Protein AF-A0A522V4I0-F1 (afdb_monomer)

Radius of gyration: 33.32 Å; Cα contacts (8 Å, |Δi|>4): 540; chains: 1; bounding box: 86×47×109 Å

Nearest PDB structures (foldseek):
  8ga7-assembly1_A  TM=2.365E-01  e=8.546E-02  synthetic construct

pLDDT: mean 85.79, std 11.63, range [33.28, 97.62]

Mean predicted aligned error: 8.93 Å

Foldseek 3Di:
DDPVVLVVVVVVVVVVLVPDDPLLNLLLVLQQPVCLQVVLQVQLVCLQCVVVVCVVVVDDDDPCSNVVSNVSSVVSNVVSVVVSVVRSQLLEADQPRQVSLLVSLVVCVVVVNCPSVVSNCVSHLVCCQVRYALVSLVSCLPLSNLLVCVVVVHLSLLVSLLPPSSLVRHPCLQSSLLSNLLSLLQRPNRLLLVVQQPPPNVPNDPVSVVSLCSALLPLVNCVVSVNLVSLLVSLVCVLVVLPCLVAQQDQDPCCLVPVCSVPLSNRSNNSSLRSLLSNLLSCLLVVPDDCSPLCSLLVSLLSLQVSAFDDCCQCVNPSAPVQQSGNSSVSLVVSLVSLVVSLLSNVVSCVVVLHLAADGPSNLVSLLSNLLSLLVLLLDDTRHDLSNSLVSLLSLVVSLCVLPVQPCVVSVDDDDDDSPNSVNVSLSSLVSNLVSNVPRDDSSVVSNVVSLVPRPPCPVCSVVSCVSNVNDPPPPPD

Structure (mmCIF, N/CA/C/O backbone):
data_AF-A0A522V4I0-F1
#
_entry.id   AF-A0A522V4I0-F1
#
loop_
_atom_site.group_PDB
_atom_site.id
_atom_site.type_symbol
_atom_site.label_atom_id
_atom_site.label_alt_id
_atom_site.label_comp_id
_atom_site.label_asym_id
_atom_site.label_entity_id
_atom_site.label_seq_id
_atom_site.pdbx_PDB_ins_code
_atom_site.Cartn_x
_atom_site.Cartn_y
_atom_site.Cartn_z
_atom_site.occupancy
_atom_site.B_iso_or_equiv
_atom_site.auth_seq_id
_atom_site.auth_comp_id
_atom_site.auth_asym_id
_atom_site.auth_atom_id
_atom_site.pdbx_PDB_model_num
ATOM 1 N N . MET A 1 1 ? 44.649 -8.605 -44.810 1.00 58.38 1 MET A N 1
ATOM 2 C CA . MET A 1 1 ? 43.382 -9.327 -44.568 1.00 58.38 1 MET A CA 1
ATOM 3 C C . MET A 1 1 ? 42.718 -9.519 -45.923 1.00 58.38 1 MET A C 1
ATOM 5 O O . MET A 1 1 ? 42.610 -8.550 -46.659 1.00 58.38 1 MET A O 1
ATOM 9 N N . SER A 1 2 ? 42.345 -10.739 -46.327 1.00 76.31 2 SER A N 1
ATOM 10 C CA . SER A 1 2 ? 41.662 -10.922 -47.621 1.00 76.31 2 SER A CA 1
ATOM 11 C C . SER A 1 2 ? 40.221 -10.397 -47.555 1.00 76.31 2 SER A C 1
ATOM 13 O O . SER A 1 2 ? 39.620 -10.361 -46.479 1.00 76.31 2 SER A O 1
ATOM 15 N N . LEU A 1 3 ? 39.654 -10.014 -48.707 1.00 72.81 3 LEU A N 1
ATOM 16 C CA . LEU A 1 3 ? 38.237 -9.638 -48.828 1.00 72.81 3 LEU A CA 1
ATOM 17 C C . LEU A 1 3 ? 37.326 -10.736 -48.247 1.00 72.81 3 LEU A C 1
ATOM 19 O O . LEU A 1 3 ? 36.381 -10.433 -47.527 1.00 72.81 3 LEU A O 1
ATOM 23 N N . ASP A 1 4 ? 37.673 -12.004 -48.476 1.00 73.44 4 ASP A N 1
ATOM 24 C CA . ASP A 1 4 ? 36.945 -13.164 -47.949 1.00 73.44 4 ASP A CA 1
ATOM 25 C C . ASP A 1 4 ? 36.983 -13.226 -46.414 1.00 73.44 4 ASP A C 1
ATOM 27 O O . ASP A 1 4 ? 35.970 -13.505 -45.770 1.00 73.44 4 ASP A O 1
ATOM 31 N N . GLY A 1 5 ? 38.128 -12.893 -45.806 1.00 74.69 5 GLY A N 1
ATOM 32 C CA . GLY A 1 5 ? 38.262 -12.780 -44.352 1.00 74.69 5 GLY A CA 1
ATOM 33 C C . GLY A 1 5 ? 37.414 -11.644 -43.773 1.00 74.69 5 GLY A C 1
ATOM 34 O O . GLY A 1 5 ? 36.774 -11.816 -42.736 1.00 74.69 5 GLY A O 1
ATOM 35 N N . PHE A 1 6 ? 37.336 -10.509 -44.475 1.00 74.94 6 PHE A N 1
ATOM 36 C CA . PHE A 1 6 ? 36.485 -9.384 -44.083 1.00 74.94 6 PHE A CA 1
ATOM 37 C C . PHE A 1 6 ? 34.989 -9.710 -44.192 1.00 74.94 6 PHE A C 1
ATOM 39 O O . PHE A 1 6 ? 34.222 -9.418 -43.277 1.00 74.94 6 PHE A O 1
ATOM 46 N N . LEU A 1 7 ? 34.570 -10.361 -45.280 1.00 77.25 7 LEU A N 1
ATOM 47 C CA . LEU A 1 7 ? 33.185 -10.798 -45.472 1.00 77.25 7 LEU A CA 1
ATOM 48 C C . LEU A 1 7 ? 32.772 -11.845 -44.433 1.00 77.25 7 LEU A C 1
ATOM 50 O O . LEU A 1 7 ? 31.666 -11.773 -43.899 1.00 77.25 7 LEU A O 1
ATOM 54 N N . THR A 1 8 ? 33.674 -12.763 -44.081 1.00 73.94 8 THR A N 1
ATOM 55 C CA . THR A 1 8 ? 33.451 -13.735 -42.998 1.00 73.94 8 THR A CA 1
ATOM 56 C C . THR A 1 8 ? 33.276 -13.026 -41.653 1.00 73.94 8 THR A C 1
ATOM 58 O O . THR A 1 8 ? 32.358 -13.349 -40.900 1.00 73.94 8 THR A O 1
ATOM 61 N N . PHE A 1 9 ? 34.094 -12.007 -41.370 1.00 75.50 9 PHE A N 1
ATOM 62 C CA . PHE A 1 9 ? 33.955 -11.183 -40.169 1.00 75.50 9 PHE A CA 1
ATOM 63 C C . PHE A 1 9 ? 32.619 -10.423 -40.132 1.00 75.50 9 PHE A C 1
ATOM 65 O O . PHE A 1 9 ? 31.931 -10.458 -39.112 1.00 75.50 9 PHE A O 1
ATOM 72 N N . ILE A 1 10 ? 32.195 -9.806 -41.241 1.00 75.50 10 ILE A N 1
ATOM 73 C CA . ILE A 1 10 ? 30.865 -9.182 -41.345 1.00 75.50 10 ILE A CA 1
ATOM 74 C C . ILE A 1 10 ? 29.764 -10.217 -41.095 1.00 75.50 10 ILE A C 1
ATOM 76 O O . ILE A 1 10 ? 28.820 -9.931 -40.361 1.00 75.50 10 ILE A O 1
ATOM 80 N N . GLY A 1 11 ? 29.892 -11.423 -41.652 1.00 73.56 11 GLY A N 1
ATOM 81 C CA . GLY A 1 11 ? 28.959 -12.523 -41.412 1.00 73.56 11 GLY A CA 1
ATOM 82 C C . GLY A 1 11 ? 28.835 -12.875 -39.927 1.00 73.56 11 GLY A C 1
ATOM 83 O O . GLY A 1 11 ? 27.722 -13.012 -39.423 1.00 73.56 11 GLY A O 1
ATOM 84 N N . ILE A 1 12 ? 29.958 -12.934 -39.203 1.00 75.44 12 ILE A N 1
ATOM 85 C CA . ILE A 1 12 ? 29.982 -13.153 -37.747 1.00 75.44 12 ILE A CA 1
ATOM 86 C C . ILE A 1 12 ? 29.309 -11.991 -37.008 1.00 75.44 12 ILE A C 1
ATOM 88 O O . ILE A 1 12 ? 28.504 -12.228 -36.112 1.00 75.44 12 ILE A O 1
ATOM 92 N N . VAL A 1 13 ? 29.576 -10.740 -37.393 1.00 72.50 13 VAL A N 1
ATOM 93 C CA . VAL A 1 13 ? 28.928 -9.564 -36.789 1.00 72.50 13 VAL A CA 1
ATOM 94 C C . VAL A 1 13 ? 27.412 -9.602 -37.002 1.00 72.50 13 VAL A C 1
ATOM 96 O O . VAL A 1 13 ? 26.661 -9.424 -36.046 1.00 72.50 13 VAL A O 1
ATOM 99 N N . ILE A 1 14 ? 26.941 -9.898 -38.217 1.00 75.56 14 ILE A N 1
ATOM 100 C CA . ILE A 1 14 ? 25.507 -10.038 -38.517 1.00 75.56 14 ILE A CA 1
ATOM 101 C C . ILE A 1 14 ? 24.892 -11.173 -37.692 1.00 75.56 14 ILE A C 1
ATOM 103 O O . ILE A 1 14 ? 23.813 -10.994 -37.128 1.00 75.56 14 ILE A O 1
ATOM 107 N N . ALA A 1 15 ? 25.580 -12.311 -37.568 1.00 73.06 15 ALA A N 1
ATOM 108 C CA . ALA A 1 15 ? 25.131 -13.417 -36.730 1.00 73.06 15 ALA A CA 1
ATOM 109 C C . ALA A 1 15 ? 25.018 -12.998 -35.255 1.00 73.06 15 ALA A C 1
ATOM 111 O O . ALA A 1 15 ? 24.000 -13.270 -34.624 1.00 73.06 15 ALA A O 1
ATOM 112 N N . ILE A 1 16 ? 25.995 -12.253 -34.726 1.00 71.31 16 ILE A N 1
ATOM 113 C CA . ILE A 1 16 ? 25.956 -11.701 -33.363 1.00 71.31 16 ILE A CA 1
ATOM 114 C C . ILE A 1 16 ? 24.776 -10.735 -33.187 1.00 71.31 16 ILE A C 1
ATOM 116 O O . ILE A 1 16 ? 24.128 -10.779 -32.149 1.00 71.31 16 ILE A O 1
ATOM 120 N N . TYR A 1 17 ? 24.437 -9.918 -34.189 1.00 70.12 17 TYR A N 1
ATOM 121 C CA . TYR A 1 17 ? 23.255 -9.040 -34.163 1.00 70.12 17 TYR A CA 1
ATOM 122 C C . TYR A 1 17 ? 21.920 -9.770 -34.384 1.00 70.12 17 TYR A C 1
ATOM 124 O O . TYR A 1 17 ? 20.858 -9.194 -34.129 1.00 70.12 17 TYR A O 1
ATOM 132 N N . ALA A 1 18 ? 21.943 -11.025 -34.834 1.00 72.81 18 ALA A N 1
ATOM 133 C CA . ALA A 1 18 ? 20.754 -11.859 -34.991 1.00 72.81 18 ALA A CA 1
ATOM 134 C C . ALA A 1 18 ? 20.383 -12.630 -33.709 1.00 72.81 18 ALA A C 1
ATOM 136 O O . ALA A 1 18 ? 19.217 -12.989 -33.548 1.00 72.81 18 ALA A O 1
ATOM 137 N N . ILE A 1 19 ? 21.343 -12.847 -32.799 1.00 75.88 19 ILE A N 1
ATOM 138 C CA . ILE A 1 19 ? 21.144 -13.522 -31.502 1.00 75.88 19 ILE A CA 1
ATOM 139 C C . ILE A 1 19 ? 20.186 -12.764 -30.554 1.00 75.88 19 ILE A C 1
ATOM 141 O O . ILE A 1 19 ? 19.375 -13.425 -29.903 1.00 75.88 19 ILE A O 1
ATOM 145 N N . PRO A 1 20 ? 20.230 -11.418 -30.434 1.00 79.69 20 PRO A N 1
ATOM 146 C CA . PRO A 1 20 ? 19.384 -10.696 -29.501 1.00 79.69 20 PRO A CA 1
ATOM 147 C C . PRO A 1 20 ? 17.898 -10.874 -29.811 1.00 79.69 20 PRO A C 1
ATOM 149 O O . PRO A 1 20 ? 17.453 -10.903 -30.969 1.00 79.69 20 PRO A O 1
ATOM 152 N N . SER A 1 21 ? 17.104 -10.924 -28.743 1.00 79.75 21 SER A N 1
ATOM 153 C CA . SER A 1 21 ? 15.645 -10.955 -28.837 1.00 79.75 21 SER A CA 1
ATOM 154 C C . SER A 1 21 ? 15.116 -9.771 -29.657 1.00 79.75 21 SER A C 1
ATOM 156 O O . SER A 1 21 ? 15.789 -8.755 -29.848 1.00 79.75 21 SER A O 1
ATOM 158 N N . LEU A 1 22 ? 13.892 -9.885 -30.173 1.00 81.69 22 LEU A N 1
ATOM 159 C CA . LEU A 1 22 ? 13.291 -8.828 -30.991 1.00 81.69 22 LEU A CA 1
ATOM 160 C C . LEU A 1 22 ? 13.212 -7.485 -30.235 1.00 81.69 22 LEU A C 1
ATOM 162 O O . LEU A 1 22 ? 13.527 -6.442 -30.812 1.00 81.69 22 LEU A O 1
ATOM 166 N N . ALA A 1 23 ? 12.921 -7.523 -28.930 1.00 82.69 23 ALA A N 1
ATOM 167 C CA . ALA A 1 23 ? 12.975 -6.359 -28.048 1.00 82.69 23 ALA A CA 1
ATOM 168 C C . ALA A 1 23 ? 14.390 -5.757 -27.961 1.00 82.69 23 ALA A C 1
ATOM 170 O O . ALA A 1 23 ? 14.561 -4.554 -28.156 1.00 82.69 23 ALA A O 1
ATOM 171 N N . GLN A 1 24 ? 15.423 -6.583 -27.764 1.00 86.00 24 GLN A N 1
ATOM 172 C CA . GLN A 1 24 ? 16.812 -6.112 -27.732 1.00 86.00 24 GLN A CA 1
ATOM 173 C C . GLN A 1 24 ? 17.232 -5.492 -29.067 1.00 86.00 24 GLN A C 1
ATOM 175 O O . GLN A 1 24 ? 17.799 -4.404 -29.073 1.00 86.00 24 GLN A O 1
ATOM 180 N N . ARG A 1 25 ? 16.872 -6.092 -30.207 1.00 86.25 25 ARG A N 1
ATOM 181 C CA . ARG A 1 25 ? 17.142 -5.499 -31.528 1.00 86.25 25 ARG A CA 1
ATOM 182 C C . ARG A 1 25 ? 16.472 -4.135 -31.686 1.00 86.25 25 ARG A C 1
ATOM 184 O O . ARG A 1 25 ? 17.127 -3.183 -32.100 1.00 86.25 25 ARG A O 1
ATOM 191 N N . ARG A 1 26 ? 15.195 -4.003 -31.304 1.00 86.44 26 ARG A N 1
ATOM 192 C CA . ARG A 1 26 ? 14.486 -2.709 -31.342 1.00 86.44 26 ARG A CA 1
ATOM 193 C C . ARG A 1 26 ? 15.132 -1.668 -30.424 1.00 86.44 26 ARG A C 1
ATOM 195 O O . ARG A 1 26 ? 15.291 -0.526 -30.841 1.00 86.44 26 ARG A O 1
ATOM 202 N N . SER A 1 27 ? 15.570 -2.062 -29.228 1.00 89.31 27 SER A N 1
ATOM 203 C CA . SER A 1 27 ? 16.302 -1.167 -28.321 1.00 89.31 27 SER A CA 1
ATOM 204 C C . SER A 1 27 ? 17.671 -0.747 -28.876 1.00 89.31 27 SER A C 1
ATOM 206 O O . SER A 1 27 ? 18.044 0.418 -28.766 1.00 89.31 27 SER A O 1
ATOM 208 N N . MET A 1 28 ? 18.400 -1.653 -29.541 1.00 86.88 28 MET A N 1
ATOM 209 C CA . MET A 1 28 ? 19.672 -1.338 -30.195 1.00 86.88 28 MET A CA 1
ATOM 210 C C . MET A 1 28 ? 19.466 -0.292 -31.286 1.00 86.88 28 MET A C 1
ATOM 212 O O . MET A 1 28 ? 20.175 0.704 -31.289 1.00 86.88 28 MET A O 1
ATOM 216 N N . PHE A 1 29 ? 18.463 -0.456 -32.154 1.00 85.81 29 PHE A N 1
ATOM 217 C CA . PHE A 1 29 ? 18.161 0.533 -33.198 1.00 85.81 29 PHE A CA 1
ATOM 218 C C . PHE A 1 29 ? 17.671 1.880 -32.654 1.00 85.81 29 PHE A C 1
ATOM 220 O O . PHE A 1 29 ? 17.762 2.888 -33.352 1.00 85.81 29 PHE A O 1
ATOM 227 N N . MET A 1 30 ? 17.155 1.914 -31.424 1.00 88.75 30 MET A N 1
ATOM 228 C CA . MET A 1 30 ? 16.761 3.160 -30.773 1.00 88.75 30 MET A CA 1
ATOM 229 C C . MET A 1 30 ? 17.975 3.994 -30.344 1.00 88.75 30 MET A C 1
ATOM 231 O O . MET A 1 30 ? 17.973 5.204 -30.569 1.00 88.75 30 MET A O 1
ATOM 235 N N . PHE A 1 31 ? 19.000 3.354 -29.769 1.00 88.81 31 PHE A N 1
ATOM 236 C CA . PHE A 1 31 ? 20.164 4.035 -29.178 1.00 88.81 31 PHE A CA 1
ATOM 237 C C . PHE A 1 31 ? 21.417 4.051 -30.058 1.00 88.81 31 PHE A C 1
ATOM 239 O O . PHE A 1 31 ? 22.261 4.930 -29.907 1.00 88.81 31 PHE A O 1
ATOM 246 N N . VAL A 1 32 ? 21.570 3.081 -30.956 1.00 88.44 32 VAL A N 1
ATOM 247 C CA . VAL A 1 32 ? 22.727 2.955 -31.843 1.00 88.44 32 VAL A CA 1
ATOM 248 C C . VAL A 1 32 ? 22.304 3.387 -33.235 1.00 88.44 32 VAL A C 1
ATOM 250 O O . VAL A 1 32 ? 21.519 2.713 -33.903 1.00 88.44 32 VAL A O 1
ATOM 253 N N . SER A 1 33 ? 22.842 4.519 -33.689 1.00 87.38 33 SER A N 1
ATOM 254 C CA . SER A 1 33 ? 22.614 4.972 -35.060 1.00 87.38 33 SER A CA 1
ATOM 255 C C . SER A 1 33 ? 23.145 3.933 -36.043 1.00 87.38 33 SER A C 1
ATOM 257 O O . SER A 1 33 ? 24.301 3.517 -35.956 1.00 87.38 33 SER A O 1
ATOM 259 N N . TRP A 1 34 ? 22.333 3.551 -37.028 1.00 84.81 34 TRP A N 1
ATOM 260 C CA . TRP A 1 34 ? 22.764 2.606 -38.058 1.00 84.81 34 TRP A CA 1
ATOM 261 C C . TRP A 1 34 ? 23.972 3.128 -38.852 1.00 84.81 34 TRP A C 1
ATOM 263 O O . TRP A 1 34 ? 24.775 2.334 -39.341 1.00 84.81 34 TRP A O 1
ATOM 273 N N . HIS A 1 35 ? 24.156 4.453 -38.928 1.00 88.69 35 HIS A N 1
ATOM 274 C CA . HIS A 1 35 ? 25.327 5.072 -39.553 1.00 88.69 35 HIS A CA 1
ATOM 275 C C . HIS A 1 35 ? 26.630 4.699 -38.837 1.00 88.69 35 HIS A C 1
ATOM 277 O O . HIS A 1 35 ? 27.650 4.513 -39.497 1.00 88.69 35 HIS A O 1
ATOM 283 N N . LEU A 1 36 ? 26.590 4.551 -37.504 1.00 86.69 36 LEU A N 1
ATOM 284 C CA . LEU A 1 36 ? 27.747 4.162 -36.694 1.00 86.69 36 LEU A CA 1
ATOM 285 C C . LEU A 1 36 ? 28.263 2.779 -37.097 1.00 86.69 36 LEU A C 1
ATOM 287 O O . LEU A 1 36 ? 29.455 2.528 -37.010 1.00 86.69 36 LEU A O 1
ATOM 291 N N . LEU A 1 37 ? 27.377 1.897 -37.561 1.00 83.38 37 LEU A N 1
ATOM 292 C CA . LEU A 1 37 ? 27.742 0.557 -38.007 1.00 83.38 37 LEU A CA 1
ATOM 293 C C . LEU A 1 37 ? 28.066 0.523 -39.506 1.00 83.38 37 LEU A C 1
ATOM 295 O O . LEU A 1 37 ? 29.027 -0.131 -39.902 1.00 83.38 37 LEU A O 1
ATOM 299 N N . LEU A 1 38 ? 27.316 1.247 -40.346 1.00 86.69 38 LEU A N 1
ATOM 300 C CA . LEU A 1 38 ? 27.497 1.179 -41.800 1.00 86.69 38 LEU A CA 1
ATOM 301 C C . LEU A 1 38 ? 28.746 1.925 -42.292 1.00 86.69 38 LEU A C 1
ATOM 303 O O . LEU A 1 38 ? 29.471 1.399 -43.135 1.00 86.69 38 LEU A O 1
ATOM 307 N N . ILE A 1 39 ? 29.013 3.136 -41.791 1.00 90.88 39 ILE A N 1
ATOM 308 C CA . ILE A 1 39 ? 30.120 3.972 -42.289 1.00 90.88 39 ILE A CA 1
ATOM 309 C C . ILE A 1 39 ? 31.479 3.281 -42.090 1.00 90.88 39 ILE A C 1
ATOM 311 O O . ILE A 1 39 ? 32.237 3.207 -43.057 1.00 90.88 39 ILE A O 1
ATOM 315 N N . PRO A 1 40 ? 31.801 2.716 -40.910 1.00 89.25 40 PRO A N 1
ATOM 316 C CA . PRO A 1 40 ? 33.073 2.027 -40.700 1.00 89.25 40 PRO A CA 1
ATOM 317 C C . PRO A 1 40 ? 33.213 0.785 -41.575 1.00 89.25 40 PRO A C 1
ATOM 319 O O . PRO A 1 40 ? 34.297 0.531 -42.080 1.00 89.25 40 PRO A O 1
ATOM 322 N N . VAL A 1 41 ? 32.120 0.057 -41.827 1.00 85.75 41 VAL A N 1
ATOM 323 C CA . VAL A 1 41 ? 32.124 -1.091 -42.744 1.00 85.75 41 VAL A CA 1
ATOM 324 C C . VAL A 1 41 ? 32.432 -0.650 -44.177 1.00 85.75 41 VAL A C 1
ATOM 326 O O . VAL A 1 41 ? 33.294 -1.245 -44.821 1.00 85.75 41 VAL A O 1
ATOM 329 N N . LEU A 1 42 ? 31.786 0.412 -44.670 1.00 88.75 42 LEU A N 1
ATOM 330 C CA . LEU A 1 42 ? 32.052 0.956 -46.007 1.00 88.75 42 LEU A CA 1
ATOM 331 C C . LEU A 1 42 ? 33.482 1.496 -46.130 1.00 88.75 42 LEU A C 1
ATOM 333 O O . LEU A 1 42 ? 34.160 1.214 -47.117 1.00 88.75 42 LEU A O 1
ATOM 337 N N . LEU A 1 43 ? 33.967 2.218 -45.116 1.00 89.75 43 LEU A N 1
ATOM 338 C CA . LEU A 1 43 ? 35.347 2.699 -45.062 1.00 89.75 43 LEU A CA 1
ATOM 339 C C . LEU A 1 43 ? 36.343 1.539 -45.071 1.00 89.75 43 LEU A C 1
ATOM 341 O O . LEU A 1 43 ? 37.328 1.607 -45.797 1.00 89.75 43 LEU A O 1
ATOM 345 N N . SER A 1 44 ? 36.078 0.455 -44.344 1.00 87.06 44 SER A N 1
ATOM 346 C CA . SER A 1 44 ? 36.917 -0.744 -44.379 1.00 87.06 44 SER A CA 1
ATOM 347 C C . SER A 1 44 ? 36.970 -1.389 -45.761 1.00 87.06 44 SER A C 1
ATOM 349 O O . SER A 1 44 ? 38.053 -1.773 -46.196 1.00 87.06 44 SER A O 1
ATOM 351 N N . VAL A 1 45 ? 35.850 -1.457 -46.492 1.00 86.06 45 VAL A N 1
ATOM 352 C CA . VAL A 1 45 ? 35.852 -1.931 -47.890 1.00 86.06 45 VAL A CA 1
ATOM 353 C C . VAL A 1 45 ? 36.718 -1.026 -48.763 1.00 86.06 45 VAL A C 1
ATOM 355 O O . VAL A 1 45 ? 37.541 -1.524 -49.530 1.00 86.06 45 VAL A O 1
ATOM 358 N N . ILE A 1 46 ? 36.578 0.295 -48.624 1.00 87.88 46 ILE A N 1
ATOM 359 C CA . ILE A 1 46 ? 37.389 1.264 -49.371 1.00 87.88 46 ILE A CA 1
ATOM 360 C C . ILE A 1 46 ? 38.874 1.071 -49.042 1.00 87.88 46 ILE A C 1
ATOM 362 O O . ILE A 1 46 ? 39.677 0.944 -49.957 1.00 87.88 46 ILE A O 1
ATOM 366 N N . LEU A 1 47 ? 39.249 0.972 -47.763 1.00 87.38 47 LEU A N 1
ATOM 367 C CA . LEU A 1 47 ? 40.637 0.776 -47.327 1.00 87.38 47 LEU A CA 1
ATOM 368 C C . LEU A 1 47 ? 41.244 -0.530 -47.857 1.00 87.38 47 LEU A C 1
ATOM 370 O O . LEU A 1 47 ? 42.401 -0.523 -48.262 1.00 87.38 47 LEU A O 1
ATOM 374 N N . LEU A 1 48 ? 40.471 -1.619 -47.917 1.00 85.94 48 LEU A N 1
ATOM 375 C CA . LEU A 1 48 ? 40.926 -2.896 -48.486 1.00 85.94 48 LEU A CA 1
ATOM 376 C C . LEU A 1 48 ? 41.092 -2.842 -50.014 1.00 85.94 48 LEU A C 1
ATOM 378 O O . LEU A 1 48 ? 41.930 -3.553 -50.570 1.00 85.94 48 LEU A O 1
ATOM 382 N N . MET A 1 49 ? 40.308 -2.007 -50.706 1.00 85.00 49 MET A N 1
ATOM 383 C CA . MET A 1 49 ? 40.379 -1.845 -52.164 1.00 85.00 49 MET A CA 1
ATOM 384 C C . MET A 1 49 ? 41.413 -0.797 -52.602 1.00 85.00 49 MET A C 1
ATOM 386 O O . MET A 1 49 ? 41.986 -0.928 -53.684 1.00 85.00 49 MET A O 1
ATOM 390 N N . SER A 1 50 ? 41.700 0.204 -51.766 1.00 85.81 50 SER A N 1
ATOM 391 C CA . SER A 1 50 ? 42.608 1.320 -52.063 1.00 85.81 50 SER A CA 1
ATOM 392 C C . SER A 1 50 ? 43.988 0.892 -52.576 1.00 85.81 50 SER A C 1
ATOM 394 O O . SER A 1 50 ? 44.412 1.455 -53.583 1.00 85.81 50 SER A O 1
ATOM 396 N N . PRO A 1 51 ? 44.682 -0.119 -52.006 1.00 84.31 51 PRO A N 1
ATOM 397 C CA . PRO A 1 51 ? 45.977 -0.555 -52.530 1.00 84.31 51 PRO A CA 1
ATOM 398 C C . PRO A 1 51 ? 45.917 -1.058 -53.977 1.00 84.31 51 PRO A C 1
ATOM 400 O O . PRO A 1 51 ? 46.824 -0.788 -54.759 1.00 84.31 51 PRO A O 1
ATOM 403 N N . LYS A 1 52 ? 44.832 -1.754 -54.351 1.00 83.75 52 LYS A N 1
ATOM 404 C CA . LYS A 1 52 ? 44.618 -2.252 -55.720 1.00 83.75 52 LYS A CA 1
ATOM 405 C C . LYS A 1 52 ? 44.237 -1.135 -56.685 1.00 83.75 52 LYS A C 1
ATOM 407 O O . LYS A 1 52 ? 44.595 -1.187 -57.851 1.00 83.75 52 LYS A O 1
ATOM 412 N N . VAL A 1 53 ? 43.488 -0.142 -56.215 1.00 85.06 53 VAL A N 1
ATOM 413 C CA . VAL A 1 53 ? 43.087 1.004 -57.039 1.00 85.06 53 VAL A CA 1
ATOM 414 C C . VAL A 1 53 ? 44.279 1.930 -57.277 1.00 85.06 53 VAL A C 1
ATOM 416 O O . VAL A 1 53 ? 44.523 2.332 -58.407 1.00 85.06 53 VAL A O 1
ATOM 419 N N . LEU A 1 54 ? 45.066 2.229 -56.243 1.00 85.31 54 LEU A N 1
ATOM 420 C CA . LEU A 1 54 ? 46.235 3.107 -56.344 1.00 85.31 54 LEU A CA 1
ATOM 421 C C . LEU A 1 54 ? 47.333 2.528 -57.246 1.00 85.31 54 LEU A C 1
ATOM 423 O O . LEU A 1 54 ? 47.959 3.287 -57.986 1.00 85.31 54 LEU A O 1
ATOM 427 N N . SER A 1 55 ? 47.512 1.202 -57.256 1.00 82.50 55 SER A N 1
ATOM 428 C CA . SER A 1 55 ? 48.456 0.551 -58.170 1.00 82.50 55 SER A CA 1
ATOM 429 C C . SER A 1 55 ? 48.031 0.654 -59.639 1.00 82.50 55 SER A C 1
ATOM 431 O O . SER A 1 55 ? 48.890 0.808 -60.503 1.00 82.50 55 SER A O 1
ATOM 433 N N . ILE A 1 56 ? 46.723 0.657 -59.937 1.00 85.19 56 ILE A N 1
ATOM 434 C CA . ILE A 1 56 ? 46.198 0.886 -61.297 1.00 85.19 56 ILE A CA 1
ATOM 435 C C . ILE A 1 56 ? 46.555 2.294 -61.799 1.00 85.19 56 ILE A C 1
ATOM 437 O O . ILE A 1 56 ? 46.823 2.472 -62.984 1.00 85.19 56 ILE A O 1
ATOM 441 N N . PHE A 1 57 ? 46.605 3.286 -60.906 1.00 85.00 57 PHE A N 1
ATOM 442 C CA . PHE A 1 57 ? 46.979 4.667 -61.237 1.00 85.00 57 PHE A CA 1
ATOM 443 C C . PHE A 1 57 ? 48.493 4.941 -61.163 1.00 85.00 57 PHE A C 1
ATOM 445 O O . PHE A 1 57 ? 48.909 6.087 -61.315 1.00 85.00 57 PHE A O 1
ATOM 452 N N . GLY A 1 58 ? 49.324 3.912 -60.956 1.00 80.75 58 GLY A N 1
ATOM 453 C CA . GLY A 1 58 ? 50.786 4.033 -60.981 1.00 80.75 58 GLY A CA 1
ATOM 454 C C . GLY A 1 58 ? 51.413 4.630 -59.718 1.00 80.75 58 GLY A C 1
ATOM 455 O O . GLY A 1 58 ? 52.575 5.029 -59.751 1.00 80.75 58 GLY A O 1
ATOM 456 N N . TYR A 1 59 ? 50.679 4.699 -58.603 1.00 82.81 59 TYR A N 1
ATOM 457 C CA . TYR A 1 59 ? 51.245 5.122 -57.322 1.00 82.81 59 TYR A CA 1
ATOM 458 C C . TYR A 1 59 ? 51.919 3.940 -56.615 1.00 82.81 59 TYR A C 1
ATOM 460 O O . TYR A 1 59 ? 51.267 2.944 -56.293 1.00 82.81 59 TYR A O 1
ATOM 468 N N . GLU A 1 60 ? 53.213 4.064 -56.315 1.00 78.44 60 GLU A N 1
ATOM 469 C CA . GLU A 1 60 ? 53.925 3.102 -55.471 1.00 78.44 60 GLU A CA 1
ATOM 470 C C . GLU A 1 60 ? 53.678 3.410 -53.991 1.00 78.44 60 GLU A C 1
ATOM 472 O O . GLU A 1 60 ? 54.107 4.427 -53.443 1.00 78.44 60 GLU A O 1
ATOM 477 N N . LEU A 1 61 ? 52.947 2.515 -53.335 1.00 77.88 61 LEU A N 1
ATOM 478 C CA . LEU A 1 61 ? 52.698 2.578 -51.904 1.00 77.88 61 LEU A CA 1
ATOM 479 C C . LEU A 1 61 ? 53.927 2.094 -51.124 1.00 77.88 61 LEU A C 1
ATOM 481 O O . LEU A 1 61 ? 54.519 1.064 -51.443 1.00 77.88 61 LEU A O 1
ATOM 485 N N . LEU A 1 62 ? 54.272 2.803 -50.046 1.00 79.44 62 LEU A N 1
ATOM 486 C CA . LEU A 1 62 ? 55.307 2.366 -49.106 1.00 79.44 62 LEU A CA 1
ATOM 487 C C . LEU A 1 62 ? 54.968 0.971 -48.559 1.00 79.44 62 LEU A C 1
ATOM 489 O O . LEU A 1 62 ? 53.817 0.704 -48.212 1.00 79.44 62 LEU A O 1
ATOM 493 N N . SER A 1 63 ? 55.966 0.099 -48.415 1.00 76.44 63 SER A N 1
ATOM 494 C CA . SER A 1 63 ? 55.781 -1.320 -48.060 1.00 76.44 63 SER A CA 1
ATOM 495 C C . SER A 1 63 ? 54.993 -1.569 -46.763 1.00 76.44 63 SER A C 1
ATOM 497 O O . SER A 1 63 ? 54.292 -2.570 -46.650 1.00 76.44 63 SER A O 1
ATOM 499 N N . TRP A 1 64 ? 55.049 -0.650 -45.796 1.00 79.31 64 TRP A N 1
ATOM 500 C CA . TRP A 1 64 ? 54.316 -0.740 -44.526 1.00 79.31 64 TRP A CA 1
ATOM 501 C C . TRP A 1 64 ? 52.845 -0.299 -44.619 1.00 79.31 64 TRP A C 1
ATOM 503 O O . TRP A 1 64 ? 52.040 -0.647 -43.754 1.00 79.31 64 TRP A O 1
ATOM 513 N N . SER A 1 65 ? 52.472 0.452 -45.660 1.00 82.62 65 SER A N 1
ATOM 514 C CA . SER A 1 65 ? 51.121 1.007 -45.801 1.00 82.62 65 SER A CA 1
ATOM 515 C C . SER A 1 65 ? 50.064 -0.073 -46.047 1.00 82.62 65 SER A C 1
ATOM 517 O O . SER A 1 65 ? 48.958 0.046 -45.532 1.00 82.62 65 SER A O 1
ATOM 519 N N . GLY A 1 66 ? 50.406 -1.170 -46.737 1.00 79.62 66 GLY A N 1
ATOM 520 C CA . GLY A 1 66 ? 49.500 -2.308 -46.939 1.00 79.62 66 GLY A CA 1
ATOM 521 C C . GLY A 1 66 ? 49.056 -2.942 -45.617 1.00 79.62 66 GLY A C 1
ATOM 522 O O . GLY A 1 66 ? 47.861 -3.102 -45.374 1.00 79.62 66 GLY A O 1
ATOM 523 N N . SER A 1 67 ? 50.009 -3.200 -44.715 1.00 83.19 67 SER A N 1
ATOM 524 C CA . SER A 1 67 ? 49.725 -3.710 -43.367 1.00 83.19 67 SER A CA 1
ATOM 525 C C . SER A 1 67 ? 48.906 -2.722 -42.531 1.00 83.19 67 SER A C 1
ATOM 527 O O . SER A 1 67 ? 48.058 -3.135 -41.742 1.00 83.19 67 SER A O 1
ATOM 529 N N . LEU A 1 68 ? 49.129 -1.415 -42.713 1.00 84.56 68 LEU A N 1
ATOM 530 C CA . LEU A 1 68 ? 48.341 -0.375 -42.052 1.00 84.56 68 LEU A CA 1
ATOM 531 C C . LEU A 1 68 ? 46.887 -0.355 -42.556 1.00 84.56 68 LEU A C 1
ATOM 533 O O . LEU A 1 68 ? 45.973 -0.293 -41.737 1.00 84.56 68 LEU A O 1
ATOM 537 N N . PHE A 1 69 ? 46.662 -0.432 -43.873 1.00 84.25 69 PHE A N 1
ATOM 538 C CA . PHE A 1 69 ? 45.317 -0.483 -44.462 1.00 84.25 69 PHE A CA 1
ATOM 539 C C . PHE A 1 69 ? 44.533 -1.702 -43.972 1.00 84.25 69 PHE A C 1
ATOM 541 O O . PHE A 1 69 ? 43.374 -1.567 -43.582 1.00 84.25 69 PHE A O 1
ATOM 548 N N . ASP A 1 70 ? 45.185 -2.864 -43.917 1.00 80.81 70 ASP A N 1
ATOM 549 C CA . ASP A 1 70 ? 44.608 -4.097 -43.383 1.00 80.81 70 ASP A CA 1
ATOM 550 C C . ASP A 1 70 ? 44.219 -3.975 -41.904 1.00 80.81 70 ASP A C 1
ATOM 552 O O . ASP A 1 70 ? 43.114 -4.361 -41.512 1.00 80.81 70 ASP A O 1
ATOM 556 N N . LEU A 1 71 ? 45.114 -3.418 -41.081 1.00 85.50 71 LEU A N 1
ATOM 557 C CA . LEU A 1 71 ? 44.863 -3.206 -39.658 1.00 85.50 71 LEU A CA 1
ATOM 558 C C . LEU A 1 71 ? 43.706 -2.225 -39.442 1.00 85.50 71 LEU A C 1
ATOM 560 O O . LEU A 1 71 ? 42.805 -2.506 -38.655 1.00 85.50 71 LEU A O 1
ATOM 564 N N . LEU A 1 72 ? 43.695 -1.094 -40.153 1.00 86.25 72 LEU A N 1
ATOM 565 C CA . LEU A 1 72 ? 42.641 -0.084 -40.036 1.00 86.25 72 LEU A CA 1
ATOM 566 C C . LEU A 1 72 ? 41.284 -0.621 -40.499 1.00 86.25 72 LEU A C 1
ATOM 568 O O . LEU A 1 72 ? 40.283 -0.399 -39.819 1.00 86.25 72 LEU A O 1
ATOM 572 N N . ALA A 1 73 ? 41.246 -1.377 -41.600 1.00 84.75 73 ALA A N 1
ATOM 573 C CA . ALA A 1 73 ? 40.021 -1.998 -42.095 1.00 84.75 73 ALA A CA 1
ATOM 574 C C . ALA A 1 73 ? 39.419 -3.004 -41.099 1.00 84.75 73 ALA A C 1
ATOM 576 O O . ALA A 1 73 ? 38.200 -3.173 -41.063 1.00 84.75 73 ALA A O 1
ATOM 577 N N . PHE A 1 74 ? 40.243 -3.643 -40.268 1.00 83.38 74 PHE A N 1
ATOM 578 C CA . PHE A 1 74 ? 39.770 -4.508 -39.190 1.00 83.38 74 PHE A CA 1
ATOM 579 C C . PHE A 1 74 ? 39.387 -3.730 -37.921 1.00 83.38 74 PHE A C 1
ATOM 581 O O . PHE A 1 74 ? 38.338 -3.978 -37.328 1.00 83.38 74 PHE A O 1
ATOM 588 N N . VAL A 1 75 ? 40.215 -2.773 -37.496 1.00 87.81 75 VAL A N 1
ATOM 589 C CA . VAL A 1 75 ? 40.012 -2.038 -36.239 1.00 87.81 75 VAL A CA 1
ATOM 590 C C . VAL A 1 75 ? 38.785 -1.130 -36.310 1.00 87.81 75 VAL A C 1
ATOM 592 O O . VAL A 1 75 ? 38.063 -1.030 -35.320 1.00 87.81 75 VAL A O 1
ATOM 595 N N . LEU A 1 76 ? 38.503 -0.505 -37.459 1.00 87.25 76 LEU A N 1
ATOM 596 C CA . LEU A 1 76 ? 37.389 0.438 -37.604 1.00 87.25 76 LEU A CA 1
ATOM 597 C C . LEU A 1 76 ? 36.018 -0.184 -37.256 1.00 87.25 76 LEU A C 1
ATOM 599 O O . LEU A 1 76 ? 35.335 0.369 -36.390 1.00 87.25 76 LEU A O 1
ATOM 603 N N . PRO A 1 77 ? 35.598 -1.332 -37.825 1.00 84.75 77 PRO A N 1
ATOM 604 C CA . PRO A 1 77 ? 34.319 -1.950 -37.483 1.00 84.75 77 PRO A CA 1
ATOM 605 C C . PRO A 1 77 ? 34.284 -2.510 -36.061 1.00 84.75 77 PRO A C 1
ATOM 607 O O . PRO A 1 77 ? 33.247 -2.429 -35.408 1.00 84.75 77 PRO A O 1
ATOM 610 N N . VAL A 1 78 ? 35.403 -3.041 -35.554 1.00 85.25 78 VAL A N 1
ATOM 611 C CA . VAL A 1 78 ? 35.496 -3.546 -34.171 1.00 85.25 78 VAL A CA 1
ATOM 612 C C . VAL A 1 78 ? 35.332 -2.406 -33.165 1.00 85.25 78 VAL A C 1
ATOM 614 O O . VAL A 1 78 ? 34.565 -2.529 -32.207 1.00 85.25 78 VAL A O 1
ATOM 617 N N . ALA A 1 79 ? 36.011 -1.279 -33.387 1.00 88.94 79 ALA A N 1
ATOM 618 C CA . ALA A 1 79 ? 35.885 -0.084 -32.562 1.00 88.94 79 ALA A CA 1
ATOM 619 C C . ALA A 1 79 ? 34.459 0.474 -32.630 1.00 88.94 79 ALA A C 1
ATOM 621 O O . ALA A 1 79 ? 33.858 0.743 -31.593 1.00 88.94 79 ALA A O 1
ATOM 622 N N . ALA A 1 80 ? 33.878 0.570 -33.827 1.00 87.94 80 ALA A N 1
ATOM 623 C CA . ALA A 1 80 ? 32.507 1.031 -34.016 1.00 87.94 80 ALA A CA 1
ATOM 624 C C . ALA A 1 80 ? 31.469 0.145 -33.317 1.00 87.94 80 ALA A C 1
ATOM 626 O O . ALA A 1 80 ? 30.564 0.657 -32.660 1.00 87.94 80 ALA A O 1
ATOM 627 N N . LEU A 1 81 ? 31.630 -1.177 -33.398 1.00 86.31 81 LEU A N 1
ATOM 628 C CA . LEU A 1 81 ? 30.782 -2.138 -32.699 1.00 86.31 81 LEU A CA 1
ATOM 629 C C . LEU A 1 81 ? 30.946 -2.021 -31.185 1.00 86.31 81 LEU A C 1
ATOM 631 O O . LEU A 1 81 ? 29.956 -2.025 -30.460 1.00 86.31 81 LEU A O 1
ATOM 635 N N . SER A 1 82 ? 32.176 -1.848 -30.704 1.00 88.25 82 SER A N 1
ATOM 636 C CA . SER A 1 82 ? 32.456 -1.641 -29.279 1.00 88.25 82 SER A CA 1
ATOM 637 C C . SER A 1 82 ? 31.799 -0.357 -28.765 1.00 88.25 82 SER A C 1
ATOM 639 O O . SER A 1 82 ? 31.166 -0.365 -27.709 1.00 88.25 82 SER A O 1
ATOM 641 N N . VAL A 1 83 ? 31.868 0.732 -29.539 1.00 90.44 83 VAL A N 1
ATOM 642 C CA . VAL A 1 83 ? 31.185 1.997 -29.230 1.00 90.44 83 VAL A CA 1
ATOM 643 C C . VAL A 1 83 ? 29.667 1.819 -29.270 1.00 90.44 83 VAL A C 1
ATOM 645 O O . VAL A 1 83 ? 28.990 2.272 -28.352 1.00 90.44 83 VAL A O 1
ATOM 648 N N . GLY A 1 84 ? 29.125 1.126 -30.273 1.00 89.00 84 GLY A N 1
ATOM 649 C CA . GLY A 1 84 ? 27.692 0.842 -30.380 1.00 89.00 84 GLY A CA 1
ATOM 650 C C . GLY A 1 84 ? 27.175 0.009 -29.206 1.00 89.00 84 GLY A C 1
ATOM 651 O O . GLY A 1 84 ? 26.174 0.363 -28.588 1.00 89.00 84 GLY A O 1
ATOM 652 N N . MET A 1 85 ? 27.896 -1.043 -28.820 1.00 87.44 85 MET A N 1
ATOM 653 C CA . MET A 1 85 ? 27.577 -1.858 -27.644 1.00 87.44 85 MET A CA 1
ATOM 654 C C . MET A 1 85 ? 27.652 -1.042 -26.354 1.00 87.44 85 MET A C 1
ATOM 656 O O . MET A 1 85 ? 26.786 -1.177 -25.494 1.00 87.44 85 MET A O 1
ATOM 660 N N . PHE A 1 86 ? 28.638 -0.153 -26.227 1.00 90.00 86 PHE A N 1
ATOM 661 C CA . PHE A 1 86 ? 28.745 0.744 -25.080 1.00 90.00 86 PHE A CA 1
ATOM 662 C C . PHE A 1 86 ? 27.595 1.761 -25.018 1.00 90.00 86 PHE A C 1
ATOM 664 O O . PHE A 1 86 ? 27.047 2.007 -23.940 1.00 90.00 86 PHE A O 1
ATOM 671 N N . GLN A 1 87 ? 27.191 2.326 -26.161 1.00 89.56 87 GLN A N 1
ATOM 672 C CA . GLN A 1 87 ? 26.032 3.218 -26.268 1.00 89.56 87 GLN A CA 1
ATOM 673 C C . GLN A 1 87 ? 24.735 2.487 -25.909 1.00 89.56 87 GLN A C 1
ATOM 675 O O . GLN A 1 87 ? 23.967 2.977 -25.083 1.00 89.56 87 GLN A O 1
ATOM 680 N N . TRP A 1 88 ? 24.525 1.285 -26.449 1.00 89.94 88 TRP A N 1
ATOM 681 C CA . TRP A 1 88 ? 23.371 0.449 -26.124 1.00 89.94 88 TRP A CA 1
ATOM 682 C C . TRP A 1 88 ? 23.353 0.034 -24.649 1.00 89.94 88 TRP A C 1
ATOM 684 O O . TRP A 1 88 ? 22.307 0.102 -24.006 1.00 89.94 88 TRP A O 1
ATOM 694 N N . TYR A 1 89 ? 24.503 -0.322 -24.073 1.00 88.56 89 TYR A N 1
ATOM 695 C CA . TYR A 1 89 ? 24.616 -0.652 -22.654 1.00 88.56 89 TYR A CA 1
ATOM 696 C C . TYR A 1 89 ? 24.263 0.544 -21.761 1.00 88.56 89 TYR A C 1
ATOM 698 O O . TYR A 1 89 ? 23.519 0.388 -20.794 1.00 88.56 89 TYR A O 1
ATOM 706 N N . ARG A 1 90 ? 24.726 1.752 -22.110 1.00 87.69 90 ARG A N 1
ATOM 707 C CA . ARG A 1 90 ? 24.366 2.980 -21.384 1.00 87.69 90 ARG A CA 1
ATOM 708 C C . ARG A 1 90 ? 22.918 3.423 -21.602 1.00 87.69 90 ARG A C 1
ATOM 710 O O . ARG A 1 90 ? 22.402 4.091 -20.712 1.00 87.69 90 ARG A O 1
ATOM 717 N N . ALA A 1 91 ? 22.306 3.072 -22.740 1.00 84.94 91 ALA A N 1
ATOM 718 C CA . ALA A 1 91 ? 20.897 3.283 -23.097 1.00 84.94 91 ALA A CA 1
ATOM 719 C C . ALA A 1 91 ? 20.307 4.589 -22.557 1.00 84.94 91 ALA A C 1
ATOM 721 O O . ALA A 1 91 ? 19.319 4.556 -21.836 1.00 84.94 91 ALA A O 1
ATOM 722 N N . ARG A 1 92 ? 20.926 5.737 -22.836 1.00 90.19 92 ARG A N 1
ATOM 723 C CA . ARG A 1 92 ? 20.451 7.024 -22.314 1.00 90.19 92 ARG A CA 1
ATOM 724 C C . ARG A 1 92 ? 19.368 7.594 -23.226 1.00 90.19 92 ARG A C 1
ATOM 726 O O . ARG A 1 92 ? 19.624 7.748 -24.410 1.00 90.19 92 ARG A O 1
ATOM 733 N N . LEU A 1 93 ? 18.195 7.892 -22.670 1.00 91.19 93 LEU A N 1
ATOM 734 C CA . LEU A 1 93 ? 17.100 8.568 -23.370 1.00 91.19 93 LEU A CA 1
ATOM 735 C C . LEU A 1 93 ? 17.384 10.069 -23.445 1.00 91.19 93 LEU A C 1
ATOM 737 O O . LEU A 1 93 ? 17.676 10.673 -22.411 1.00 91.19 93 LEU A O 1
ATOM 741 N N . ASP A 1 94 ? 17.260 10.656 -24.631 1.00 91.00 94 ASP A N 1
ATOM 742 C CA . ASP A 1 94 ? 17.384 12.097 -24.867 1.00 91.00 94 ASP A CA 1
ATOM 743 C C . ASP A 1 94 ? 16.048 12.708 -25.334 1.00 91.00 94 ASP A C 1
ATOM 745 O O . ASP A 1 94 ? 15.124 11.982 -25.692 1.00 91.00 94 ASP A O 1
ATOM 749 N N . ASP A 1 95 ? 15.926 14.042 -25.346 1.00 82.56 95 ASP A N 1
ATOM 750 C CA . ASP A 1 95 ? 14.650 14.773 -25.526 1.00 82.56 95 ASP A CA 1
ATOM 751 C C . ASP A 1 95 ? 13.898 14.462 -26.844 1.00 82.56 95 ASP A C 1
ATOM 753 O O . ASP A 1 95 ? 12.715 14.764 -26.981 1.00 82.56 95 ASP A O 1
ATOM 757 N N . GLY A 1 96 ? 14.558 13.829 -27.821 1.00 84.81 96 GLY A N 1
ATOM 758 C CA . GLY A 1 96 ? 13.954 13.368 -29.078 1.00 84.81 96 GLY A CA 1
ATOM 759 C C . GLY A 1 96 ? 13.506 11.899 -29.096 1.00 84.81 96 GLY A C 1
ATOM 760 O O . GLY A 1 96 ? 12.965 11.440 -30.105 1.00 84.81 96 GLY A O 1
ATOM 761 N N . ASP A 1 97 ? 13.739 11.139 -28.024 1.00 90.25 97 ASP A N 1
ATOM 762 C CA . ASP A 1 97 ? 13.545 9.685 -28.012 1.00 90.25 97 ASP A CA 1
ATOM 763 C C . ASP A 1 97 ? 12.165 9.231 -27.528 1.00 90.25 97 ASP A C 1
ATOM 765 O O . ASP A 1 97 ? 11.864 8.042 -27.638 1.00 90.25 97 ASP A O 1
ATOM 769 N N . ASP A 1 98 ? 11.295 10.137 -27.067 1.00 92.19 98 ASP A N 1
ATOM 770 C CA . ASP A 1 98 ? 9.954 9.800 -26.560 1.00 92.19 98 ASP A CA 1
ATOM 771 C C . ASP A 1 98 ? 9.167 8.904 -27.530 1.00 92.19 98 ASP A C 1
ATOM 773 O O . ASP A 1 98 ? 8.725 7.813 -27.168 1.00 92.19 98 ASP A O 1
ATOM 777 N N . SER A 1 99 ? 9.069 9.309 -28.799 1.00 92.25 99 SER A N 1
ATOM 778 C CA . SER A 1 99 ? 8.327 8.557 -29.819 1.00 92.25 99 SER A CA 1
ATOM 779 C C . SER A 1 99 ? 8.914 7.163 -30.077 1.00 92.25 99 SER A C 1
ATOM 781 O O . SER A 1 99 ? 8.172 6.186 -30.223 1.00 92.25 99 SER A O 1
ATOM 783 N N . LYS A 1 100 ? 10.248 7.042 -30.097 1.00 91.75 100 LYS A N 1
ATOM 784 C CA . LYS A 1 100 ? 10.936 5.759 -30.288 1.00 91.75 100 LYS A CA 1
ATOM 785 C C . LYS A 1 100 ? 10.723 4.856 -29.078 1.00 91.75 100 LYS A C 1
ATOM 787 O O . LYS A 1 100 ? 10.400 3.681 -29.252 1.00 91.75 100 LYS A O 1
ATOM 792 N N . PHE A 1 101 ? 10.843 5.411 -27.873 1.00 94.81 101 PHE A N 1
ATOM 793 C CA . PHE A 1 101 ? 10.653 4.679 -26.629 1.00 94.81 101 PHE A CA 1
ATOM 794 C C . PHE A 1 101 ? 9.205 4.218 -26.467 1.00 94.81 101 PHE A C 1
ATOM 796 O O . PHE A 1 101 ? 8.965 3.059 -26.140 1.00 94.81 101 PHE A O 1
ATOM 803 N N . ARG A 1 102 ? 8.228 5.063 -26.805 1.00 93.88 102 ARG A N 1
ATOM 804 C CA . ARG A 1 102 ? 6.810 4.693 -26.824 1.00 93.88 102 ARG A CA 1
ATOM 805 C C . ARG A 1 102 ? 6.535 3.537 -27.786 1.00 93.88 102 ARG A C 1
ATOM 807 O O . ARG A 1 102 ? 5.895 2.558 -27.406 1.00 93.88 102 ARG A O 1
ATOM 814 N N . ASN A 1 103 ? 7.055 3.604 -29.012 1.00 92.25 103 ASN A N 1
ATOM 815 C CA . ASN A 1 103 ? 6.924 2.519 -29.991 1.00 92.25 103 ASN A CA 1
ATOM 816 C C . ASN A 1 103 ? 7.597 1.222 -29.511 1.00 92.25 103 ASN A C 1
ATOM 818 O O . ASN A 1 103 ? 7.084 0.122 -29.748 1.00 92.25 103 ASN A O 1
ATOM 822 N N . PHE A 1 104 ? 8.722 1.343 -28.808 1.00 94.00 104 PHE A N 1
ATOM 823 C CA . PHE A 1 104 ? 9.391 0.227 -28.152 1.00 94.00 104 PHE A CA 1
ATOM 824 C C . PHE A 1 104 ? 8.538 -0.368 -27.015 1.00 94.00 104 PHE A C 1
ATOM 826 O O . PHE A 1 104 ? 8.330 -1.577 -27.000 1.00 94.00 104 PHE A O 1
ATOM 833 N N . LEU A 1 105 ? 7.939 0.435 -26.133 1.00 93.25 105 LEU A N 1
ATOM 834 C CA . LEU A 1 105 ? 7.042 -0.070 -25.083 1.00 93.25 105 LEU A CA 1
ATOM 835 C C . LEU A 1 105 ? 5.804 -0.770 -25.661 1.00 93.25 105 LEU A C 1
ATOM 837 O O . LEU A 1 105 ? 5.447 -1.863 -25.225 1.00 93.25 105 LEU A O 1
ATOM 841 N N . MET A 1 106 ? 5.188 -0.203 -26.702 1.00 91.56 106 MET A N 1
ATOM 842 C CA . MET A 1 106 ? 4.067 -0.839 -27.410 1.00 91.56 106 MET A CA 1
ATOM 843 C C . MET A 1 106 ? 4.468 -2.169 -28.062 1.00 91.56 106 MET A C 1
ATOM 845 O O . MET A 1 106 ? 3.664 -3.099 -28.153 1.00 91.56 106 MET A O 1
ATOM 849 N N . SER A 1 107 ? 5.720 -2.272 -28.504 1.00 90.38 107 SER A N 1
ATOM 850 C CA . SER A 1 107 ? 6.301 -3.516 -29.006 1.00 90.38 107 SER A CA 1
ATOM 851 C C . SER A 1 107 ? 6.452 -4.556 -27.900 1.00 90.38 107 SER A C 1
ATOM 853 O O . SER A 1 107 ? 5.999 -5.685 -28.069 1.00 90.38 107 SER A O 1
ATOM 855 N N . CYS A 1 108 ? 7.016 -4.160 -26.755 1.00 89.88 108 CYS A N 1
ATOM 856 C CA . CYS A 1 108 ? 7.134 -5.003 -25.567 1.00 89.88 108 CYS A CA 1
ATOM 857 C C . CYS A 1 108 ? 5.769 -5.526 -25.104 1.00 89.88 108 CYS A C 1
ATOM 859 O O . CYS A 1 108 ? 5.633 -6.713 -24.827 1.00 89.88 108 CYS A O 1
ATOM 861 N N . LEU A 1 109 ? 4.741 -4.672 -25.102 1.00 89.31 109 LEU A N 1
ATOM 862 C CA . LEU A 1 109 ? 3.362 -5.044 -24.772 1.00 89.31 109 LEU A CA 1
ATOM 863 C C . LEU A 1 109 ? 2.755 -6.067 -25.738 1.00 89.31 109 LEU A C 1
ATOM 865 O O . LEU A 1 109 ? 1.975 -6.920 -25.319 1.00 89.31 109 LEU A O 1
ATOM 869 N N . ARG A 1 110 ? 3.087 -5.982 -27.030 1.00 88.44 110 ARG A N 1
ATOM 870 C CA . ARG A 1 110 ? 2.608 -6.924 -28.052 1.00 88.44 110 ARG A CA 1
ATOM 871 C C . ARG A 1 110 ? 3.315 -8.273 -27.962 1.00 88.44 110 ARG A C 1
ATOM 873 O O . ARG A 1 110 ? 2.692 -9.305 -28.183 1.00 88.44 110 ARG A O 1
ATOM 880 N N . GLU A 1 111 ? 4.609 -8.248 -27.667 1.00 87.62 111 GLU A N 1
ATOM 881 C CA . GLU A 1 111 ? 5.487 -9.422 -27.684 1.00 87.62 111 GLU A CA 1
ATOM 882 C C . GLU A 1 111 ? 5.641 -10.079 -26.301 1.00 87.62 111 GLU A C 1
ATOM 884 O O . GLU A 1 111 ? 6.200 -11.166 -26.203 1.00 87.62 111 GLU A O 1
ATOM 889 N N . ASN A 1 112 ? 5.114 -9.457 -25.241 1.00 87.75 112 ASN A N 1
ATOM 890 C CA . ASN A 1 112 ? 5.236 -9.872 -23.839 1.00 87.75 112 ASN A CA 1
ATOM 891 C C . ASN A 1 112 ? 6.696 -10.029 -23.347 1.00 87.75 112 ASN A C 1
ATOM 893 O O . ASN A 1 112 ? 6.990 -10.898 -22.523 1.00 87.75 112 ASN A O 1
ATOM 897 N N . VAL A 1 113 ? 7.616 -9.182 -23.825 1.00 88.12 113 VAL A N 1
ATOM 898 C CA . VAL A 1 113 ? 9.041 -9.177 -23.429 1.00 88.12 113 VAL A CA 1
ATOM 899 C C . VAL A 1 113 ? 9.400 -7.828 -22.812 1.00 88.12 113 VAL A C 1
ATOM 901 O O . VAL A 1 113 ? 9.282 -6.803 -23.480 1.00 88.12 113 VAL A O 1
ATOM 904 N N . TYR A 1 114 ? 9.860 -7.825 -21.556 1.00 89.75 114 TYR A N 1
ATOM 905 C CA . TYR A 1 114 ? 9.958 -6.598 -20.748 1.00 89.75 114 TYR A CA 1
ATOM 906 C C . TYR A 1 114 ? 11.313 -6.372 -20.061 1.00 89.75 114 TYR A C 1
ATOM 908 O O . TYR A 1 114 ? 11.552 -5.265 -19.589 1.00 89.75 114 TYR A O 1
ATOM 916 N N . ASP A 1 115 ? 12.221 -7.352 -20.058 1.00 88.88 115 ASP A N 1
ATOM 917 C CA . ASP A 1 115 ? 13.531 -7.239 -19.384 1.00 88.88 115 ASP A CA 1
ATOM 918 C C . ASP A 1 115 ? 14.349 -6.051 -19.921 1.00 88.88 115 ASP A C 1
ATOM 920 O O . ASP A 1 115 ? 15.000 -5.312 -19.184 1.00 88.88 115 ASP A O 1
ATOM 924 N N . GLU A 1 116 ? 14.259 -5.819 -21.232 1.00 90.62 116 GLU A N 1
ATOM 925 C CA . GLU A 1 116 ? 14.924 -4.695 -21.887 1.00 90.62 116 GLU A CA 1
ATOM 926 C C . GLU A 1 116 ? 14.267 -3.351 -21.538 1.00 90.62 116 GLU A C 1
ATOM 928 O O . GLU A 1 116 ? 14.958 -2.348 -21.363 1.00 90.62 116 GLU A O 1
ATOM 933 N N . ALA A 1 117 ? 12.941 -3.325 -21.367 1.00 91.94 117 ALA A N 1
ATOM 934 C CA . ALA A 1 117 ? 12.241 -2.134 -20.896 1.00 91.94 117 ALA A CA 1
ATOM 935 C C . ALA A 1 117 ? 12.644 -1.796 -19.456 1.00 91.94 117 ALA A C 1
ATOM 937 O O . ALA A 1 117 ? 12.936 -0.638 -19.166 1.00 91.94 117 ALA A O 1
ATOM 938 N N . GLU A 1 118 ? 12.754 -2.799 -18.582 1.00 92.44 118 GLU A N 1
ATOM 939 C CA . GLU A 1 118 ? 13.261 -2.626 -17.219 1.00 92.44 118 GLU A CA 1
ATOM 940 C C . GLU A 1 118 ? 14.671 -2.025 -17.212 1.00 92.44 118 GLU A C 1
ATOM 942 O O . GLU A 1 118 ? 14.927 -1.051 -16.500 1.00 92.44 118 GLU A O 1
ATOM 947 N N . ARG A 1 119 ? 15.580 -2.567 -18.034 1.00 92.12 119 ARG A N 1
ATOM 948 C CA . ARG A 1 119 ? 16.961 -2.081 -18.154 1.00 92.12 119 ARG A CA 1
ATOM 949 C C . ARG A 1 119 ? 17.008 -0.603 -18.545 1.00 92.12 119 ARG A C 1
ATOM 951 O O . ARG A 1 119 ? 17.722 0.173 -17.909 1.00 92.12 119 ARG A O 1
ATOM 958 N N . ILE A 1 120 ? 16.240 -0.215 -19.565 1.00 93.44 120 ILE A N 1
ATOM 959 C CA . ILE A 1 120 ? 16.181 1.168 -20.058 1.00 93.44 120 ILE A CA 1
ATOM 960 C C . ILE A 1 120 ? 15.576 2.092 -18.999 1.00 93.44 120 ILE A C 1
ATOM 962 O O . ILE A 1 120 ? 16.143 3.146 -18.711 1.00 93.44 120 ILE A O 1
ATOM 966 N N . LEU A 1 121 ? 14.461 1.702 -18.380 1.00 94.19 121 LEU A N 1
ATOM 967 C CA . LEU A 1 121 ? 13.808 2.497 -17.340 1.00 94.19 121 LEU A CA 1
ATOM 968 C C . LEU A 1 121 ? 14.729 2.707 -16.132 1.00 94.19 121 LEU A C 1
ATOM 970 O O . LEU A 1 121 ? 14.867 3.832 -15.653 1.00 94.19 121 LEU A O 1
ATOM 974 N N . ARG A 1 122 ? 15.431 1.659 -15.685 1.00 92.81 122 ARG A N 1
ATOM 975 C CA . ARG A 1 122 ? 16.385 1.741 -14.571 1.00 92.81 122 ARG A CA 1
ATOM 976 C C . ARG A 1 122 ? 17.558 2.665 -14.897 1.00 92.81 122 ARG A C 1
ATOM 978 O O . ARG A 1 122 ? 17.927 3.487 -14.063 1.00 92.81 122 ARG A O 1
ATOM 985 N N . ALA A 1 123 ? 18.112 2.577 -16.107 1.00 92.75 123 ALA A N 1
ATOM 986 C CA . ALA A 1 123 ? 19.218 3.433 -16.541 1.00 92.75 123 ALA A CA 1
ATOM 987 C C . ALA A 1 123 ? 18.832 4.922 -16.645 1.00 92.75 123 ALA A C 1
ATOM 989 O O . ALA A 1 123 ? 19.699 5.788 -16.520 1.00 92.75 123 ALA A O 1
ATOM 990 N N . ASN A 1 124 ? 17.545 5.227 -16.849 1.00 94.19 124 ASN A N 1
ATOM 991 C CA . ASN A 1 124 ? 17.058 6.586 -17.105 1.00 94.19 124 ASN A CA 1
ATOM 992 C C . ASN A 1 124 ? 16.143 7.158 -16.028 1.00 94.19 124 ASN A C 1
ATOM 994 O O . ASN A 1 124 ? 15.604 8.239 -16.250 1.00 94.19 124 ASN A O 1
ATOM 998 N N . LYS A 1 125 ? 15.985 6.499 -14.875 1.00 91.69 125 LYS A N 1
ATOM 999 C CA . LYS A 1 125 ? 15.028 6.873 -13.819 1.00 91.69 125 LYS A CA 1
ATOM 1000 C C . LYS A 1 125 ? 14.934 8.388 -13.574 1.00 91.69 125 LYS A C 1
ATOM 1002 O O . LYS A 1 125 ? 13.851 8.955 -13.629 1.00 91.69 125 LYS A O 1
ATOM 1007 N N . HIS A 1 126 ? 16.072 9.054 -13.378 1.00 90.44 126 HIS A N 1
ATOM 1008 C CA . HIS A 1 126 ? 16.137 10.489 -13.064 1.00 90.44 126 HIS A CA 1
ATOM 1009 C C . HIS A 1 126 ? 15.803 11.427 -14.238 1.00 90.44 126 HIS A C 1
ATOM 1011 O O . HIS A 1 126 ? 15.556 12.610 -14.026 1.00 90.44 126 HIS A O 1
ATOM 1017 N N . ARG A 1 127 ? 15.822 10.921 -15.475 1.00 90.25 127 ARG A N 1
ATOM 1018 C CA . ARG A 1 127 ? 15.557 11.680 -16.709 1.00 90.25 127 ARG A CA 1
ATOM 1019 C C . ARG A 1 127 ? 14.166 11.416 -17.280 1.00 90.25 127 ARG A C 1
ATOM 1021 O O . ARG A 1 127 ? 13.744 12.154 -18.162 1.00 90.25 127 ARG A O 1
ATOM 1028 N N . LEU A 1 128 ? 13.452 10.394 -16.792 1.00 92.56 128 LEU A N 1
ATOM 1029 C CA . LEU A 1 128 ? 12.138 10.011 -17.326 1.00 92.56 128 LEU A CA 1
ATOM 1030 C C . LEU A 1 128 ? 11.191 11.209 -17.370 1.00 92.56 128 LEU A C 1
ATOM 1032 O O . LEU A 1 128 ? 10.579 11.460 -18.401 1.00 92.56 128 LEU A O 1
ATOM 1036 N N . GLN A 1 129 ? 11.142 11.991 -16.288 1.00 90.00 129 GLN A N 1
ATOM 1037 C CA . GLN A 1 129 ? 10.289 13.170 -16.243 1.00 90.00 129 GLN A CA 1
ATOM 1038 C C . GLN A 1 129 ? 10.685 14.231 -17.275 1.00 90.00 129 GLN A C 1
ATOM 1040 O O . GLN A 1 129 ? 9.808 14.800 -17.905 1.00 90.00 129 GLN A O 1
ATOM 1045 N N . SER A 1 130 ? 11.972 14.517 -17.486 1.00 89.69 130 SER A N 1
ATOM 1046 C CA . SER A 1 130 ? 12.381 15.585 -18.408 1.00 89.69 130 SER A CA 1
ATOM 1047 C C . SER A 1 130 ? 12.216 15.190 -19.874 1.00 89.69 130 SER A C 1
ATOM 1049 O O . SER A 1 130 ? 11.896 16.050 -20.684 1.00 89.69 130 SER A O 1
ATOM 1051 N N . VAL A 1 131 ? 12.411 13.907 -20.190 1.00 92.50 131 VAL A N 1
ATOM 1052 C CA . VAL A 1 131 ? 12.502 13.409 -21.569 1.00 92.50 131 VAL A CA 1
ATOM 1053 C C . VAL A 1 131 ? 11.163 12.916 -22.119 1.00 92.50 131 VAL A C 1
ATOM 1055 O O . VAL A 1 131 ? 10.884 13.091 -23.302 1.00 92.50 131 VAL A O 1
ATOM 1058 N N . LEU A 1 132 ? 10.339 12.269 -21.293 1.00 93.75 132 LEU A N 1
ATOM 1059 C CA . LEU A 1 132 ? 9.135 11.592 -21.770 1.00 93.75 132 LEU A CA 1
ATOM 1060 C C . LEU A 1 132 ? 7.898 12.487 -21.696 1.00 93.75 132 LEU A C 1
ATOM 1062 O O . LEU A 1 132 ? 7.716 13.286 -20.770 1.00 93.75 132 LEU A O 1
ATOM 1066 N N . THR A 1 133 ? 7.013 12.313 -22.675 1.00 93.62 133 THR A N 1
ATOM 1067 C CA . THR A 1 133 ? 5.694 12.945 -22.667 1.00 93.62 133 THR A CA 1
ATOM 1068 C C . THR A 1 133 ? 4.795 12.294 -21.610 1.00 93.62 133 THR A C 1
ATOM 1070 O O . THR A 1 133 ? 5.003 11.129 -21.252 1.00 93.62 133 THR A O 1
ATOM 1073 N N . PRO A 1 134 ? 3.772 13.009 -21.101 1.00 92.75 134 PRO A N 1
ATOM 1074 C CA . PRO A 1 134 ? 2.836 12.454 -20.121 1.00 92.75 134 PRO A CA 1
ATOM 1075 C C . PRO A 1 134 ? 2.189 11.131 -20.571 1.00 92.75 134 PRO A C 1
ATOM 1077 O O . PRO A 1 134 ? 2.073 10.203 -19.773 1.00 92.75 134 PRO A O 1
ATOM 1080 N N . ASP A 1 135 ? 1.853 10.998 -21.857 1.00 91.19 135 ASP A N 1
ATOM 1081 C CA . ASP A 1 135 ? 1.262 9.775 -22.418 1.00 91.19 135 ASP A CA 1
ATOM 1082 C C . ASP A 1 135 ? 2.226 8.582 -22.368 1.00 91.19 135 ASP A C 1
ATOM 1084 O O . ASP A 1 135 ? 1.837 7.466 -22.014 1.00 91.19 135 ASP A O 1
ATOM 1088 N N . THR A 1 136 ? 3.498 8.801 -22.712 1.00 94.19 136 THR A N 1
ATOM 1089 C CA . THR A 1 136 ? 4.522 7.752 -22.641 1.00 94.19 136 THR A CA 1
ATOM 1090 C C . THR A 1 136 ? 4.832 7.387 -21.193 1.00 94.19 136 THR A C 1
ATOM 1092 O O . THR A 1 136 ? 5.004 6.207 -20.893 1.00 94.19 136 THR A O 1
ATOM 1095 N N . LEU A 1 137 ? 4.849 8.367 -20.282 1.00 94.25 137 LEU A N 1
ATOM 1096 C CA . LEU A 1 137 ? 4.998 8.115 -18.848 1.00 94.25 137 LEU A CA 1
ATOM 1097 C C . LEU A 1 137 ? 3.858 7.248 -18.305 1.00 94.25 137 LEU A C 1
ATOM 1099 O O . LEU A 1 137 ? 4.123 6.296 -17.575 1.00 94.25 137 LEU A O 1
ATOM 1103 N N . GLN A 1 138 ? 2.610 7.516 -18.700 1.00 94.50 138 GLN A N 1
ATOM 1104 C CA . GLN A 1 138 ? 1.465 6.699 -18.294 1.00 94.50 138 GLN A CA 1
ATOM 1105 C C . GLN A 1 138 ? 1.591 5.254 -18.788 1.00 94.50 138 GLN A C 1
ATOM 1107 O O . GLN A 1 138 ? 1.269 4.322 -18.053 1.00 94.50 138 GLN A O 1
ATOM 1112 N N . LEU A 1 139 ? 2.093 5.057 -20.013 1.00 94.62 139 LEU A N 1
ATOM 1113 C CA . LEU A 1 139 ? 2.258 3.730 -20.607 1.00 94.62 139 LEU A CA 1
ATOM 1114 C C . LEU A 1 139 ? 3.208 2.836 -19.801 1.00 94.62 139 LEU A C 1
ATOM 1116 O O . LEU A 1 139 ? 3.011 1.626 -19.782 1.00 94.62 139 LEU A O 1
ATOM 1120 N N . ILE A 1 140 ? 4.202 3.409 -19.110 1.00 95.19 140 ILE A N 1
ATOM 1121 C CA . ILE A 1 140 ? 5.112 2.658 -18.226 1.00 95.19 140 ILE A CA 1
ATOM 1122 C C . ILE A 1 140 ? 4.320 1.923 -17.136 1.00 95.19 140 ILE A C 1
ATOM 1124 O O . ILE A 1 140 ? 4.678 0.813 -16.759 1.00 95.19 140 ILE A O 1
ATOM 1128 N N . PHE A 1 141 ? 3.213 2.506 -16.676 1.00 95.88 141 PHE A N 1
ATOM 1129 C CA . PHE A 1 141 ? 2.349 1.940 -15.643 1.00 95.88 141 PHE A CA 1
ATOM 1130 C C . PHE A 1 141 ? 1.219 1.066 -16.199 1.00 95.88 141 PHE A C 1
ATOM 1132 O O . PHE A 1 141 ? 0.275 0.757 -15.470 1.00 95.88 141 PHE A O 1
ATOM 1139 N N . ASP A 1 142 ? 1.300 0.631 -17.463 1.00 94.56 142 ASP A N 1
ATOM 1140 C CA . ASP A 1 142 ? 0.380 -0.376 -17.988 1.00 94.56 142 ASP A CA 1
ATOM 1141 C C . ASP A 1 142 ? 0.442 -1.649 -17.134 1.00 94.56 142 ASP A C 1
ATOM 1143 O O . ASP A 1 142 ? 1.515 -2.168 -16.802 1.00 94.56 142 ASP A O 1
ATOM 1147 N N . ARG A 1 143 ? -0.735 -2.184 -16.800 1.00 93.44 143 ARG A N 1
ATOM 1148 C CA . ARG A 1 143 ? -0.873 -3.329 -15.900 1.00 93.44 143 ARG A CA 1
ATOM 1149 C C . ARG A 1 143 ? -0.041 -4.536 -16.329 1.00 93.44 143 ARG A C 1
ATOM 1151 O O . ARG A 1 143 ? 0.486 -5.230 -15.463 1.00 93.44 143 ARG A O 1
ATOM 1158 N N . LYS A 1 144 ? 0.107 -4.798 -17.633 1.00 91.81 144 LYS A N 1
ATOM 1159 C CA . LYS A 1 144 ? 0.904 -5.935 -18.119 1.00 91.81 144 LYS A CA 1
ATOM 1160 C C . LYS A 1 144 ? 2.394 -5.740 -17.846 1.00 91.81 144 LYS A C 1
ATOM 1162 O O . LYS A 1 144 ? 3.058 -6.696 -17.450 1.00 91.81 144 LYS A O 1
ATOM 1167 N N . ILE A 1 145 ? 2.902 -4.516 -18.015 1.00 92.19 145 ILE A N 1
ATOM 1168 C CA . ILE A 1 145 ? 4.303 -4.174 -17.725 1.00 92.19 145 ILE A CA 1
ATOM 1169 C C . ILE A 1 145 ? 4.551 -4.300 -16.221 1.00 92.19 145 ILE A C 1
ATOM 1171 O O . ILE A 1 145 ? 5.471 -5.007 -15.808 1.00 92.19 145 ILE A O 1
ATOM 1175 N N . VAL A 1 146 ? 3.695 -3.680 -15.402 1.00 93.75 146 VAL A N 1
ATOM 1176 C CA . VAL A 1 146 ? 3.806 -3.714 -13.935 1.00 93.75 146 VAL A CA 1
ATOM 1177 C C . VAL A 1 146 ? 3.780 -5.150 -13.412 1.00 93.75 146 VAL A C 1
ATOM 1179 O O . VAL A 1 146 ? 4.692 -5.551 -12.688 1.00 93.75 146 VAL A O 1
ATOM 1182 N N . ASN A 1 147 ? 2.787 -5.944 -13.825 1.00 91.12 147 ASN A N 1
ATOM 1183 C CA . ASN A 1 147 ? 2.652 -7.337 -13.405 1.00 91.12 147 ASN A CA 1
ATOM 1184 C C . ASN A 1 147 ? 3.896 -8.157 -13.773 1.00 91.12 147 ASN A C 1
ATOM 1186 O O . ASN A 1 147 ? 4.424 -8.883 -12.929 1.00 91.12 147 ASN A O 1
ATOM 1190 N N . ARG A 1 148 ? 4.419 -8.008 -15.000 1.00 88.75 148 ARG A N 1
ATOM 1191 C CA . ARG A 1 148 ? 5.605 -8.759 -15.417 1.00 88.75 148 ARG A CA 1
ATOM 1192 C C . ARG A 1 148 ? 6.837 -8.400 -14.595 1.00 88.75 148 ARG A C 1
ATOM 1194 O O . ARG A 1 148 ? 7.545 -9.307 -14.164 1.00 88.75 148 ARG A O 1
ATOM 1201 N N . LEU A 1 149 ? 7.091 -7.112 -14.366 1.00 87.88 149 LEU A N 1
ATOM 1202 C CA . LEU A 1 149 ? 8.254 -6.702 -13.576 1.00 87.88 149 LEU A CA 1
ATOM 1203 C C . LEU A 1 149 ? 8.138 -7.164 -12.118 1.00 87.88 149 LEU A C 1
ATOM 1205 O O . LEU A 1 149 ? 9.132 -7.513 -11.490 1.00 87.88 149 LEU A O 1
ATOM 1209 N N . PHE A 1 150 ? 6.926 -7.269 -11.578 1.00 88.81 150 PHE A N 1
ATOM 1210 C CA . PHE A 1 150 ? 6.740 -7.838 -10.243 1.00 88.81 150 PHE A CA 1
ATOM 1211 C C . PHE A 1 150 ? 6.991 -9.346 -10.209 1.00 88.81 150 PHE A C 1
ATOM 1213 O O . PHE A 1 150 ? 7.566 -9.836 -9.237 1.00 88.81 150 PHE A O 1
ATOM 1220 N N . GLN A 1 151 ? 6.642 -10.081 -11.272 1.00 85.94 151 GLN A N 1
ATOM 1221 C CA . GLN A 1 151 ? 7.021 -11.493 -11.413 1.00 85.94 151 GLN A CA 1
ATOM 1222 C C . GLN A 1 151 ? 8.546 -11.676 -11.477 1.00 85.94 151 GLN A C 1
ATOM 1224 O O . GLN A 1 151 ? 9.054 -12.666 -10.954 1.00 85.94 151 GLN A O 1
ATOM 1229 N N . SER A 1 152 ? 9.286 -10.722 -12.060 1.00 84.44 152 SER A N 1
ATOM 1230 C CA . SER A 1 152 ? 10.758 -10.711 -12.049 1.00 84.44 152 SER A CA 1
ATOM 1231 C C . SER A 1 152 ? 11.365 -10.145 -10.755 1.00 84.44 152 SER A C 1
ATOM 1233 O O . SER A 1 152 ? 12.583 -10.002 -10.666 1.00 84.44 152 SER A O 1
ATOM 1235 N N . ARG A 1 153 ? 10.543 -9.873 -9.725 1.00 86.06 153 ARG A N 1
ATOM 1236 C CA . ARG A 1 153 ? 10.936 -9.290 -8.424 1.00 86.06 153 ARG A CA 1
ATOM 1237 C C . ARG A 1 153 ? 11.526 -7.876 -8.525 1.00 86.06 153 ARG A C 1
ATOM 1239 O O . ARG A 1 153 ? 12.275 -7.450 -7.647 1.00 86.06 153 ARG A O 1
ATOM 1246 N N . SER A 1 154 ? 11.171 -7.136 -9.572 1.00 89.38 154 SER A N 1
ATOM 1247 C CA . SER A 1 154 ? 11.597 -5.758 -9.791 1.00 89.38 154 SER A CA 1
ATOM 1248 C C . SER A 1 154 ? 10.546 -4.755 -9.319 1.00 89.38 154 SER A C 1
ATOM 1250 O O . SER A 1 154 ? 9.443 -4.669 -9.856 1.00 89.38 154 SER A O 1
ATOM 1252 N N . TRP A 1 155 ? 10.911 -3.930 -8.335 1.00 91.06 155 TRP A N 1
ATOM 1253 C CA . TRP A 1 155 ? 10.040 -2.897 -7.746 1.00 91.06 155 TRP A CA 1
ATOM 1254 C C . TRP A 1 155 ? 10.219 -1.520 -8.394 1.00 91.06 155 TRP A C 1
ATOM 1256 O O . TRP A 1 155 ? 9.863 -0.499 -7.807 1.00 91.06 155 TRP A O 1
ATOM 1266 N N . LEU A 1 156 ? 10.767 -1.486 -9.613 1.00 93.12 156 LEU A N 1
ATOM 1267 C CA . LEU A 1 156 ? 11.140 -0.258 -10.314 1.00 93.12 156 LEU A CA 1
ATOM 1268 C C . LEU A 1 156 ? 9.972 0.729 -10.449 1.00 93.12 156 LEU A C 1
ATOM 1270 O O . LEU A 1 156 ? 10.175 1.923 -10.291 1.00 93.12 156 LEU A O 1
ATOM 1274 N N . HIS A 1 157 ? 8.746 0.257 -10.684 1.00 94.56 157 HIS A N 1
ATOM 1275 C CA . HIS A 1 157 ? 7.578 1.138 -10.799 1.00 94.56 157 HIS A CA 1
ATOM 1276 C C . HIS A 1 157 ? 7.264 1.888 -9.506 1.00 94.56 157 HIS A C 1
ATOM 1278 O O . HIS A 1 157 ? 6.967 3.077 -9.554 1.00 94.56 157 HIS A O 1
ATOM 1284 N N . LEU A 1 158 ? 7.360 1.219 -8.353 1.00 94.06 158 LEU A N 1
ATOM 1285 C CA . LEU A 1 158 ? 7.188 1.885 -7.063 1.00 94.06 158 LEU A CA 1
ATOM 1286 C C . LEU A 1 158 ? 8.323 2.890 -6.828 1.00 94.06 158 LEU A C 1
ATOM 1288 O O . LEU A 1 158 ? 8.086 3.981 -6.324 1.00 94.06 158 LEU A O 1
ATOM 1292 N N . ASP A 1 159 ? 9.539 2.548 -7.255 1.00 94.12 159 ASP A N 1
ATOM 1293 C CA . ASP A 1 159 ? 10.714 3.416 -7.155 1.00 94.12 159 ASP A CA 1
ATOM 1294 C C . ASP A 1 159 ? 10.644 4.646 -8.079 1.00 94.12 159 ASP A C 1
ATOM 1296 O O . ASP A 1 159 ? 11.117 5.724 -7.722 1.00 94.12 159 ASP A O 1
ATOM 1300 N N . ILE A 1 160 ? 10.010 4.516 -9.247 1.00 94.81 160 ILE A N 1
ATOM 1301 C CA . ILE A 1 160 ? 9.674 5.636 -10.136 1.00 94.81 160 ILE A CA 1
ATOM 1302 C C . ILE A 1 160 ? 8.571 6.494 -9.501 1.00 94.81 160 ILE A C 1
ATOM 1304 O O . ILE A 1 160 ? 8.699 7.715 -9.473 1.00 94.81 160 ILE A O 1
ATOM 1308 N N . LEU A 1 161 ? 7.513 5.880 -8.955 1.00 95.31 161 LEU A N 1
ATOM 1309 C CA . LEU A 1 161 ? 6.420 6.613 -8.303 1.00 95.31 161 LEU A CA 1
ATOM 1310 C C . LEU A 1 161 ? 6.853 7.327 -7.021 1.00 95.31 161 LEU A C 1
ATOM 1312 O O . LEU A 1 161 ? 6.195 8.289 -6.636 1.00 95.31 161 LEU A O 1
ATOM 1316 N N . ALA A 1 162 ? 7.936 6.897 -6.369 1.00 94.75 162 ALA A N 1
ATOM 1317 C CA . ALA A 1 162 ? 8.498 7.575 -5.201 1.00 94.75 162 ALA A CA 1
ATOM 1318 C C . ALA A 1 162 ? 8.935 9.025 -5.496 1.00 94.75 162 ALA A C 1
ATOM 1320 O O . ALA A 1 162 ? 9.028 9.840 -4.573 1.00 94.75 162 ALA A O 1
ATOM 1321 N N . ASP A 1 163 ? 9.180 9.362 -6.766 1.00 93.94 163 ASP A N 1
ATOM 1322 C CA . ASP A 1 163 ? 9.442 10.729 -7.203 1.00 93.94 163 ASP A CA 1
ATOM 1323 C C . ASP A 1 163 ? 8.133 11.535 -7.327 1.00 93.94 163 ASP A C 1
ATOM 1325 O O . ASP A 1 163 ? 7.360 11.394 -8.277 1.00 93.94 163 ASP A O 1
ATOM 1329 N N . GLU A 1 164 ? 7.894 12.424 -6.358 1.00 90.94 164 GLU A N 1
ATOM 1330 C CA . GLU A 1 164 ? 6.719 13.308 -6.324 1.00 90.94 164 GLU A CA 1
ATOM 1331 C C . GLU A 1 164 ? 6.641 14.260 -7.533 1.00 90.94 164 GLU A C 1
ATOM 1333 O O . GLU A 1 164 ? 5.542 14.654 -7.930 1.00 90.94 164 GLU A O 1
ATOM 1338 N N . GLN A 1 165 ? 7.778 14.631 -8.137 1.00 91.00 165 GLN A N 1
ATOM 1339 C CA . GLN A 1 165 ? 7.778 15.490 -9.323 1.00 91.00 165 GLN A CA 1
ATOM 1340 C C . GLN A 1 165 ? 7.258 14.724 -10.537 1.00 91.00 165 GLN A C 1
ATOM 1342 O O . GLN A 1 165 ? 6.409 15.235 -11.266 1.00 91.00 165 GLN A O 1
ATOM 1347 N N . LEU A 1 166 ? 7.679 13.468 -10.697 1.00 92.88 166 LEU A N 1
ATOM 1348 C CA . LEU A 1 166 ? 7.169 12.598 -11.752 1.00 92.88 166 LEU A CA 1
ATOM 1349 C C . LEU A 1 166 ? 5.681 12.307 -11.548 1.00 92.88 166 LEU A C 1
ATOM 1351 O O . LEU A 1 166 ? 4.912 12.405 -12.503 1.00 92.88 166 LEU A O 1
ATOM 1355 N N . LEU A 1 167 ? 5.263 12.025 -10.309 1.00 92.50 167 LEU A N 1
ATOM 1356 C CA . LEU A 1 167 ? 3.860 11.779 -9.971 1.00 92.50 167 LEU A CA 1
ATOM 1357 C C . LEU A 1 167 ? 2.954 12.942 -10.407 1.00 92.50 167 LEU A C 1
ATOM 1359 O O . LEU A 1 167 ? 1.897 12.708 -10.982 1.00 92.50 167 LEU A O 1
ATOM 1363 N N . SER A 1 168 ? 3.382 14.192 -10.200 1.00 90.69 168 SER A N 1
ATOM 1364 C CA . SER A 1 168 ? 2.592 15.373 -10.590 1.00 90.69 168 SER A CA 1
ATOM 1365 C C . SER A 1 168 ? 2.535 15.636 -12.102 1.00 90.69 168 SER A C 1
ATOM 1367 O O . SER A 1 168 ? 1.714 16.434 -12.548 1.00 90.69 168 SER A O 1
ATOM 1369 N N . ARG A 1 169 ? 3.374 14.963 -12.902 1.00 92.69 169 ARG A N 1
ATOM 1370 C CA . ARG A 1 169 ? 3.379 15.052 -14.373 1.00 92.69 169 ARG A CA 1
ATOM 1371 C C . ARG A 1 169 ? 2.579 13.956 -15.069 1.00 92.69 169 ARG A C 1
ATOM 1373 O O . ARG A 1 169 ? 2.390 14.044 -16.283 1.00 92.69 169 ARG A O 1
ATOM 1380 N N . LEU A 1 170 ? 2.157 12.920 -14.345 1.00 93.50 170 LEU A N 1
ATOM 1381 C CA . LEU A 1 170 ? 1.342 11.858 -14.923 1.00 93.50 170 LEU A CA 1
ATOM 1382 C C . LEU A 1 170 ? -0.048 12.396 -15.298 1.00 93.50 170 LEU A C 1
ATOM 1384 O O . LEU A 1 170 ? -0.622 13.151 -14.515 1.00 93.50 170 LEU A O 1
ATOM 1388 N N . PRO A 1 171 ? -0.614 11.993 -16.454 1.00 93.38 171 PRO A N 1
ATOM 1389 C CA . PRO A 1 171 ? -1.994 12.324 -16.806 1.00 93.38 171 PRO A CA 1
ATOM 1390 C C . PRO A 1 171 ? -2.997 11.803 -15.774 1.00 93.38 171 PRO A C 1
ATOM 1392 O O . PRO A 1 171 ? -3.947 12.500 -15.432 1.00 93.38 171 PRO A O 1
ATOM 1395 N N . ASP A 1 172 ? -2.768 10.584 -15.275 1.00 94.06 172 ASP A N 1
ATOM 1396 C CA . ASP A 1 172 ? -3.584 9.953 -14.241 1.00 94.06 172 ASP A CA 1
ATOM 1397 C C . ASP A 1 172 ? -2.684 9.261 -13.197 1.00 94.06 172 ASP A C 1
ATOM 1399 O O . ASP A 1 172 ? -2.412 8.051 -13.284 1.00 94.06 172 ASP A O 1
ATOM 1403 N N . PRO A 1 173 ? -2.187 10.020 -12.198 1.00 93.62 173 PRO A N 1
ATOM 1404 C CA . PRO A 1 173 ? -1.339 9.468 -11.148 1.00 93.62 173 PRO A CA 1
ATOM 1405 C C . PRO A 1 173 ? -2.073 8.416 -10.311 1.00 93.62 173 PRO A C 1
ATOM 1407 O O . PRO A 1 173 ? -1.450 7.461 -9.846 1.00 93.62 173 PRO A O 1
ATOM 1410 N N . HIS A 1 174 ? -3.391 8.544 -10.142 1.00 94.50 174 HIS A N 1
ATOM 1411 C CA . HIS A 1 174 ? -4.178 7.613 -9.341 1.00 94.50 174 HIS A CA 1
ATOM 1412 C C . HIS A 1 174 ? -4.327 6.260 -10.035 1.00 94.50 174 HIS A C 1
ATOM 1414 O O . HIS A 1 174 ? -4.191 5.235 -9.370 1.00 94.50 174 HIS A O 1
ATOM 1420 N N . ALA A 1 175 ? -4.516 6.217 -11.357 1.00 94.88 175 ALA A N 1
ATOM 1421 C CA . ALA A 1 175 ? -4.520 4.959 -12.105 1.00 94.88 175 ALA A CA 1
ATOM 1422 C C . ALA A 1 175 ? -3.162 4.240 -12.049 1.00 94.88 175 ALA A C 1
ATOM 1424 O O . ALA A 1 175 ? -3.119 3.014 -11.883 1.00 94.88 175 ALA A O 1
ATOM 1425 N N . ALA A 1 176 ? -2.058 4.989 -12.138 1.00 95.81 176 ALA A N 1
ATOM 1426 C CA . ALA A 1 176 ? -0.710 4.435 -12.023 1.00 95.81 176 ALA A CA 1
ATOM 1427 C C . ALA A 1 176 ? -0.468 3.837 -10.626 1.00 95.81 176 ALA A C 1
ATOM 1429 O O . ALA A 1 176 ? -0.097 2.668 -10.497 1.00 95.81 176 ALA A O 1
ATOM 1430 N N . VAL A 1 177 ? -0.765 4.607 -9.575 1.00 96.88 177 VAL A N 1
ATOM 1431 C CA . VAL A 1 177 ? -0.659 4.172 -8.173 1.00 96.88 177 VAL A CA 1
ATOM 1432 C C . VAL A 1 177 ? -1.572 2.978 -7.898 1.00 96.88 177 VAL A C 1
ATOM 1434 O O . VAL A 1 177 ? -1.137 2.001 -7.290 1.00 96.88 177 VAL A O 1
ATOM 1437 N N . ASN A 1 178 ? -2.811 3.006 -8.396 1.00 96.25 178 ASN A N 1
ATOM 1438 C CA . ASN A 1 178 ? -3.764 1.912 -8.247 1.00 96.25 178 ASN A CA 1
ATOM 1439 C C . ASN A 1 178 ? -3.239 0.616 -8.867 1.00 96.25 178 ASN A C 1
ATOM 1441 O O . ASN A 1 178 ? -3.294 -0.433 -8.231 1.00 96.25 178 ASN A O 1
ATOM 1445 N N . THR A 1 179 ? -2.675 0.690 -10.072 1.00 96.19 179 THR A N 1
ATOM 1446 C CA . THR A 1 179 ? -2.099 -0.475 -10.752 1.00 96.19 179 THR A CA 1
ATOM 1447 C C . THR A 1 179 ? -0.927 -1.052 -9.960 1.00 96.19 179 THR A C 1
ATOM 1449 O O . THR A 1 179 ? -0.911 -2.246 -9.667 1.00 96.19 179 THR A O 1
ATOM 1452 N N . VAL A 1 180 ? 0.021 -0.208 -9.548 1.00 96.31 180 VAL A N 1
ATOM 1453 C CA . VAL A 1 180 ? 1.210 -0.640 -8.798 1.00 96.31 180 VAL A CA 1
ATOM 1454 C C . VAL A 1 180 ? 0.827 -1.243 -7.447 1.00 96.31 180 VAL A C 1
ATOM 1456 O O . VAL A 1 180 ? 1.246 -2.356 -7.141 1.00 96.31 180 VAL A O 1
ATOM 1459 N N . ILE A 1 181 ? -0.011 -0.573 -6.652 1.00 95.81 181 ILE A N 1
ATOM 1460 C CA . ILE A 1 181 ? -0.382 -1.059 -5.315 1.00 95.81 181 ILE A CA 1
ATOM 1461 C C . ILE A 1 181 ? -1.213 -2.347 -5.393 1.00 95.81 181 ILE A C 1
ATOM 1463 O O . ILE A 1 181 ? -0.955 -3.276 -4.628 1.00 95.81 181 ILE A O 1
ATOM 1467 N N . ARG A 1 182 ? -2.168 -2.458 -6.329 1.00 94.75 182 ARG A N 1
ATOM 1468 C CA . ARG A 1 182 ? -2.959 -3.691 -6.496 1.00 94.75 182 ARG A CA 1
ATOM 1469 C C . ARG A 1 182 ? -2.079 -4.887 -6.848 1.00 94.75 182 ARG A C 1
ATOM 1471 O O . ARG A 1 182 ? -2.217 -5.947 -6.241 1.00 94.75 182 ARG A O 1
ATOM 1478 N N . GLU A 1 183 ? -1.138 -4.720 -7.773 1.00 93.25 183 GLU A N 1
ATOM 1479 C CA . GLU A 1 183 ? -0.202 -5.793 -8.124 1.00 93.25 183 GLU A CA 1
ATOM 1480 C C . GLU A 1 183 ? 0.751 -6.114 -6.950 1.00 93.25 183 GLU A C 1
ATOM 1482 O O . GLU A 1 183 ? 1.113 -7.275 -6.748 1.00 93.25 183 GLU A O 1
ATOM 1487 N N . MET A 1 184 ? 1.093 -5.132 -6.101 1.00 92.19 184 MET A N 1
ATOM 1488 C CA . MET A 1 184 ? 1.879 -5.366 -4.880 1.00 92.19 184 MET A CA 1
ATOM 1489 C C . MET A 1 184 ? 1.104 -6.173 -3.836 1.00 92.19 184 MET A C 1
ATOM 1491 O O . MET A 1 184 ? 1.715 -6.950 -3.110 1.00 92.19 184 MET A O 1
ATOM 1495 N N . LEU A 1 185 ? -0.214 -6.009 -3.723 1.00 91.44 185 LEU A N 1
ATOM 1496 C CA . LEU A 1 185 ? -1.023 -6.785 -2.774 1.00 91.44 185 LEU A CA 1
ATOM 1497 C C . LEU A 1 185 ? -1.106 -8.266 -3.163 1.00 91.44 185 LEU A C 1
ATOM 1499 O O . LEU A 1 185 ? -1.141 -9.134 -2.291 1.00 91.44 185 LEU A O 1
ATOM 1503 N N . VAL A 1 186 ? -1.121 -8.555 -4.466 1.00 88.31 186 VAL A N 1
ATOM 1504 C CA . VAL A 1 186 ? -1.251 -9.922 -4.990 1.00 88.31 186 VAL A CA 1
ATOM 1505 C C . VAL A 1 186 ? 0.106 -10.630 -5.086 1.00 88.31 186 VAL A C 1
ATOM 1507 O O . VAL A 1 186 ? 0.173 -11.842 -4.887 1.00 88.31 186 VAL A O 1
ATOM 1510 N N . SER A 1 187 ? 1.194 -9.898 -5.351 1.00 87.38 187 SER A N 1
ATOM 1511 C CA . SER A 1 187 ? 2.525 -10.481 -5.560 1.00 87.38 187 SER A CA 1
ATOM 1512 C C . SER A 1 187 ? 3.072 -11.204 -4.327 1.00 87.38 187 SER A C 1
ATOM 1514 O O . SER A 1 187 ? 3.014 -10.697 -3.202 1.00 87.38 187 SER A O 1
ATOM 1516 N N . ASP A 1 188 ? 3.652 -12.390 -4.550 1.00 80.56 188 ASP A N 1
ATOM 1517 C CA . ASP A 1 188 ? 4.086 -13.259 -3.462 1.00 80.56 188 ASP A CA 1
ATOM 1518 C C . ASP A 1 188 ? 5.310 -12.746 -2.690 1.00 80.56 188 ASP A C 1
ATOM 1520 O O . ASP A 1 188 ? 5.419 -12.946 -1.479 1.00 80.56 188 ASP A O 1
ATOM 1524 N N . GLU A 1 189 ? 6.179 -12.025 -3.391 1.00 81.19 189 GLU A N 1
ATOM 1525 C CA . GLU A 1 189 ? 7.457 -11.489 -2.904 1.00 81.19 189 GLU A CA 1
ATOM 1526 C C . GLU A 1 189 ? 7.358 -9.991 -2.571 1.00 81.19 189 GLU A C 1
ATOM 1528 O O . GLU A 1 189 ? 8.360 -9.278 -2.516 1.00 81.19 189 GLU A O 1
ATOM 1533 N N . SER A 1 190 ? 6.132 -9.488 -2.410 1.00 84.88 190 SER A N 1
ATOM 1534 C CA . SER A 1 190 ? 5.862 -8.063 -2.249 1.00 84.88 190 SER A CA 1
ATOM 1535 C C . SER A 1 190 ? 6.574 -7.449 -1.042 1.00 84.88 190 SER A C 1
ATOM 1537 O O . SER A 1 190 ? 6.490 -8.000 0.063 1.00 84.88 190 SER A O 1
ATOM 1539 N N . PRO A 1 191 ? 7.188 -6.257 -1.193 1.00 85.62 191 PRO A N 1
ATOM 1540 C CA . PRO A 1 191 ? 7.821 -5.558 -0.081 1.00 85.62 191 PRO A CA 1
ATOM 1541 C C . PRO A 1 191 ? 6.806 -5.170 1.004 1.00 85.62 191 PRO A C 1
ATOM 1543 O O . PRO A 1 191 ? 7.194 -5.027 2.159 1.00 85.62 191 PRO A O 1
ATOM 1546 N N . LEU A 1 192 ? 5.505 -5.091 0.678 1.00 87.00 192 LEU A N 1
ATOM 1547 C CA . LEU A 1 192 ? 4.440 -4.898 1.670 1.00 87.00 192 LEU A CA 1
ATOM 1548 C C . LEU A 1 192 ? 4.432 -5.999 2.720 1.00 87.00 192 LEU A C 1
ATOM 1550 O O . LEU A 1 192 ? 4.246 -5.725 3.899 1.00 87.00 192 LEU A O 1
ATOM 1554 N N . ARG A 1 193 ? 4.638 -7.249 2.300 1.00 84.19 193 ARG A N 1
ATOM 1555 C CA . ARG A 1 193 ? 4.562 -8.407 3.195 1.00 84.19 193 ARG A CA 1
ATOM 1556 C C . ARG A 1 193 ? 5.675 -8.385 4.227 1.00 84.19 193 ARG A C 1
ATOM 1558 O O . ARG A 1 193 ? 5.436 -8.753 5.369 1.00 84.19 193 ARG A O 1
ATOM 1565 N N . ALA A 1 194 ? 6.855 -7.924 3.825 1.00 76.75 194 ALA A N 1
ATOM 1566 C CA . ALA A 1 194 ? 7.994 -7.737 4.713 1.00 76.75 194 ALA A CA 1
ATOM 1567 C C . ALA A 1 194 ? 7.851 -6.479 5.587 1.00 76.75 194 ALA A C 1
ATOM 1569 O O . ALA A 1 194 ? 8.278 -6.483 6.734 1.00 76.75 194 ALA A O 1
ATOM 1570 N N . ALA A 1 195 ? 7.223 -5.416 5.074 1.00 80.56 195 ALA A N 1
ATOM 1571 C CA . ALA A 1 195 ? 6.967 -4.198 5.842 1.00 80.56 195 ALA A CA 1
ATOM 1572 C C . ALA A 1 195 ? 5.900 -4.383 6.937 1.00 80.56 195 ALA A C 1
ATOM 1574 O O . ALA A 1 195 ? 5.957 -3.725 7.973 1.00 80.56 195 ALA A O 1
ATOM 1575 N N . VAL A 1 196 ? 4.913 -5.244 6.677 1.00 78.25 196 VAL A N 1
ATOM 1576 C CA . VAL A 1 196 ? 3.737 -5.486 7.528 1.00 78.25 196 VAL A CA 1
ATOM 1577 C C . VAL A 1 196 ? 3.861 -6.765 8.362 1.00 78.25 196 VAL A C 1
ATOM 1579 O O . VAL A 1 196 ? 3.287 -6.859 9.446 1.00 78.25 196 VAL A O 1
ATOM 1582 N N . GLY A 1 197 ? 4.553 -7.783 7.854 1.00 59.12 197 GLY A N 1
ATOM 1583 C CA . GLY A 1 197 ? 4.845 -8.998 8.603 1.00 59.12 197 GLY A CA 1
ATOM 1584 C C . GLY A 1 197 ? 5.859 -8.677 9.693 1.00 59.12 197 GLY A C 1
ATOM 1585 O O . GLY A 1 197 ? 6.888 -8.087 9.395 1.00 59.12 197 GLY A O 1
ATOM 1586 N N . GLY A 1 198 ? 5.565 -9.031 10.947 1.00 57.00 198 GLY A N 1
ATOM 1587 C CA . GLY A 1 198 ? 6.475 -8.819 12.079 1.00 57.00 198 GLY A CA 1
ATOM 1588 C C . GLY A 1 198 ? 7.817 -9.559 11.945 1.00 57.00 198 GLY A C 1
ATOM 1589 O O . GLY A 1 198 ? 8.218 -9.980 10.861 1.00 57.00 198 GLY A O 1
ATOM 1590 N N . GLU A 1 199 ? 8.513 -9.782 13.065 1.00 46.91 199 GLU A N 1
ATOM 1591 C CA . GLU A 1 199 ? 9.863 -10.390 13.108 1.00 46.91 199 GLU A CA 1
ATOM 1592 C C . GLU A 1 199 ? 10.007 -11.758 12.403 1.00 46.91 199 GLU A C 1
ATOM 1594 O O . GLU A 1 199 ? 11.121 -12.235 12.175 1.00 46.91 199 GLU A O 1
ATOM 1599 N N . GLU A 1 200 ? 8.891 -12.383 12.032 1.00 50.94 200 GLU A N 1
ATOM 1600 C CA . GLU A 1 200 ? 8.801 -13.669 11.348 1.00 50.94 200 GLU A CA 1
ATOM 1601 C C . GLU A 1 200 ? 9.231 -13.639 9.867 1.00 50.94 200 GLU A C 1
ATOM 1603 O O . GLU A 1 200 ? 9.565 -14.689 9.317 1.00 50.94 200 GLU A O 1
ATOM 1608 N N . HIS A 1 201 ? 9.303 -12.466 9.218 1.00 54.81 201 HIS A N 1
ATOM 1609 C CA . HIS A 1 201 ? 9.785 -12.320 7.831 1.00 54.81 201 HIS A CA 1
ATOM 1610 C C . HIS A 1 201 ? 11.112 -11.552 7.773 1.00 54.81 201 HIS A C 1
ATOM 1612 O O . HIS A 1 201 ? 11.194 -10.417 7.312 1.00 54.81 201 HIS A O 1
ATOM 1618 N N . ARG A 1 202 ? 12.190 -12.204 8.228 1.00 51.22 202 ARG A N 1
ATOM 1619 C CA . ARG A 1 202 ? 13.554 -11.638 8.345 1.00 51.22 202 ARG A CA 1
ATOM 1620 C C . ARG A 1 202 ? 14.253 -11.235 7.036 1.00 51.22 202 ARG A C 1
ATOM 1622 O O . ARG A 1 202 ? 15.361 -10.711 7.098 1.00 51.22 202 ARG A O 1
ATOM 1629 N N . ASN A 1 203 ? 13.638 -11.408 5.867 1.00 63.22 203 ASN A N 1
ATOM 1630 C CA . ASN A 1 203 ? 14.261 -11.071 4.579 1.00 63.22 203 ASN A CA 1
ATOM 1631 C C . ASN A 1 203 ? 13.754 -9.740 4.008 1.00 63.22 203 ASN A C 1
ATOM 1633 O O . ASN A 1 203 ? 13.528 -9.618 2.806 1.00 63.22 203 ASN A O 1
ATOM 1637 N N . TYR A 1 204 ? 13.572 -8.732 4.862 1.00 71.94 204 TYR A N 1
ATOM 1638 C CA . TYR A 1 204 ? 13.288 -7.383 4.392 1.00 71.94 204 TYR A CA 1
ATOM 1639 C C . TYR A 1 204 ? 14.583 -6.725 3.914 1.00 71.94 204 TYR A C 1
ATOM 1641 O O . TYR A 1 204 ? 15.389 -6.253 4.721 1.00 71.94 204 TYR A O 1
ATOM 1649 N N . SER A 1 205 ? 14.825 -6.736 2.599 1.00 83.81 205 SER A N 1
ATOM 1650 C CA . SER A 1 205 ? 16.029 -6.102 2.059 1.00 83.81 205 SER A CA 1
ATOM 1651 C C . SER A 1 205 ? 16.032 -4.603 2.374 1.00 83.81 205 SER A C 1
ATOM 1653 O O . SER A 1 205 ? 14.989 -3.944 2.384 1.00 83.81 205 SER A O 1
ATOM 1655 N N . LYS A 1 206 ? 17.223 -4.042 2.615 1.00 85.94 206 LYS A N 1
ATOM 1656 C CA . LYS A 1 206 ? 17.378 -2.610 2.907 1.00 85.94 206 LYS A CA 1
ATOM 1657 C C . LYS A 1 206 ? 16.777 -1.737 1.799 1.00 85.94 206 LYS A C 1
ATOM 1659 O O . LYS A 1 206 ? 16.165 -0.722 2.100 1.00 85.94 206 LYS A O 1
ATOM 1664 N N . GLU A 1 207 ? 16.906 -2.161 0.543 1.00 86.81 207 GLU A N 1
ATOM 1665 C CA . GLU A 1 207 ? 16.355 -1.463 -0.624 1.00 86.81 207 GLU A CA 1
ATOM 1666 C C . GLU A 1 207 ? 14.824 -1.417 -0.599 1.00 86.81 207 GLU A C 1
ATOM 1668 O O . GLU A 1 207 ? 14.239 -0.343 -0.729 1.00 86.81 207 GLU A O 1
ATOM 1673 N N . GLN A 1 208 ? 14.167 -2.556 -0.356 1.00 88.12 208 GLN A N 1
ATOM 1674 C CA . GLN A 1 208 ? 12.710 -2.609 -0.211 1.00 88.12 208 GLN A CA 1
ATOM 1675 C C . GLN A 1 208 ? 12.235 -1.760 0.969 1.00 88.12 208 GLN A C 1
ATOM 1677 O O . GLN A 1 208 ? 11.225 -1.067 0.854 1.00 88.12 208 GLN A O 1
ATOM 1682 N N . LYS A 1 209 ? 12.986 -1.765 2.077 1.00 88.25 209 LYS A N 1
ATOM 1683 C CA . LYS A 1 209 ? 12.687 -0.931 3.240 1.00 88.25 209 LYS A CA 1
ATOM 1684 C C . LYS A 1 209 ? 12.720 0.549 2.927 1.00 88.25 209 LYS A C 1
ATOM 1686 O O . LYS A 1 209 ? 11.730 1.239 3.158 1.00 88.25 209 LYS A O 1
ATOM 1691 N N . THR A 1 210 ? 13.816 1.011 2.341 1.00 91.25 210 THR A N 1
ATOM 1692 C CA . THR A 1 210 ? 13.950 2.402 1.911 1.00 91.25 210 THR A CA 1
ATOM 1693 C C . THR A 1 210 ? 12.849 2.788 0.926 1.00 91.25 210 THR A C 1
ATOM 1695 O O . THR A 1 210 ? 12.343 3.904 0.985 1.00 91.25 210 THR A O 1
ATOM 1698 N N . LEU A 1 211 ? 12.424 1.866 0.062 1.00 92.25 2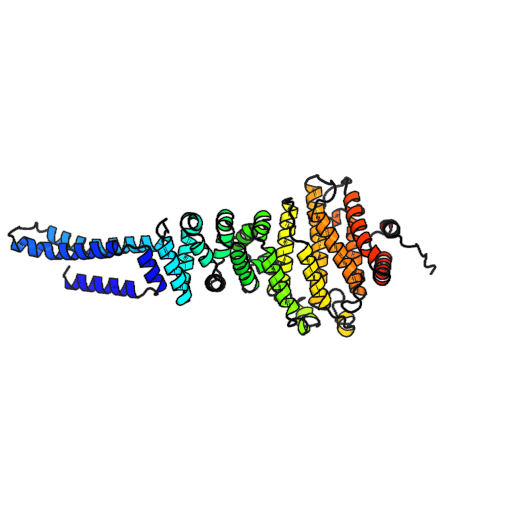11 LEU A N 1
ATOM 1699 C CA . LEU A 1 211 ? 11.369 2.132 -0.904 1.00 92.25 211 LEU A CA 1
ATOM 1700 C C . LEU A 1 211 ? 9.983 2.299 -0.256 1.00 92.25 211 LEU A C 1
ATOM 1702 O O . LEU A 1 211 ? 9.256 3.230 -0.604 1.00 92.25 211 LEU A O 1
ATOM 1706 N N . ILE A 1 212 ? 9.620 1.448 0.707 1.00 93.25 212 ILE A N 1
ATOM 1707 C CA . ILE A 1 212 ? 8.370 1.590 1.475 1.00 93.25 212 ILE A CA 1
ATOM 1708 C C . ILE A 1 212 ? 8.395 2.867 2.327 1.00 93.25 212 ILE A C 1
ATOM 1710 O O . ILE A 1 212 ? 7.407 3.603 2.355 1.00 93.25 212 ILE A O 1
ATOM 1714 N N . GLU A 1 213 ? 9.532 3.168 2.960 1.00 92.69 213 GLU A N 1
ATOM 1715 C CA . GLU A 1 213 ? 9.761 4.403 3.722 1.00 92.69 213 GLU A CA 1
ATOM 1716 C C . GLU A 1 213 ? 9.626 5.657 2.849 1.00 92.69 213 GLU A C 1
ATOM 1718 O O . GLU A 1 213 ? 9.037 6.647 3.279 1.00 92.69 213 GLU A O 1
ATOM 1723 N N . ALA A 1 214 ? 10.112 5.606 1.605 1.00 93.81 214 ALA A N 1
ATOM 1724 C CA . ALA A 1 214 ? 10.015 6.700 0.643 1.00 93.81 214 ALA A CA 1
ATOM 1725 C C . ALA A 1 214 ? 8.612 6.868 0.029 1.00 93.81 214 ALA A C 1
ATOM 1727 O O . ALA A 1 214 ? 8.336 7.920 -0.549 1.00 93.81 214 ALA A O 1
ATOM 1728 N N . THR A 1 215 ? 7.736 5.865 0.155 1.00 95.31 215 THR A N 1
ATOM 1729 C CA . THR A 1 215 ? 6.399 5.839 -0.461 1.00 95.31 215 THR A CA 1
ATOM 1730 C C . THR A 1 215 ? 5.296 5.703 0.588 1.00 95.31 215 THR A C 1
ATOM 1732 O O . THR A 1 215 ? 4.842 6.698 1.145 1.00 95.31 215 THR A O 1
ATOM 1735 N N . LEU A 1 216 ? 4.855 4.483 0.889 1.00 94.38 216 LEU A N 1
ATOM 1736 C CA . LEU A 1 216 ? 3.666 4.198 1.695 1.00 94.38 216 LEU A CA 1
ATOM 1737 C C . LEU A 1 216 ? 3.778 4.659 3.153 1.00 94.38 216 LEU A C 1
ATOM 1739 O O . LEU A 1 216 ? 2.764 4.933 3.786 1.00 94.38 216 LEU A O 1
ATOM 1743 N N . GLN A 1 217 ? 4.996 4.779 3.676 1.00 93.81 217 GLN A N 1
ATOM 1744 C CA . GLN A 1 217 ? 5.263 5.328 5.006 1.00 93.81 217 GLN A CA 1
ATOM 1745 C C . GLN A 1 217 ? 5.658 6.811 4.979 1.00 93.81 217 GLN A C 1
ATOM 1747 O O . GLN A 1 217 ? 5.894 7.384 6.044 1.00 93.81 217 GLN A O 1
ATOM 1752 N N . LYS A 1 218 ? 5.705 7.449 3.802 1.00 95.50 218 LYS A N 1
ATOM 1753 C CA . LYS A 1 218 ? 5.932 8.888 3.644 1.00 95.50 218 LYS A CA 1
ATOM 1754 C C . LYS A 1 218 ? 4.579 9.614 3.613 1.00 95.50 218 LYS A C 1
ATOM 1756 O O . LYS A 1 218 ? 3.891 9.558 2.592 1.00 95.50 218 LYS A O 1
ATOM 1761 N N . PRO A 1 219 ? 4.193 10.351 4.675 1.00 94.81 219 PRO A N 1
ATOM 1762 C CA . PRO A 1 219 ? 2.836 10.888 4.828 1.00 94.81 219 PRO A CA 1
ATOM 1763 C C . PRO A 1 219 ? 2.380 11.763 3.652 1.00 94.81 219 PRO A C 1
ATOM 1765 O O . PRO A 1 219 ? 1.277 11.594 3.133 1.00 94.81 219 PRO A O 1
ATOM 1768 N N . LYS A 1 220 ? 3.261 12.652 3.173 1.00 94.81 220 LYS A N 1
ATOM 1769 C CA . LYS A 1 220 ? 2.982 13.532 2.030 1.00 94.81 220 LYS A CA 1
ATOM 1770 C C . LYS A 1 220 ? 2.710 12.744 0.745 1.00 94.81 220 LYS A C 1
ATOM 1772 O O . LYS A 1 220 ? 1.731 13.026 0.060 1.00 94.81 220 LYS A O 1
ATOM 1777 N N . TRP A 1 221 ? 3.553 11.760 0.432 1.00 95.44 221 TRP A N 1
ATOM 1778 C CA . TRP A 1 221 ? 3.392 10.936 -0.766 1.00 95.44 221 TRP A CA 1
ATOM 1779 C C . TRP A 1 221 ? 2.115 10.102 -0.689 1.00 95.44 221 TRP A C 1
ATOM 1781 O O . TRP A 1 221 ? 1.338 10.090 -1.640 1.00 95.44 221 TRP A O 1
ATOM 1791 N N . TYR A 1 222 ? 1.861 9.465 0.458 1.00 95.06 222 TYR A N 1
ATOM 1792 C CA . TYR A 1 222 ? 0.676 8.636 0.686 1.00 95.06 222 TYR A CA 1
ATOM 1793 C C . TYR A 1 222 ? -0.627 9.406 0.439 1.00 95.06 222 TYR A C 1
ATOM 1795 O O . TYR A 1 222 ? -1.534 8.908 -0.230 1.00 95.06 222 TYR A O 1
ATOM 1803 N N . HIS A 1 223 ? -0.691 10.644 0.937 1.00 92.19 223 HIS A N 1
ATOM 1804 C CA . HIS A 1 223 ? -1.847 11.515 0.764 1.00 92.19 223 HIS A CA 1
ATOM 1805 C C . HIS A 1 223 ? -1.983 12.014 -0.684 1.00 92.19 223 HIS A C 1
ATOM 1807 O O . HIS A 1 223 ? -3.045 11.861 -1.276 1.00 92.19 223 HIS A O 1
ATOM 1813 N N . VAL A 1 224 ? -0.914 12.544 -1.295 1.00 92.62 224 VAL A N 1
ATOM 1814 C CA . VAL A 1 224 ? -0.958 13.086 -2.673 1.00 92.62 224 VAL A CA 1
ATOM 1815 C C . VAL A 1 224 ? -1.279 12.006 -3.713 1.00 92.62 224 VAL A C 1
ATOM 1817 O O . VAL A 1 224 ? -2.008 12.258 -4.667 1.00 92.62 224 VAL A O 1
ATOM 1820 N N . SER A 1 225 ? -0.758 10.794 -3.528 1.00 94.06 225 SER A N 1
ATOM 1821 C CA . SER A 1 225 ? -0.995 9.668 -4.439 1.00 94.06 225 SER A CA 1
ATOM 1822 C C . SER A 1 225 ? -2.371 9.010 -4.271 1.00 94.06 225 SER A C 1
ATOM 1824 O O . SER A 1 225 ? -2.771 8.229 -5.135 1.00 94.06 225 SER A O 1
ATOM 1826 N N . ASN A 1 226 ? -3.104 9.314 -3.190 1.00 93.88 226 ASN A N 1
ATOM 1827 C CA . ASN A 1 226 ? -4.286 8.569 -2.741 1.00 93.88 226 ASN A CA 1
ATOM 1828 C C . ASN A 1 226 ? -4.027 7.056 -2.623 1.00 93.88 226 ASN A C 1
ATOM 1830 O O . ASN A 1 226 ? -4.859 6.231 -2.995 1.00 93.88 226 ASN A O 1
ATOM 1834 N N . ALA A 1 227 ? -2.871 6.680 -2.068 1.00 95.00 227 ALA A N 1
ATOM 1835 C CA . ALA A 1 227 ? -2.464 5.281 -1.932 1.00 95.00 227 ALA A CA 1
ATOM 1836 C C . ALA A 1 227 ? -3.399 4.432 -1.044 1.00 95.00 227 ALA A C 1
ATOM 1838 O O . ALA A 1 227 ? -3.378 3.206 -1.148 1.00 95.00 227 ALA A O 1
ATOM 1839 N N . HIS A 1 228 ? -4.239 5.050 -0.203 1.00 94.38 228 HIS A N 1
ATOM 1840 C CA . HIS A 1 228 ? -5.278 4.355 0.570 1.00 94.38 228 HIS A CA 1
ATOM 1841 C C . HIS A 1 228 ? -6.305 3.659 -0.334 1.00 94.38 228 HIS A C 1
ATOM 1843 O O . HIS A 1 228 ? -6.669 2.512 -0.084 1.00 94.38 228 HIS A O 1
ATOM 1849 N N . TYR A 1 229 ? -6.712 4.310 -1.425 1.00 95.19 229 TYR A N 1
ATOM 1850 C CA . TYR A 1 229 ? -7.805 3.857 -2.276 1.00 95.19 229 TYR A CA 1
ATOM 1851 C C . TYR A 1 229 ? -7.594 2.439 -2.839 1.00 95.19 229 TYR A C 1
ATOM 1853 O O . TYR A 1 229 ? -8.436 1.572 -2.598 1.00 95.19 229 TYR A O 1
ATOM 1861 N N . PRO A 1 230 ? -6.473 2.119 -3.519 1.00 96.25 230 PRO A N 1
ATOM 1862 C CA . PRO A 1 230 ? -6.240 0.757 -3.996 1.00 96.25 230 PRO A CA 1
ATOM 1863 C C . PRO A 1 230 ? -6.129 -0.286 -2.882 1.00 96.25 230 PRO A C 1
ATOM 1865 O O . PRO A 1 230 ? -6.489 -1.439 -3.120 1.00 96.25 230 PRO A O 1
ATOM 1868 N N . LEU A 1 231 ? -5.656 0.084 -1.685 1.00 95.81 231 LEU A N 1
ATOM 1869 C CA . LEU A 1 231 ? -5.594 -0.830 -0.539 1.00 95.81 231 LEU A CA 1
ATOM 1870 C C . LEU A 1 231 ? -7.008 -1.212 -0.090 1.00 95.81 231 LEU A C 1
ATOM 1872 O O . LEU A 1 231 ? -7.347 -2.394 -0.020 1.00 95.81 231 LEU A O 1
ATOM 1876 N N . VAL A 1 232 ? -7.841 -0.202 0.156 1.00 95.12 232 VAL A N 1
ATOM 1877 C CA . VAL A 1 232 ? -9.189 -0.360 0.708 1.00 95.12 232 VAL A CA 1
ATOM 1878 C C . VAL A 1 232 ? -10.109 -1.028 -0.299 1.00 95.12 232 VAL A C 1
ATOM 1880 O O . VAL A 1 232 ? -10.764 -2.008 0.043 1.00 95.12 232 VAL A O 1
ATOM 1883 N N . ILE A 1 233 ? -10.107 -0.582 -1.557 1.00 96.00 233 ILE A N 1
ATOM 1884 C CA . ILE A 1 233 ? -10.960 -1.183 -2.586 1.00 96.00 233 ILE A CA 1
ATOM 1885 C C . ILE A 1 233 ? -10.589 -2.649 -2.822 1.00 96.00 233 ILE A C 1
ATOM 1887 O O . ILE A 1 233 ? -11.483 -3.480 -2.924 1.00 96.00 233 ILE A O 1
ATOM 1891 N N . SER A 1 234 ? -9.300 -3.005 -2.839 1.00 95.88 234 SER A N 1
ATOM 1892 C CA . SER A 1 234 ? -8.901 -4.413 -2.994 1.00 95.88 234 SER A CA 1
ATOM 1893 C C . SER A 1 234 ? -9.373 -5.281 -1.826 1.00 95.88 234 SER A C 1
ATOM 1895 O O . SER A 1 234 ? -9.784 -6.422 -2.030 1.00 95.88 234 SER A O 1
ATOM 1897 N N . ALA A 1 235 ? -9.327 -4.756 -0.599 1.00 95.69 235 ALA A N 1
ATOM 1898 C CA . ALA A 1 235 ? -9.843 -5.455 0.574 1.00 95.69 235 ALA A CA 1
ATOM 1899 C C . ALA A 1 235 ? -11.375 -5.589 0.529 1.00 95.69 235 ALA A C 1
ATOM 1901 O O . ALA A 1 235 ? -11.896 -6.680 0.753 1.00 95.69 235 ALA A O 1
ATOM 1902 N N . MET A 1 236 ? -12.085 -4.519 0.162 1.00 96.50 236 MET A N 1
ATOM 1903 C CA . MET A 1 236 ? -13.541 -4.513 -0.005 1.00 96.50 236 MET A CA 1
ATOM 1904 C C . MET A 1 236 ? -14.004 -5.473 -1.104 1.00 96.50 236 MET A C 1
ATOM 1906 O O . MET A 1 236 ? -14.955 -6.218 -0.898 1.00 96.50 236 MET A O 1
ATOM 1910 N N . GLU A 1 237 ? -13.323 -5.509 -2.253 1.00 95.81 237 GLU A N 1
ATOM 1911 C CA . GLU A 1 237 ? -13.601 -6.456 -3.342 1.00 95.81 237 GLU A CA 1
ATOM 1912 C C . GLU A 1 237 ? -13.472 -7.914 -2.864 1.00 95.81 237 GLU A C 1
ATOM 1914 O O . GLU A 1 237 ? -14.286 -8.760 -3.235 1.00 95.81 237 GLU A O 1
ATOM 1919 N N . GLN A 1 238 ? -12.481 -8.219 -2.016 1.00 93.94 238 GLN A N 1
ATOM 1920 C CA . GLN A 1 238 ? -12.302 -9.560 -1.448 1.00 93.94 238 GLN A CA 1
ATOM 1921 C C . GLN A 1 238 ? -13.407 -9.917 -0.450 1.00 93.94 238 GLN A C 1
ATOM 1923 O O . GLN A 1 238 ? -13.983 -11.001 -0.562 1.00 93.94 238 GLN A O 1
ATOM 1928 N N . LEU A 1 239 ? -13.728 -9.013 0.479 1.00 94.44 239 LEU A N 1
ATOM 1929 C CA . LEU A 1 239 ? -14.787 -9.205 1.475 1.00 94.44 239 LEU A CA 1
ATOM 1930 C C . LEU A 1 239 ? -16.153 -9.396 0.801 1.00 94.44 239 LEU A C 1
ATOM 1932 O O . LEU A 1 239 ? -16.787 -10.438 0.951 1.00 94.44 239 LEU A O 1
ATOM 1936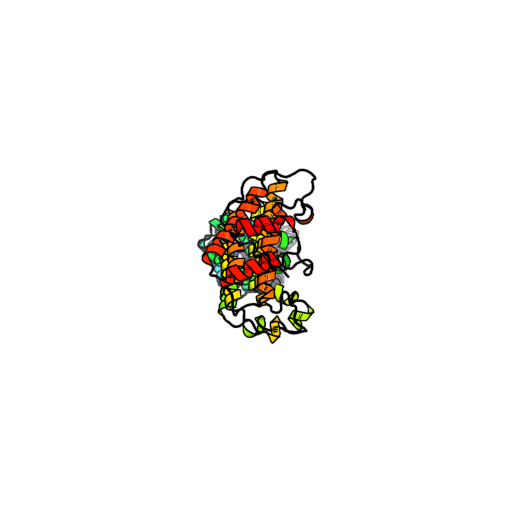 N N . ASN A 1 240 ? -16.537 -8.457 -0.066 1.00 95.56 240 ASN A N 1
ATOM 1937 C CA . ASN A 1 240 ? -17.834 -8.462 -0.745 1.00 95.56 240 ASN A CA 1
ATOM 1938 C C . ASN A 1 240 ? -17.985 -9.595 -1.772 1.00 95.56 240 ASN A C 1
ATOM 1940 O O . ASN A 1 240 ? -19.091 -9.865 -2.236 1.00 95.56 240 ASN A O 1
ATOM 1944 N N . SER A 1 241 ? -16.898 -10.282 -2.143 1.00 93.50 241 SER A N 1
ATOM 1945 C CA . SER A 1 241 ? -16.992 -11.465 -3.004 1.00 93.50 241 SER A CA 1
ATOM 1946 C C . SER A 1 241 ? -17.665 -12.662 -2.319 1.00 93.50 241 SER A C 1
ATOM 1948 O O . SER A 1 241 ? -18.029 -13.615 -3.009 1.00 93.50 241 SER A O 1
ATOM 1950 N N . GLY A 1 242 ? -17.756 -12.668 -0.980 1.00 89.62 242 GLY A N 1
ATOM 1951 C CA . GLY A 1 242 ? -18.302 -13.767 -0.172 1.00 89.62 242 GLY A CA 1
ATOM 1952 C C . GLY A 1 242 ? -17.469 -15.057 -0.189 1.00 89.62 242 GLY A C 1
ATOM 1953 O O . GLY A 1 242 ? -17.751 -16.003 0.544 1.00 89.62 242 GLY A O 1
ATOM 1954 N N . LYS A 1 243 ? -16.397 -15.120 -0.993 1.00 90.31 243 LYS A N 1
ATOM 1955 C CA . LYS A 1 243 ? -15.544 -16.315 -1.130 1.00 90.31 243 LYS A CA 1
ATOM 1956 C C . LYS A 1 243 ? -14.855 -16.699 0.177 1.00 90.31 243 LYS A C 1
ATOM 1958 O O . LYS A 1 243 ? -14.525 -17.867 0.372 1.00 90.31 243 LYS A O 1
ATOM 1963 N N . LEU A 1 244 ? -14.626 -15.720 1.052 1.00 89.81 244 LEU A N 1
ATOM 1964 C CA . LEU A 1 244 ? -13.946 -15.914 2.327 1.00 89.81 244 LEU A CA 1
ATOM 1965 C C . LEU A 1 244 ? -14.891 -16.378 3.437 1.00 89.81 244 LEU A C 1
ATOM 1967 O O . LEU A 1 244 ? -14.417 -17.016 4.369 1.00 89.81 244 LEU A O 1
ATOM 1971 N N . ASP A 1 245 ? -16.204 -16.157 3.327 1.00 90.69 245 ASP A N 1
ATOM 1972 C CA . ASP A 1 245 ? -17.142 -16.309 4.451 1.00 90.69 245 ASP A CA 1
ATOM 1973 C C . ASP A 1 245 ? -17.153 -17.710 5.046 1.00 90.69 245 ASP A C 1
ATOM 1975 O O . ASP A 1 245 ? -17.135 -17.879 6.265 1.00 90.69 245 ASP A O 1
ATOM 1979 N N . SER A 1 246 ? -17.123 -18.729 4.187 1.00 88.25 246 SER A N 1
ATOM 1980 C CA . SER A 1 246 ? -17.108 -20.124 4.631 1.00 88.25 246 SER A CA 1
ATOM 1981 C C . SER A 1 246 ? -15.813 -20.515 5.347 1.00 88.25 246 SER A C 1
ATOM 1983 O O . SER A 1 246 ? -15.844 -21.367 6.229 1.00 88.25 246 SER A O 1
ATOM 1985 N N . ILE A 1 247 ? -14.684 -19.906 4.980 1.00 88.19 247 ILE A N 1
ATOM 1986 C CA . ILE A 1 247 ? -13.357 -20.230 5.517 1.00 88.19 247 ILE A CA 1
ATOM 1987 C C . ILE A 1 247 ? -13.080 -19.378 6.762 1.00 88.19 247 ILE A C 1
ATOM 1989 O O . ILE A 1 247 ? -12.553 -19.874 7.752 1.00 88.19 247 ILE A O 1
ATOM 1993 N N . TYR A 1 248 ? -13.460 -18.100 6.734 1.00 89.31 248 TYR A N 1
ATOM 1994 C CA . TYR A 1 248 ? -13.101 -17.100 7.741 1.00 89.31 248 TYR A CA 1
ATOM 1995 C C . TYR A 1 248 ? -14.050 -17.078 8.941 1.00 89.31 248 TYR A C 1
ATOM 1997 O O . TYR A 1 248 ? -13.709 -16.471 9.954 1.00 89.31 248 TYR A O 1
ATOM 2005 N N . ASN A 1 249 ? -15.184 -17.782 8.863 1.00 89.94 249 ASN A N 1
ATOM 2006 C CA . ASN A 1 249 ? -16.056 -18.076 10.003 1.00 89.94 249 ASN A CA 1
ATOM 2007 C C . ASN A 1 249 ? -15.782 -19.442 10.651 1.00 89.94 249 ASN A C 1
ATOM 2009 O O . ASN A 1 249 ? -16.494 -19.825 11.573 1.00 89.94 249 ASN A O 1
ATOM 2013 N N . ARG A 1 250 ? -14.770 -20.197 10.198 1.00 85.62 250 ARG A N 1
ATOM 2014 C CA . ARG A 1 250 ? -14.435 -21.510 10.767 1.00 85.62 250 ARG A CA 1
ATOM 2015 C C . ARG A 1 250 ? -13.219 -21.452 11.686 1.00 85.62 250 ARG A C 1
ATOM 2017 O O . ARG A 1 250 ? -12.247 -20.744 11.434 1.00 85.62 250 ARG A O 1
ATOM 2024 N N . ASN A 1 251 ? -13.272 -22.288 12.716 1.00 76.38 251 ASN A N 1
ATOM 2025 C CA . ASN A 1 251 ? -12.114 -22.792 13.441 1.00 76.38 251 ASN A CA 1
ATOM 2026 C C . ASN A 1 251 ? -11.437 -23.844 12.537 1.00 76.38 251 ASN A C 1
ATOM 2028 O O . ASN A 1 251 ? -11.932 -24.962 12.409 1.00 76.38 251 ASN A O 1
ATOM 2032 N N . ASP A 1 252 ? -10.362 -23.468 11.836 1.00 72.31 252 ASP A N 1
ATOM 2033 C CA . ASP A 1 252 ? -9.496 -24.422 11.124 1.00 72.31 252 ASP A CA 1
ATOM 2034 C C . ASP A 1 252 ? -8.262 -24.741 11.982 1.00 72.31 252 ASP A C 1
ATOM 2036 O O . ASP A 1 252 ? -7.686 -23.852 12.612 1.00 72.31 252 ASP A O 1
ATOM 2040 N N . GLN A 1 253 ? -7.803 -25.994 11.957 1.00 66.69 253 GLN A N 1
ATOM 2041 C CA . GLN A 1 253 ? -6.585 -26.448 12.629 1.00 66.69 253 GLN A CA 1
ATOM 2042 C C . GLN A 1 253 ? -5.355 -25.638 12.197 1.00 66.69 253 GLN A C 1
ATOM 2044 O O . GLN A 1 253 ? -4.504 -25.338 13.032 1.00 66.69 253 GLN A O 1
ATOM 2049 N N . ASN A 1 254 ? -5.281 -25.212 10.929 1.00 65.25 254 ASN A N 1
ATOM 2050 C CA . ASN A 1 254 ? -4.194 -24.348 10.450 1.00 65.25 254 ASN A CA 1
ATOM 2051 C C . ASN A 1 254 ? -4.237 -22.951 11.078 1.00 65.25 254 ASN A C 1
ATOM 2053 O O . ASN A 1 254 ? -3.196 -22.364 11.376 1.00 65.25 254 ASN A O 1
ATOM 2057 N N . TYR A 1 255 ? -5.441 -22.410 11.279 1.00 71.19 255 TYR A N 1
ATOM 2058 C CA . TYR A 1 255 ? -5.612 -21.153 11.990 1.00 71.19 255 TYR A CA 1
ATOM 2059 C C . TYR A 1 255 ? -5.275 -21.343 13.471 1.00 71.19 255 TYR A C 1
ATOM 2061 O O . TYR A 1 255 ? -4.479 -20.580 13.992 1.00 71.19 255 TYR A O 1
ATOM 2069 N N . MET A 1 256 ? -5.747 -22.398 14.136 1.00 64.19 256 MET A N 1
ATOM 2070 C CA . MET A 1 256 ? -5.430 -22.631 15.550 1.00 64.19 256 MET A CA 1
ATOM 2071 C C . MET A 1 256 ? -3.934 -22.874 15.824 1.00 64.19 256 MET A C 1
ATOM 2073 O O . MET A 1 256 ? -3.416 -22.376 16.818 1.00 64.19 256 MET A O 1
ATOM 2077 N N . ALA A 1 257 ? -3.222 -23.596 14.951 1.00 62.06 257 ALA A N 1
ATOM 2078 C CA . ALA A 1 257 ? -1.834 -24.009 15.194 1.00 62.06 257 ALA A CA 1
ATOM 2079 C C . ALA A 1 257 ? -0.803 -22.869 15.114 1.00 62.06 257 ALA A C 1
ATOM 2081 O O . ALA A 1 257 ? 0.232 -22.925 15.769 1.00 62.06 257 ALA A O 1
ATOM 2082 N N . VAL A 1 258 ? -1.057 -21.844 14.298 1.00 59.00 258 VAL A N 1
ATOM 2083 C CA . VAL A 1 258 ? -0.112 -20.732 14.064 1.00 59.00 258 VAL A CA 1
ATOM 2084 C C . VAL A 1 258 ? -0.799 -19.370 14.091 1.00 59.00 258 VAL A C 1
ATOM 2086 O O . VAL A 1 258 ? -0.272 -18.400 13.559 1.00 59.00 258 VAL A O 1
ATOM 2089 N N . GLN A 1 259 ? -2.037 -19.299 14.586 1.00 58.41 259 GLN A N 1
ATOM 2090 C CA . GLN A 1 259 ? -2.948 -18.164 14.386 1.00 58.41 259 GLN A CA 1
ATOM 2091 C C . GLN A 1 259 ? -3.019 -17.674 12.917 1.00 58.41 259 GLN A C 1
ATOM 2093 O O . GLN A 1 259 ? -3.417 -16.546 12.623 1.00 58.41 259 GLN A O 1
ATOM 2098 N N . GLY A 1 260 ? -2.604 -18.514 11.965 1.00 56.41 260 GLY A N 1
ATOM 2099 C CA . GLY A 1 260 ? -2.463 -18.183 10.556 1.00 56.41 260 GLY A CA 1
ATOM 2100 C C . GLY A 1 260 ? -1.335 -17.212 10.176 1.00 56.41 260 GLY A C 1
ATOM 2101 O O . GLY A 1 260 ? -1.501 -16.566 9.148 1.00 56.41 260 GLY A O 1
ATOM 2102 N N . VAL A 1 261 ? -0.206 -17.062 10.896 1.00 58.91 261 VAL A N 1
ATOM 2103 C CA . VAL A 1 261 ? 0.795 -16.018 10.537 1.00 58.91 261 VAL A CA 1
ATOM 2104 C C . VAL A 1 261 ? 1.272 -16.078 9.074 1.00 58.91 261 VAL A C 1
ATOM 2106 O O . VAL A 1 261 ? 1.287 -15.055 8.385 1.00 58.91 261 VAL A O 1
ATOM 2109 N N . ARG A 1 262 ? 1.566 -17.271 8.538 1.00 54.19 262 ARG A N 1
ATOM 2110 C CA . ARG A 1 262 ? 1.907 -17.440 7.107 1.00 54.19 262 ARG A CA 1
ATOM 2111 C C . ARG A 1 262 ? 0.744 -17.131 6.160 1.00 54.19 262 ARG A C 1
ATOM 2113 O O . ARG A 1 262 ? 0.975 -16.710 5.031 1.00 54.19 262 ARG A O 1
ATOM 2120 N N . SER A 1 263 ? -0.488 -17.337 6.607 1.00 64.38 263 SER A N 1
ATOM 2121 C CA . SER A 1 263 ? -1.710 -17.038 5.857 1.00 64.38 263 SER A CA 1
ATOM 2122 C C . SER A 1 263 ? -1.998 -15.530 5.845 1.00 64.38 263 SER A C 1
ATOM 2124 O O . SER A 1 263 ? -2.448 -14.997 4.834 1.00 64.38 263 SER A O 1
ATOM 2126 N N . ARG A 1 264 ? -1.684 -14.822 6.942 1.00 73.75 264 ARG A N 1
ATOM 2127 C CA . ARG A 1 264 ? -1.921 -13.378 7.119 1.00 73.75 264 ARG A CA 1
ATOM 2128 C C . ARG A 1 264 ? -1.101 -12.536 6.156 1.00 73.75 264 ARG A C 1
ATOM 2130 O O . ARG A 1 264 ? -1.647 -11.643 5.521 1.00 73.75 264 ARG A O 1
ATOM 2137 N N . THR A 1 265 ? 0.186 -12.835 5.981 1.00 72.69 265 THR A N 1
ATOM 2138 C CA . THR A 1 265 ? 1.025 -12.059 5.052 1.00 72.69 265 THR A CA 1
ATOM 2139 C C . THR A 1 265 ? 0.672 -12.279 3.585 1.00 72.69 265 THR A C 1
ATOM 2141 O O . THR A 1 265 ? 1.087 -11.491 2.745 1.00 72.69 265 THR A O 1
ATOM 2144 N N . LYS A 1 266 ? -0.132 -13.299 3.267 1.00 77.88 266 LYS A N 1
ATOM 2145 C CA . LYS A 1 266 ? -0.721 -13.497 1.935 1.00 77.88 266 LYS A CA 1
ATOM 2146 C C . LYS A 1 266 ? -2.148 -12.954 1.816 1.00 77.88 266 LYS A C 1
ATOM 2148 O O . LYS A 1 266 ? -2.703 -12.933 0.722 1.00 77.88 266 LYS A O 1
ATOM 2153 N N . CYS A 1 267 ? -2.753 -12.527 2.923 1.00 85.56 267 CYS A N 1
ATOM 2154 C CA . CYS A 1 267 ? -4.116 -12.021 2.955 1.00 85.56 267 CYS A CA 1
ATOM 2155 C C . CYS A 1 267 ? -4.144 -10.553 2.515 1.00 85.56 267 CYS A C 1
ATOM 2157 O O . CYS A 1 267 ? -3.603 -9.679 3.190 1.00 85.56 267 CYS A O 1
ATOM 2159 N N . VAL A 1 268 ? -4.829 -10.274 1.404 1.00 90.62 268 VAL A N 1
ATOM 2160 C CA . VAL A 1 268 ? -4.975 -8.915 0.855 1.00 90.62 268 VAL A CA 1
ATOM 2161 C C . VAL A 1 268 ? -5.616 -7.960 1.867 1.00 90.62 268 VAL A C 1
ATOM 2163 O O . VAL A 1 268 ? -5.141 -6.839 2.018 1.00 90.62 268 VAL A O 1
ATOM 2166 N N . ILE A 1 269 ? -6.638 -8.415 2.605 1.00 92.81 269 ILE A N 1
ATOM 2167 C CA . ILE A 1 269 ? -7.331 -7.607 3.625 1.00 92.81 269 ILE A CA 1
ATOM 2168 C C . ILE A 1 269 ? -6.360 -7.208 4.743 1.00 92.81 269 ILE A C 1
ATOM 2170 O O . ILE A 1 269 ? -6.288 -6.042 5.121 1.00 92.81 269 ILE A O 1
ATOM 2174 N N . TRP A 1 270 ? -5.558 -8.162 5.225 1.00 91.31 270 TRP A N 1
ATOM 2175 C CA . TRP A 1 270 ? -4.552 -7.911 6.257 1.00 91.31 270 TRP A CA 1
ATOM 2176 C C . TRP A 1 270 ? -3.484 -6.919 5.791 1.00 91.31 270 TRP A C 1
ATOM 2178 O O . TRP A 1 270 ? -3.191 -5.949 6.489 1.00 91.31 270 TRP A O 1
ATOM 2188 N N . LEU A 1 271 ? -2.920 -7.145 4.599 1.00 91.62 271 LEU A N 1
ATOM 2189 C CA . LEU A 1 271 ? -1.910 -6.260 4.022 1.00 91.62 271 LEU A CA 1
ATOM 2190 C C . LEU A 1 271 ? -2.452 -4.843 3.832 1.00 91.62 271 LEU A C 1
ATOM 2192 O O . LEU A 1 271 ? -1.747 -3.889 4.152 1.00 91.62 271 LEU A O 1
ATOM 2196 N N . ALA A 1 272 ? -3.694 -4.695 3.366 1.00 94.50 272 ALA A N 1
ATOM 2197 C CA . ALA A 1 272 ? -4.343 -3.399 3.210 1.00 94.50 272 ALA A CA 1
ATOM 2198 C C . ALA A 1 272 ? -4.484 -2.660 4.549 1.00 94.50 272 ALA A C 1
ATOM 2200 O O . ALA A 1 272 ? -3.982 -1.540 4.670 1.00 94.50 272 ALA A O 1
ATOM 2201 N N . ILE A 1 273 ? -5.082 -3.306 5.561 1.00 94.88 273 ILE A N 1
ATOM 2202 C CA . ILE A 1 273 ? -5.285 -2.735 6.904 1.00 94.88 273 ILE A CA 1
ATOM 2203 C C . ILE A 1 273 ? -3.950 -2.281 7.488 1.00 94.88 273 ILE A C 1
ATOM 2205 O O . ILE A 1 273 ? -3.775 -1.111 7.821 1.00 94.88 273 ILE A O 1
ATOM 2209 N N . LYS A 1 274 ? -2.966 -3.180 7.558 1.00 93.88 274 LYS A N 1
ATOM 2210 C CA . LYS A 1 274 ? -1.698 -2.875 8.223 1.00 93.88 274 LYS A CA 1
ATOM 2211 C C . LYS A 1 274 ? -0.828 -1.890 7.446 1.00 93.88 274 LYS A C 1
ATOM 2213 O O . LYS A 1 274 ? -0.109 -1.110 8.066 1.00 93.88 274 LYS A O 1
ATOM 2218 N N . THR A 1 275 ? -0.906 -1.867 6.113 1.00 94.00 275 THR A N 1
ATOM 2219 C CA . THR A 1 275 ? -0.234 -0.824 5.317 1.00 94.00 275 THR A CA 1
ATOM 2220 C C . THR A 1 275 ? -0.837 0.547 5.619 1.00 94.00 275 THR A C 1
ATOM 2222 O O . THR A 1 275 ? -0.100 1.511 5.817 1.00 94.00 275 THR A O 1
ATOM 2225 N N . HIS A 1 276 ? -2.165 0.634 5.715 1.00 94.44 276 HIS A N 1
ATOM 2226 C CA . HIS A 1 276 ? -2.859 1.875 6.048 1.00 94.44 276 HIS A CA 1
ATOM 2227 C C . HIS A 1 276 ? -2.560 2.335 7.487 1.00 94.44 276 HIS A C 1
ATOM 2229 O O . HIS A 1 276 ? -2.178 3.484 7.701 1.00 94.44 276 HIS A O 1
ATOM 2235 N N . VAL A 1 277 ? -2.594 1.421 8.462 1.00 95.44 277 VAL A N 1
ATOM 2236 C CA . VAL A 1 277 ? -2.178 1.685 9.854 1.00 95.44 277 VAL A CA 1
ATOM 2237 C C . VAL A 1 277 ? -0.727 2.162 9.914 1.00 95.44 277 VAL A C 1
ATOM 2239 O O . VAL A 1 277 ? -0.421 3.133 10.606 1.00 95.44 277 VAL A O 1
ATOM 2242 N N . SER A 1 278 ? 0.177 1.546 9.145 1.00 94.25 278 SER A N 1
ATOM 2243 C CA . SER A 1 278 ? 1.571 1.989 9.063 1.00 94.25 278 SER A CA 1
ATOM 2244 C C . SER A 1 278 ? 1.702 3.414 8.515 1.00 94.25 278 SER A C 1
ATOM 2246 O O . SER A 1 278 ? 2.577 4.146 8.980 1.00 94.25 278 SER A O 1
ATOM 2248 N N . ALA A 1 279 ? 0.865 3.818 7.556 1.00 94.31 279 ALA A N 1
ATOM 2249 C CA . ALA A 1 279 ? 0.857 5.179 7.024 1.00 94.31 279 ALA A CA 1
ATOM 2250 C C . ALA A 1 279 ? 0.366 6.196 8.071 1.00 94.31 279 ALA A C 1
ATOM 2252 O O . ALA A 1 279 ? 1.018 7.224 8.274 1.00 94.31 279 ALA A O 1
ATOM 2253 N N . ILE A 1 280 ? -0.716 5.882 8.799 1.00 95.44 280 ILE A N 1
ATOM 2254 C CA . ILE A 1 280 ? -1.230 6.720 9.900 1.00 95.44 280 ILE A CA 1
ATOM 2255 C C . ILE A 1 280 ? -0.173 6.858 11.002 1.00 95.44 280 ILE A C 1
ATOM 2257 O O . ILE A 1 280 ? 0.126 7.965 11.450 1.00 95.44 280 ILE A O 1
ATOM 2261 N N . ARG A 1 281 ? 0.463 5.750 11.399 1.00 95.38 281 ARG A N 1
ATOM 2262 C CA . ARG A 1 281 ? 1.552 5.742 12.387 1.00 95.38 281 ARG A CA 1
ATOM 2263 C C . ARG A 1 281 ? 2.709 6.649 11.966 1.00 95.38 281 ARG A C 1
ATOM 2265 O O . ARG A 1 281 ? 3.237 7.397 12.789 1.00 95.38 281 ARG A O 1
ATOM 2272 N N . SER A 1 282 ? 3.099 6.622 10.691 1.00 94.25 282 SER A N 1
ATOM 2273 C CA . SER A 1 282 ? 4.109 7.544 10.161 1.00 94.25 282 SER A CA 1
ATOM 2274 C C . SER A 1 282 ? 3.663 9.005 10.225 1.00 94.25 282 SER A C 1
ATOM 2276 O O . SER A 1 282 ? 4.474 9.864 10.571 1.00 94.25 282 SER A O 1
ATOM 2278 N N . ALA A 1 283 ? 2.392 9.299 9.941 1.00 94.12 283 ALA A N 1
ATOM 2279 C CA . ALA A 1 283 ? 1.845 10.651 10.040 1.00 94.12 283 ALA A CA 1
ATOM 2280 C C . ALA A 1 283 ? 1.864 11.182 11.481 1.00 94.12 283 ALA A C 1
ATOM 2282 O O . ALA A 1 283 ? 2.279 12.319 11.701 1.00 94.12 283 ALA A O 1
ATOM 2283 N N . ILE A 1 284 ? 1.511 10.342 12.461 1.00 93.50 284 ILE A N 1
ATOM 2284 C CA . ILE A 1 284 ? 1.590 10.661 13.896 1.00 93.50 284 ILE A CA 1
ATOM 2285 C C . ILE A 1 284 ? 3.033 10.982 14.306 1.00 93.50 284 ILE A C 1
ATOM 2287 O O . ILE A 1 284 ? 3.290 11.997 14.954 1.00 93.50 284 ILE A O 1
ATOM 2291 N N . LYS A 1 285 ? 3.993 10.138 13.909 1.00 92.06 285 LYS A N 1
ATOM 2292 C CA . LYS A 1 285 ? 5.415 10.320 14.250 1.00 92.06 285 LYS A CA 1
ATOM 2293 C C . LYS A 1 285 ? 6.018 11.578 13.626 1.00 92.06 285 LYS A C 1
ATOM 2295 O O . LYS A 1 285 ? 6.883 12.199 14.231 1.00 92.06 285 LYS A O 1
ATOM 2300 N N . GLN A 1 286 ? 5.573 11.946 12.427 1.00 91.06 286 GLN A N 1
ATOM 2301 C CA . GLN A 1 286 ? 6.052 13.128 11.701 1.00 91.06 286 GLN A CA 1
ATOM 2302 C C . GLN A 1 286 ? 5.200 14.383 11.958 1.00 91.06 286 GLN A C 1
ATOM 2304 O O . GLN A 1 286 ? 5.467 15.423 11.361 1.00 91.06 286 GLN A O 1
ATOM 2309 N N . ASN A 1 287 ? 4.181 14.293 12.823 1.00 88.62 287 ASN A N 1
ATOM 2310 C CA . ASN A 1 287 ? 3.210 15.353 13.105 1.00 88.62 287 ASN A CA 1
ATOM 2311 C C . ASN A 1 287 ? 2.613 15.993 11.832 1.00 88.62 287 ASN A C 1
ATOM 2313 O O . ASN A 1 287 ? 2.515 17.215 11.713 1.00 88.62 287 ASN A O 1
ATOM 2317 N N . TYR A 1 288 ? 2.264 15.165 10.844 1.00 89.88 288 TYR A N 1
ATOM 2318 C CA . TYR A 1 288 ? 1.723 15.623 9.566 1.00 89.88 288 TYR A CA 1
ATOM 2319 C C . TYR A 1 288 ? 0.190 15.645 9.615 1.00 89.88 288 TYR A C 1
ATOM 2321 O O . TYR A 1 288 ? -0.455 14.605 9.531 1.00 89.88 288 TYR A O 1
ATOM 2329 N N . GLU A 1 289 ? -0.399 16.834 9.756 1.00 84.81 289 GLU A N 1
ATOM 2330 C CA . GLU A 1 289 ? -1.836 17.031 10.000 1.00 84.81 289 GLU A CA 1
ATOM 2331 C C . GLU A 1 289 ? -2.651 17.104 8.696 1.00 84.81 289 GLU A C 1
ATOM 2333 O O . GLU A 1 289 ? -2.933 18.173 8.150 1.00 84.81 289 GLU A O 1
ATOM 2338 N N . LYS A 1 290 ? -3.029 15.934 8.176 1.00 87.62 290 LYS A N 1
ATOM 2339 C CA . LYS A 1 290 ? -3.999 15.770 7.082 1.00 87.62 290 LYS A CA 1
ATOM 2340 C C . LYS A 1 290 ? -4.999 14.675 7.429 1.00 87.62 290 LYS A C 1
ATOM 2342 O O . LYS A 1 290 ? -4.800 13.927 8.383 1.00 87.62 290 LYS A O 1
ATOM 2347 N N . ASP A 1 291 ? -6.070 14.582 6.647 1.00 81.75 291 ASP A N 1
ATOM 2348 C CA . ASP A 1 291 ? -6.941 13.416 6.703 1.00 81.75 291 ASP A CA 1
ATOM 2349 C C . ASP A 1 291 ? -6.213 12.225 6.062 1.00 81.75 291 ASP A C 1
ATOM 2351 O O . ASP A 1 291 ? -5.887 12.239 4.871 1.00 81.75 291 ASP A O 1
ATOM 2355 N N . PHE A 1 292 ? -5.886 11.232 6.887 1.00 85.62 292 PHE A N 1
ATOM 2356 C CA . PHE A 1 292 ? -5.294 9.967 6.451 1.00 85.62 292 PHE A CA 1
ATOM 2357 C C . PHE A 1 292 ? -6.355 8.920 6.129 1.00 85.62 292 PHE A C 1
ATOM 2359 O O . PHE A 1 292 ? -6.009 7.751 6.015 1.00 85.62 292 PHE A O 1
ATOM 2366 N N . TYR A 1 293 ? -7.614 9.337 5.957 1.00 88.62 293 TYR A N 1
ATOM 2367 C CA . TYR A 1 293 ? -8.738 8.470 5.620 1.00 88.62 293 TYR A CA 1
ATOM 2368 C C . TYR A 1 293 ? -8.936 7.366 6.664 1.00 88.62 293 TYR A C 1
ATOM 2370 O O . TYR A 1 293 ? -9.242 6.226 6.348 1.00 88.62 293 TYR A O 1
ATOM 2378 N N . ILE A 1 294 ? -8.785 7.719 7.946 1.00 92.62 294 ILE A N 1
ATOM 2379 C CA . ILE A 1 294 ? -8.891 6.788 9.088 1.00 92.62 294 ILE A CA 1
ATOM 2380 C C . ILE A 1 294 ? -10.256 6.075 9.100 1.00 92.62 294 ILE A C 1
ATOM 2382 O O . ILE A 1 294 ? -10.370 4.930 9.538 1.00 92.62 294 ILE A O 1
ATOM 2386 N N . SER A 1 295 ? -11.287 6.732 8.559 1.00 93.94 295 SER A N 1
ATOM 2387 C CA . SER A 1 295 ? -12.615 6.163 8.325 1.00 93.94 295 SER A CA 1
ATOM 2388 C C . SER A 1 295 ? -12.616 4.914 7.441 1.00 93.94 295 SER A C 1
ATOM 2390 O O . SER A 1 295 ? -13.553 4.128 7.525 1.00 93.94 295 SER A O 1
ATOM 2392 N N . ASP A 1 296 ? -11.599 4.698 6.611 1.00 95.38 296 ASP A N 1
ATOM 2393 C CA . ASP A 1 296 ? -11.497 3.504 5.774 1.00 95.38 296 ASP A CA 1
ATOM 2394 C C . ASP A 1 296 ? -11.294 2.243 6.622 1.00 95.38 296 ASP A C 1
ATOM 2396 O O . ASP A 1 296 ? -11.857 1.191 6.318 1.00 95.38 296 ASP A O 1
ATOM 2400 N N . LEU A 1 297 ? -10.556 2.352 7.735 1.00 96.25 297 LEU A N 1
ATOM 2401 C CA . LEU A 1 297 ? -10.436 1.266 8.713 1.00 96.25 297 LEU A CA 1
ATOM 2402 C C . LEU A 1 297 ? -11.784 0.957 9.365 1.00 96.25 297 LEU A C 1
ATOM 2404 O O . LEU A 1 297 ? -12.112 -0.213 9.549 1.00 96.25 297 LEU A O 1
ATOM 2408 N N . LEU A 1 298 ? -12.582 1.989 9.663 1.00 95.62 298 LEU A N 1
ATOM 2409 C CA . LEU A 1 298 ? -13.944 1.821 10.174 1.00 95.62 298 LEU A CA 1
ATOM 2410 C C . LEU A 1 298 ? -14.842 1.117 9.147 1.00 95.62 298 LEU A C 1
ATOM 2412 O O . LEU A 1 298 ? -15.566 0.194 9.507 1.00 95.62 298 LEU A O 1
ATOM 2416 N N . GLN A 1 299 ? -14.784 1.503 7.871 1.00 95.94 299 GLN A N 1
ATOM 2417 C CA . GLN A 1 299 ? -15.574 0.844 6.828 1.00 95.94 299 GLN A CA 1
ATOM 2418 C C . GLN A 1 299 ? -15.183 -0.631 6.685 1.00 95.94 299 GLN A C 1
ATOM 2420 O O . GLN A 1 299 ? -16.054 -1.499 6.648 1.00 95.94 299 GLN A O 1
ATOM 2425 N N . LEU A 1 300 ? -13.880 -0.935 6.649 1.00 96.94 300 LEU A N 1
ATOM 2426 C CA . LEU A 1 300 ? -13.398 -2.317 6.603 1.00 96.94 300 LEU A CA 1
ATOM 2427 C C . LEU A 1 300 ? -13.862 -3.105 7.829 1.00 96.94 300 LEU A C 1
ATOM 2429 O O . LEU A 1 300 ? -14.325 -4.233 7.683 1.00 96.94 300 LEU A O 1
ATOM 2433 N N . PHE A 1 301 ? -13.796 -2.507 9.019 1.00 97.19 301 PHE A N 1
ATOM 2434 C CA . PHE A 1 301 ? -14.288 -3.111 10.253 1.00 97.19 301 PHE A CA 1
ATOM 2435 C C . PHE A 1 301 ? -15.771 -3.482 10.168 1.00 97.19 301 PHE A C 1
ATOM 2437 O O . PHE A 1 301 ? -16.138 -4.612 10.483 1.00 97.19 301 PHE A O 1
ATOM 2444 N N . GLN A 1 302 ? -16.616 -2.558 9.704 1.00 96.25 302 GLN A N 1
ATOM 2445 C CA . GLN A 1 302 ? -18.058 -2.779 9.573 1.00 96.25 302 GLN A CA 1
ATOM 2446 C C . GLN A 1 302 ? -18.370 -3.916 8.600 1.00 96.25 302 GLN A C 1
ATOM 2448 O O . GLN A 1 302 ? -19.145 -4.809 8.938 1.00 96.25 302 GLN A O 1
ATOM 2453 N N . VAL A 1 303 ? -17.714 -3.937 7.437 1.00 96.69 303 VAL A N 1
ATOM 2454 C CA . VAL A 1 303 ? -17.900 -5.013 6.454 1.00 96.69 303 VAL A CA 1
ATOM 2455 C C . VAL A 1 303 ? -17.425 -6.351 7.023 1.00 96.69 303 VAL A C 1
ATOM 2457 O O . VAL A 1 303 ? -18.150 -7.338 6.961 1.00 96.69 303 VAL A O 1
ATOM 2460 N N . ILE A 1 304 ? -16.250 -6.403 7.654 1.00 96.44 304 ILE A N 1
ATOM 2461 C CA . ILE A 1 304 ? -15.758 -7.632 8.299 1.00 96.44 304 ILE A CA 1
ATOM 2462 C C . ILE A 1 304 ? -16.749 -8.124 9.360 1.00 96.44 304 ILE A C 1
ATOM 2464 O O . ILE A 1 304 ? -17.023 -9.321 9.437 1.00 96.44 304 ILE A O 1
ATOM 2468 N N . ARG A 1 305 ? -17.310 -7.218 10.167 1.00 95.81 305 ARG A N 1
ATOM 2469 C CA . ARG A 1 305 ? -18.319 -7.557 11.174 1.00 95.81 305 ARG A CA 1
ATOM 2470 C C . ARG A 1 305 ? -19.563 -8.138 10.514 1.00 95.81 305 ARG A C 1
ATOM 2472 O O . ARG A 1 305 ? -20.043 -9.162 10.986 1.00 95.81 305 ARG A O 1
ATOM 2479 N N . ASP A 1 306 ? -20.065 -7.524 9.448 1.00 95.25 306 ASP A N 1
ATOM 2480 C CA . ASP A 1 306 ? -21.278 -7.974 8.754 1.00 95.25 306 ASP A CA 1
ATOM 2481 C C . ASP A 1 306 ? -21.131 -9.385 8.176 1.00 95.25 306 ASP A C 1
ATOM 2483 O O . ASP A 1 306 ? -22.083 -10.164 8.208 1.00 95.25 306 ASP A O 1
ATOM 2487 N N . HIS A 1 307 ? -19.923 -9.742 7.735 1.00 94.69 307 HIS A N 1
ATOM 2488 C CA . HIS A 1 307 ? -19.581 -11.086 7.267 1.00 94.69 307 HIS A CA 1
ATOM 2489 C C . HIS A 1 307 ? -19.223 -12.076 8.397 1.00 94.69 307 HIS A C 1
ATOM 2491 O O . HIS A 1 307 ? -19.203 -13.291 8.173 1.00 94.69 307 HIS A O 1
ATOM 2497 N N . SER A 1 308 ? -18.948 -11.590 9.612 1.00 93.50 308 SER A N 1
ATOM 2498 C CA . SER A 1 308 ? -18.717 -12.430 10.793 1.00 93.50 308 SER A CA 1
ATOM 2499 C C . SER A 1 308 ? -20.030 -13.028 11.291 1.00 93.50 308 SER A C 1
ATOM 2501 O O . SER A 1 308 ? -21.029 -12.325 11.441 1.00 93.50 308 SER A O 1
ATOM 2503 N N . VAL A 1 309 ? -20.023 -14.323 11.602 1.00 93.56 309 VAL A N 1
ATOM 2504 C CA . VAL A 1 309 ? -21.185 -15.058 12.112 1.00 93.56 309 VAL A CA 1
ATOM 2505 C C . VAL A 1 309 ? -20.853 -15.661 13.472 1.00 93.56 309 VAL A C 1
ATOM 2507 O O . VAL A 1 309 ? -19.835 -16.337 13.648 1.00 93.56 309 VAL A O 1
ATOM 2510 N N . TYR A 1 310 ? -21.731 -15.426 14.444 1.00 91.81 310 TYR A N 1
ATOM 2511 C CA . TYR A 1 310 ? -21.658 -16.105 15.727 1.00 91.81 310 TYR A CA 1
ATOM 2512 C C . TYR A 1 310 ? -22.201 -17.532 15.601 1.00 91.81 310 TYR A C 1
ATOM 2514 O O . TYR A 1 310 ? -23.340 -17.756 15.194 1.00 91.81 310 TYR A O 1
ATOM 2522 N N . ASP A 1 311 ? -21.365 -18.482 15.999 1.00 90.56 311 ASP A N 1
ATOM 2523 C CA . ASP A 1 311 ? -21.679 -19.899 16.146 1.00 90.56 311 ASP A CA 1
ATOM 2524 C C . ASP A 1 311 ? -21.139 -20.337 17.510 1.00 90.56 311 ASP A C 1
ATOM 2526 O O . ASP A 1 311 ? -19.926 -20.318 17.730 1.00 90.56 311 ASP A O 1
ATOM 2530 N N . SER A 1 312 ? -22.021 -20.707 18.439 1.00 89.12 312 SER A N 1
ATOM 2531 C CA . SER A 1 312 ? -21.626 -21.067 19.805 1.00 89.12 312 SER A CA 1
ATOM 2532 C C . SER A 1 312 ? -20.645 -22.240 19.840 1.00 89.12 312 SER A C 1
ATOM 2534 O O . SER A 1 312 ? -19.744 -22.259 20.672 1.00 89.12 312 SER A O 1
ATOM 2536 N N . THR A 1 313 ? -20.715 -23.174 18.886 1.00 87.69 313 THR A N 1
ATOM 2537 C CA . THR A 1 313 ? -19.773 -24.304 18.824 1.00 87.69 313 THR A CA 1
ATOM 2538 C C . THR A 1 313 ? -18.344 -23.858 18.508 1.00 87.69 313 THR A C 1
ATOM 2540 O O . THR A 1 313 ? -17.380 -24.509 18.915 1.00 87.69 313 THR A O 1
ATOM 2543 N N . ILE A 1 314 ? -18.199 -22.727 17.814 1.00 86.31 314 ILE A N 1
ATOM 2544 C CA . ILE A 1 314 ? -16.917 -22.147 17.415 1.00 86.31 314 ILE A CA 1
ATOM 2545 C C . ILE A 1 314 ? -16.451 -21.120 18.442 1.00 86.31 314 ILE A C 1
ATOM 2547 O O . ILE A 1 314 ? -15.290 -21.136 18.836 1.00 86.31 314 ILE A O 1
ATOM 2551 N N . TRP A 1 315 ? -17.333 -20.230 18.885 1.00 86.69 315 TRP A N 1
ATOM 2552 C CA . TRP A 1 315 ? -16.993 -19.127 19.784 1.00 86.69 315 TRP A CA 1
ATOM 2553 C C . TRP A 1 315 ? -16.868 -19.554 21.251 1.00 86.69 315 TRP A C 1
ATOM 2555 O O . TRP A 1 315 ? -16.099 -18.949 21.992 1.00 86.69 315 TRP A O 1
ATOM 2565 N N . GLU A 1 316 ? -17.591 -20.598 21.658 1.00 83.06 316 GLU A N 1
ATOM 2566 C CA . GLU A 1 316 ? -17.643 -21.100 23.041 1.00 83.06 316 GLU A CA 1
ATOM 2567 C C . GLU A 1 316 ? -17.182 -22.561 23.147 1.00 83.06 316 GLU A C 1
ATOM 2569 O O . GLU A 1 316 ? -17.246 -23.165 24.215 1.00 83.06 316 GLU A O 1
ATOM 2574 N N . GLY A 1 317 ? -16.699 -23.146 22.047 1.00 77.75 317 GLY A N 1
ATOM 2575 C CA . GLY A 1 317 ? -16.191 -24.513 22.042 1.00 77.75 317 GLY A CA 1
ATOM 2576 C C . GLY A 1 317 ? -14.968 -24.683 22.949 1.00 77.75 317 GLY A C 1
ATOM 2577 O O . GLY A 1 317 ? -14.088 -23.828 22.986 1.00 77.75 317 GLY A O 1
ATOM 2578 N N . GLU A 1 318 ? -14.854 -25.836 23.613 1.00 70.44 318 GLU A N 1
ATOM 2579 C CA . GLU A 1 318 ? -13.771 -26.143 24.571 1.00 70.44 318 GLU A CA 1
ATOM 2580 C C . GLU A 1 318 ? -12.351 -26.002 23.995 1.00 70.44 318 GLU A C 1
ATOM 2582 O O . GLU A 1 318 ? -11.398 -25.751 24.727 1.00 70.44 318 GLU A O 1
ATOM 2587 N N . LYS A 1 319 ? -12.196 -26.184 22.677 1.00 67.12 319 LYS A N 1
ATOM 2588 C CA . LYS A 1 319 ? -10.909 -26.078 21.964 1.00 67.12 319 LYS A CA 1
ATOM 2589 C C . LYS A 1 319 ? -10.705 -24.725 21.285 1.00 67.12 319 LYS A C 1
ATOM 2591 O O . LYS A 1 319 ? -9.763 -24.570 20.513 1.00 67.12 319 LYS A O 1
ATOM 2596 N N . SER A 1 320 ? -11.613 -23.782 21.502 1.00 64.88 320 SER A N 1
ATOM 2597 C CA . SER A 1 320 ? -11.586 -22.490 20.843 1.00 64.88 320 SER A CA 1
ATOM 2598 C C . SER A 1 320 ? -10.593 -21.538 21.500 1.00 64.88 320 SER A C 1
ATOM 2600 O O . SER A 1 320 ? -10.441 -21.508 22.720 1.00 64.88 320 SER A O 1
ATOM 2602 N N . ASN A 1 321 ? -9.934 -20.712 20.688 1.00 69.62 321 ASN A N 1
ATOM 2603 C CA . ASN A 1 321 ? -9.281 -19.521 21.209 1.00 69.62 321 ASN A CA 1
ATOM 2604 C C . ASN A 1 321 ? -10.376 -18.507 21.562 1.00 69.62 321 ASN A C 1
ATOM 2606 O O . ASN A 1 321 ? -10.862 -17.804 20.677 1.00 69.62 321 ASN A O 1
ATOM 2610 N N . PHE A 1 322 ? -10.737 -18.426 22.845 1.00 65.12 322 PHE A N 1
ATOM 2611 C CA . PHE A 1 322 ? -11.807 -17.551 23.339 1.00 65.12 322 PHE A CA 1
ATOM 2612 C C . PHE A 1 322 ? -11.614 -16.066 22.991 1.00 65.12 322 PHE A C 1
ATOM 2614 O O . PHE A 1 322 ? -12.587 -15.313 22.984 1.00 65.12 322 PHE A O 1
ATOM 2621 N N . THR A 1 323 ? -10.388 -15.634 22.678 1.00 71.94 323 THR A N 1
ATOM 2622 C CA . THR A 1 323 ? -10.101 -14.247 22.291 1.00 71.94 323 THR A CA 1
ATOM 2623 C C . THR A 1 323 ? -10.381 -13.992 20.811 1.00 71.94 323 THR A C 1
ATOM 2625 O O . THR A 1 323 ? -10.934 -12.954 20.462 1.00 71.94 323 THR A O 1
ATOM 2628 N N . CYS A 1 324 ? -10.002 -14.913 19.922 1.00 83.06 324 CYS A N 1
ATOM 2629 C CA . CYS A 1 324 ? -10.149 -14.761 18.469 1.00 83.06 324 CYS A CA 1
ATOM 2630 C C . CYS A 1 324 ? -10.400 -16.129 17.808 1.00 83.06 324 CYS A C 1
ATOM 2632 O O . CYS A 1 324 ? -9.472 -16.701 17.216 1.00 83.06 324 CYS A O 1
ATOM 2634 N N . PRO A 1 325 ? -11.623 -16.676 17.902 1.00 84.25 325 PRO A N 1
ATOM 2635 C CA . PRO A 1 325 ? -11.923 -18.046 17.481 1.00 84.25 325 PRO A CA 1
ATOM 2636 C C . PRO A 1 325 ? -11.875 -18.258 15.960 1.00 84.25 325 PRO A C 1
ATOM 2638 O O . PRO A 1 325 ? -11.683 -19.381 15.494 1.00 84.25 325 PRO A O 1
ATOM 2641 N N . THR A 1 326 ? -12.018 -17.185 15.179 1.00 88.31 326 THR A N 1
ATOM 2642 C CA . THR A 1 326 ? -12.065 -17.216 13.709 1.00 88.31 326 THR A CA 1
ATOM 2643 C C . THR A 1 326 ? -11.183 -16.135 13.071 1.00 88.31 326 THR A C 1
ATOM 2645 O O . THR A 1 326 ? -10.923 -15.102 13.701 1.00 88.31 326 THR A O 1
ATOM 2648 N N . PRO A 1 327 ? -10.764 -16.290 11.801 1.00 89.25 327 PRO A N 1
ATOM 2649 C CA . PRO A 1 327 ? -10.074 -15.229 11.069 1.00 89.25 327 PRO A CA 1
ATOM 2650 C C . PRO A 1 327 ? -10.816 -13.882 11.037 1.00 89.25 327 PRO A C 1
ATOM 2652 O O . PRO A 1 327 ? -10.167 -12.847 11.183 1.00 89.25 327 PRO A O 1
ATOM 2655 N N . TYR A 1 328 ? -12.150 -13.858 10.900 1.00 92.31 328 TYR A N 1
ATOM 2656 C CA . TYR A 1 328 ? -12.901 -12.594 10.967 1.00 92.31 328 TYR A CA 1
ATOM 2657 C C . TYR A 1 328 ? -12.862 -11.961 12.360 1.00 92.31 328 TYR A C 1
ATOM 2659 O O . TYR A 1 328 ? -12.579 -10.768 12.466 1.00 92.31 328 TYR A O 1
ATOM 2667 N N . SER A 1 329 ? -13.039 -12.746 13.429 1.00 91.44 329 SER A N 1
ATOM 2668 C CA . SER A 1 329 ? -12.908 -12.231 14.802 1.00 91.44 329 SER A CA 1
ATOM 2669 C C . SER A 1 329 ? -11.516 -11.646 15.068 1.00 91.44 329 SER A C 1
ATOM 2671 O O . SER A 1 329 ? -11.388 -10.601 15.700 1.00 91.44 329 SER A O 1
ATOM 2673 N N . TYR A 1 330 ? -10.475 -12.263 14.502 1.00 90.50 330 TYR A N 1
ATOM 2674 C CA . TYR A 1 330 ? -9.109 -11.769 14.596 1.00 90.50 330 TYR A CA 1
ATOM 2675 C C . TYR A 1 330 ? -8.907 -10.451 13.856 1.00 90.50 330 TYR A C 1
ATOM 2677 O O . TYR A 1 330 ? -8.239 -9.566 14.377 1.00 90.50 330 TYR A O 1
ATOM 2685 N N . LEU A 1 331 ? -9.483 -10.288 12.661 1.00 92.81 331 LEU A N 1
ATOM 2686 C CA . LEU A 1 331 ? -9.407 -9.023 11.929 1.00 92.81 331 LEU A CA 1
ATOM 2687 C C . LEU A 1 331 ? -10.131 -7.889 12.670 1.00 92.81 331 LEU A C 1
ATOM 2689 O O . LEU A 1 331 ? -9.587 -6.791 12.752 1.00 92.81 331 LEU A O 1
ATOM 2693 N N . LEU A 1 332 ? -11.306 -8.159 13.255 1.00 95.38 332 LEU A N 1
ATOM 2694 C CA . LEU A 1 332 ? -12.022 -7.194 14.101 1.00 95.38 332 LEU A CA 1
ATOM 2695 C C . LEU A 1 332 ? -11.182 -6.790 15.313 1.00 95.38 332 LEU A C 1
ATOM 2697 O O . LEU A 1 332 ? -10.987 -5.602 15.566 1.00 95.38 332 LEU A O 1
ATOM 2701 N N . TYR A 1 333 ? -10.641 -7.784 16.021 1.00 93.56 333 TYR A N 1
ATOM 2702 C CA . TYR A 1 333 ? -9.748 -7.554 17.149 1.00 93.56 333 TYR A CA 1
ATOM 2703 C C . TYR A 1 333 ? -8.543 -6.706 16.740 1.00 93.56 333 TYR A C 1
ATOM 2705 O O . TYR A 1 333 ? -8.229 -5.715 17.385 1.00 93.56 333 TYR A O 1
ATOM 2713 N N . GLN A 1 334 ? -7.909 -7.043 15.619 1.00 92.69 334 GLN A N 1
ATOM 2714 C CA . GLN A 1 334 ? -6.705 -6.367 15.154 1.00 92.69 334 GLN A CA 1
ATOM 2715 C C . GLN A 1 334 ? -6.939 -4.930 14.720 1.00 92.69 334 GLN A C 1
ATOM 2717 O O . GLN A 1 334 ? -6.098 -4.100 15.024 1.00 92.69 334 GLN A O 1
ATOM 2722 N N . ILE A 1 335 ? -8.061 -4.607 14.073 1.00 96.19 335 ILE A N 1
ATOM 2723 C CA . ILE A 1 335 ? -8.387 -3.208 13.766 1.00 96.19 335 ILE A CA 1
ATOM 2724 C C . ILE A 1 335 ? -8.632 -2.417 15.063 1.00 96.19 335 ILE A C 1
ATOM 2726 O O . ILE A 1 335 ? -8.154 -1.292 15.189 1.00 96.19 335 ILE A O 1
ATOM 2730 N N . SER A 1 336 ? -9.336 -2.994 16.047 1.00 95.81 336 SER A N 1
ATOM 2731 C CA . SER A 1 336 ? -9.521 -2.345 17.356 1.00 95.81 336 SER A CA 1
ATOM 2732 C C . SER A 1 336 ? -8.183 -2.126 18.068 1.00 95.81 336 SER A C 1
ATOM 2734 O O . SER A 1 336 ? -7.917 -1.036 18.573 1.00 95.81 336 SER A O 1
ATOM 2736 N N . GLN A 1 337 ? -7.311 -3.134 18.045 1.00 94.75 337 GLN A N 1
ATOM 2737 C CA . GLN A 1 337 ? -5.972 -3.049 18.612 1.00 94.75 337 GLN A CA 1
ATOM 2738 C C . GLN A 1 337 ? -5.085 -2.054 17.853 1.00 94.75 337 GLN A C 1
ATOM 2740 O O . GLN A 1 337 ? -4.302 -1.341 18.469 1.00 94.75 337 GLN A O 1
ATOM 2745 N N . ASP A 1 338 ? -5.232 -1.937 16.532 1.00 95.75 338 ASP A N 1
ATOM 2746 C CA . ASP A 1 338 ? -4.533 -0.924 15.743 1.00 95.75 338 ASP A CA 1
ATOM 2747 C C . ASP A 1 338 ? -4.949 0.487 16.174 1.00 95.75 338 ASP A C 1
ATOM 2749 O O . ASP A 1 338 ? -4.090 1.357 16.299 1.00 95.75 338 ASP A O 1
ATOM 2753 N N . PHE A 1 339 ? -6.233 0.729 16.464 1.00 97.44 339 PHE A N 1
ATOM 2754 C CA . PHE A 1 339 ? -6.654 2.008 17.039 1.00 97.44 339 PHE A CA 1
ATOM 2755 C C . PHE A 1 339 ? -6.041 2.247 18.420 1.00 97.44 339 PHE A C 1
ATOM 2757 O O . PHE A 1 339 ? -5.514 3.334 18.646 1.00 97.44 339 PHE A O 1
ATOM 2764 N N . HIS A 1 340 ? -6.026 1.237 19.297 1.00 95.50 340 HIS A N 1
ATOM 2765 C CA . HIS A 1 340 ? -5.349 1.316 20.594 1.00 95.50 340 HIS A CA 1
ATOM 2766 C C . HIS A 1 340 ? -3.864 1.693 20.438 1.00 95.50 340 HIS A C 1
ATOM 2768 O O . HIS A 1 340 ? -3.386 2.646 21.057 1.00 95.50 340 HIS A O 1
ATOM 2774 N N . GLU A 1 341 ? -3.126 0.987 19.579 1.00 95.06 341 GLU A N 1
ATOM 2775 C CA . GLU A 1 341 ? -1.703 1.237 19.333 1.00 95.06 341 GLU A CA 1
ATOM 2776 C C . GLU A 1 341 ? -1.450 2.618 18.719 1.00 95.06 341 GLU A C 1
ATOM 2778 O O . GLU A 1 341 ? -0.504 3.301 19.107 1.00 95.06 341 GLU A O 1
ATOM 2783 N N . LEU A 1 342 ? -2.285 3.054 17.772 1.00 96.19 342 LEU A N 1
ATOM 2784 C CA . LEU A 1 342 ? -2.182 4.383 17.168 1.00 96.19 342 LEU A CA 1
ATOM 2785 C C . LEU A 1 342 ? -2.464 5.489 18.195 1.00 96.19 342 LEU A C 1
ATOM 2787 O O . LEU A 1 342 ? -1.757 6.499 18.218 1.00 96.19 342 LEU A O 1
ATOM 2791 N N . SER A 1 343 ? -3.455 5.296 19.068 1.00 95.19 343 SER A N 1
ATOM 2792 C CA . SER A 1 343 ? -3.746 6.192 20.189 1.00 95.19 343 SER A CA 1
ATOM 2793 C C . SER A 1 343 ? -2.565 6.283 21.154 1.00 95.19 343 SER A C 1
ATOM 2795 O O . SER A 1 343 ? -2.163 7.385 21.535 1.00 95.19 343 SER A O 1
ATOM 2797 N N . HIS A 1 344 ? -1.956 5.148 21.492 1.00 92.44 344 HIS A N 1
ATOM 2798 C CA . HIS A 1 344 ? -0.759 5.084 22.323 1.00 92.44 344 HIS A CA 1
ATOM 2799 C C . HIS A 1 344 ? 0.446 5.785 21.664 1.00 92.44 344 HIS A C 1
ATOM 2801 O O . HIS A 1 344 ? 1.108 6.615 22.291 1.00 92.44 344 HIS A O 1
ATOM 2807 N N . ASP A 1 345 ? 0.716 5.510 20.384 1.00 92.50 345 ASP A N 1
ATOM 2808 C CA . ASP A 1 345 ? 1.778 6.165 19.610 1.00 92.50 345 ASP A CA 1
ATOM 2809 C C . ASP A 1 345 ? 1.587 7.688 19.557 1.00 92.50 345 ASP A C 1
ATOM 2811 O O . ASP A 1 345 ? 2.562 8.441 19.636 1.00 92.50 345 ASP A O 1
ATOM 2815 N N . ALA A 1 346 ? 0.340 8.155 19.456 1.00 91.69 346 ALA A N 1
ATOM 2816 C CA . ALA A 1 346 ? 0.024 9.575 19.450 1.00 91.69 346 ALA A CA 1
ATOM 2817 C C . ALA A 1 346 ? 0.281 10.247 20.796 1.00 91.69 346 ALA A C 1
ATOM 2819 O O . ALA A 1 346 ? 0.909 11.306 20.824 1.00 91.69 346 ALA A O 1
ATOM 2820 N N . VAL A 1 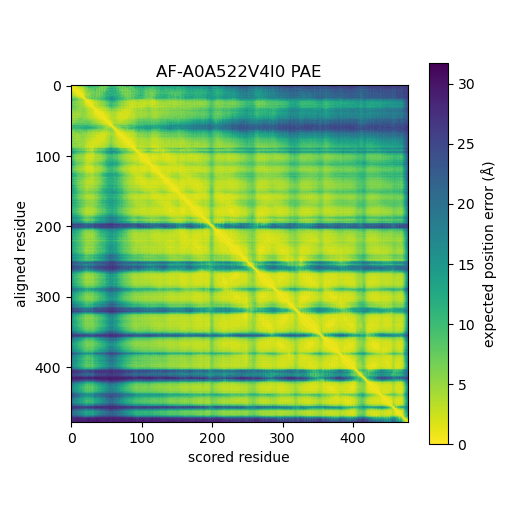347 ? -0.141 9.618 21.898 1.00 90.00 347 VAL A N 1
ATOM 2821 C CA . VAL A 1 347 ? 0.157 10.099 23.254 1.00 90.00 347 VAL A CA 1
ATOM 2822 C C . VAL A 1 347 ? 1.668 10.177 23.446 1.00 90.00 347 VAL A C 1
ATOM 2824 O O . VAL A 1 347 ? 2.181 11.234 23.798 1.00 90.00 347 VAL A O 1
ATOM 2827 N N . LYS A 1 348 ? 2.397 9.107 23.110 1.00 88.25 348 LYS A N 1
ATOM 2828 C CA . LYS A 1 348 ? 3.859 9.056 23.222 1.00 88.25 348 LYS A CA 1
ATOM 2829 C C . LYS A 1 348 ? 4.555 10.128 22.379 1.00 88.25 348 LYS A C 1
ATOM 2831 O O . LYS A 1 348 ? 5.519 10.744 22.830 1.00 88.25 348 LYS A O 1
ATOM 2836 N N . SER A 1 349 ? 4.085 10.360 21.153 1.00 87.75 349 SER A N 1
ATOM 2837 C CA . SER A 1 349 ? 4.612 11.412 20.274 1.00 87.75 349 SER A CA 1
ATOM 2838 C C . SER A 1 349 ? 4.375 12.809 20.86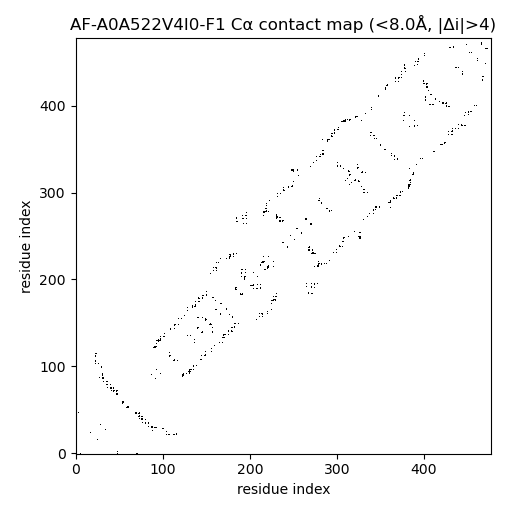3 1.00 87.75 349 SER A C 1
ATOM 2840 O O . SER A 1 349 ? 5.292 13.631 20.903 1.00 87.75 349 SER A O 1
ATOM 2842 N N . ALA A 1 350 ? 3.173 13.069 21.381 1.00 85.19 350 ALA A N 1
ATOM 2843 C CA . ALA A 1 350 ? 2.800 14.335 22.008 1.00 85.19 350 ALA A CA 1
ATOM 2844 C C . ALA A 1 350 ? 3.645 14.618 23.267 1.00 85.19 350 ALA A C 1
ATOM 2846 O O . ALA A 1 350 ? 4.280 15.672 23.381 1.00 85.19 350 ALA A O 1
ATOM 2847 N N . THR A 1 351 ? 3.756 13.635 24.165 1.00 82.12 351 THR A N 1
ATOM 2848 C CA . THR A 1 351 ? 4.516 13.756 25.416 1.00 82.12 351 THR A CA 1
ATOM 2849 C C . THR A 1 351 ? 6.015 13.922 25.181 1.00 82.12 351 THR A C 1
ATOM 2851 O O . THR A 1 351 ? 6.639 14.762 25.824 1.00 82.12 351 THR A O 1
ATOM 2854 N N . ASN A 1 352 ? 6.606 13.174 24.240 1.00 79.81 352 ASN A N 1
ATOM 2855 C CA . ASN A 1 352 ? 8.041 13.267 23.939 1.00 79.81 352 ASN A CA 1
ATOM 2856 C C . ASN A 1 352 ? 8.433 14.631 23.363 1.00 79.81 352 ASN A C 1
ATOM 2858 O O . ASN A 1 352 ? 9.557 15.085 23.556 1.00 79.81 352 ASN A O 1
ATOM 2862 N N . ASN A 1 353 ? 7.504 15.291 22.674 1.00 69.94 353 ASN A N 1
ATOM 2863 C CA . ASN A 1 353 ? 7.706 16.623 22.116 1.00 69.94 353 ASN A CA 1
ATOM 2864 C C . ASN A 1 353 ? 7.379 17.748 23.116 1.00 69.94 353 ASN A C 1
ATOM 2866 O O . ASN A 1 353 ? 7.389 18.916 22.729 1.00 69.94 353 ASN A O 1
ATOM 2870 N N . GLY A 1 354 ? 7.054 17.416 24.374 1.00 66.31 354 GLY A N 1
ATOM 2871 C CA . GLY A 1 354 ? 6.656 18.384 25.401 1.00 66.31 354 GLY A CA 1
ATOM 2872 C C . GLY A 1 354 ? 5.336 19.104 25.099 1.00 66.31 354 GLY A C 1
ATOM 2873 O O . GLY A 1 354 ? 5.052 20.131 25.707 1.00 66.31 354 GLY A O 1
ATOM 2874 N N . LYS A 1 355 ? 4.546 18.590 24.147 1.00 64.00 355 LYS A N 1
ATOM 2875 C CA . LYS A 1 355 ? 3.267 19.156 23.716 1.00 64.00 355 LYS A CA 1
ATOM 2876 C C . LYS A 1 355 ? 2.146 18.244 24.174 1.00 64.00 355 LYS A C 1
ATOM 2878 O O . LYS A 1 355 ? 1.768 17.318 23.469 1.00 64.00 355 LYS A O 1
ATOM 2883 N N . THR A 1 356 ? 1.591 18.519 25.339 1.00 67.50 356 THR A N 1
ATOM 2884 C CA . THR A 1 356 ? 0.388 17.844 25.842 1.00 67.50 356 THR A CA 1
ATOM 2885 C C . THR A 1 356 ? -0.840 18.742 25.781 1.00 67.50 356 THR A C 1
ATOM 2887 O O . THR A 1 356 ? -1.755 18.641 26.597 1.00 67.50 356 THR A O 1
ATOM 2890 N N . ASP A 1 357 ? -0.877 19.603 24.763 1.00 71.81 357 ASP A N 1
ATOM 2891 C CA . ASP A 1 357 ? -2.082 20.323 24.367 1.00 71.81 357 ASP A CA 1
ATOM 2892 C C . ASP A 1 357 ? -3.183 19.339 23.927 1.00 71.81 357 ASP A C 1
ATOM 2894 O O . ASP A 1 357 ? -2.974 18.126 23.816 1.00 71.81 357 ASP A O 1
ATOM 2898 N N . SER A 1 358 ? -4.386 19.858 23.672 1.00 81.75 358 SER A N 1
ATOM 2899 C CA . SER A 1 358 ? -5.537 19.045 23.263 1.00 81.75 358 SER A CA 1
ATOM 2900 C C . SER A 1 358 ? -5.226 18.130 22.061 1.00 81.75 358 SER A C 1
ATOM 2902 O O . SER A 1 358 ? -4.468 18.547 21.181 1.00 81.75 358 SER A O 1
ATOM 2904 N N . PRO A 1 359 ? -5.865 16.946 21.955 1.00 88.00 359 PRO A N 1
ATOM 2905 C CA . PRO A 1 359 ? -5.690 16.033 20.826 1.00 88.00 359 PRO A CA 1
ATOM 2906 C C . PRO A 1 359 ? -5.788 16.735 19.465 1.00 88.00 359 PRO A C 1
ATOM 2908 O O . PRO A 1 359 ? -6.747 17.478 19.212 1.00 88.00 359 PRO A O 1
ATOM 2911 N N . ASN A 1 360 ? -4.821 16.481 18.579 1.00 89.06 360 ASN A N 1
ATOM 2912 C CA . ASN A 1 360 ? -4.839 17.009 17.212 1.00 89.06 360 ASN A CA 1
ATOM 2913 C C . ASN A 1 360 ? -5.911 16.315 16.348 1.00 89.06 360 ASN A C 1
ATOM 2915 O O . ASN A 1 360 ? -6.561 15.357 16.774 1.00 89.06 360 ASN A O 1
ATOM 2919 N N . GLN A 1 361 ? -6.105 16.787 15.114 1.00 90.25 361 GLN A N 1
ATOM 2920 C CA . GLN A 1 361 ? -7.161 16.278 14.232 1.00 90.25 361 GLN A CA 1
ATOM 2921 C C . GLN A 1 361 ? -7.073 14.761 13.989 1.00 90.25 361 GLN A C 1
ATOM 2923 O O . GLN A 1 361 ? -8.101 14.089 14.044 1.00 90.25 361 GLN A O 1
ATOM 2928 N N . ILE A 1 362 ? -5.874 14.216 13.754 1.00 91.44 362 ILE A N 1
ATOM 2929 C CA . ILE A 1 362 ? -5.673 12.778 13.504 1.00 91.44 362 ILE A CA 1
ATOM 2930 C C . ILE A 1 362 ? -6.111 11.962 14.719 1.00 91.44 362 ILE A C 1
ATOM 2932 O O . ILE A 1 362 ? -6.864 11.001 14.577 1.00 91.44 362 ILE A O 1
ATOM 2936 N N . VAL A 1 363 ? -5.707 12.379 15.920 1.00 91.50 363 VAL A N 1
ATOM 2937 C CA . VAL A 1 363 ? -6.076 11.691 17.161 1.00 91.50 363 VAL A CA 1
ATOM 2938 C C . VAL A 1 363 ? -7.576 11.745 17.405 1.00 91.50 363 VAL A C 1
ATOM 2940 O O . VAL A 1 363 ? -8.166 10.726 17.752 1.00 91.50 363 VAL A O 1
ATOM 2943 N N . ARG A 1 364 ? -8.214 12.897 17.173 1.00 93.75 364 ARG A N 1
ATOM 2944 C CA . ARG A 1 364 ? -9.674 13.018 17.301 1.00 93.75 364 ARG A CA 1
ATOM 2945 C C . ARG A 1 364 ? -10.405 12.053 16.365 1.00 93.75 364 ARG A C 1
ATOM 2947 O O . ARG A 1 364 ? -11.404 11.456 16.755 1.00 93.75 364 ARG A O 1
ATOM 2954 N N . GLN A 1 365 ? -9.905 11.866 15.142 1.00 94.75 365 GLN A N 1
ATOM 2955 C CA . GLN A 1 365 ? -10.482 10.902 14.198 1.00 94.75 365 GLN A CA 1
ATOM 2956 C C . GLN A 1 365 ? -10.230 9.448 14.612 1.00 94.75 365 GLN A C 1
ATOM 2958 O O . GLN A 1 365 ? -11.142 8.633 14.487 1.00 94.75 365 GLN A O 1
ATOM 2963 N N . ILE A 1 366 ? -9.047 9.127 15.149 1.00 96.19 366 ILE A N 1
ATOM 2964 C CA . ILE A 1 366 ? -8.750 7.804 15.724 1.00 96.19 366 ILE A CA 1
ATOM 2965 C C . ILE A 1 366 ? -9.716 7.504 16.873 1.00 96.19 366 ILE A C 1
ATOM 2967 O O . ILE A 1 366 ? -10.401 6.486 16.830 1.00 96.19 366 ILE A O 1
ATOM 2971 N N . ALA A 1 367 ? -9.840 8.414 17.845 1.00 96.25 367 ALA A N 1
ATOM 2972 C CA . ALA A 1 367 ? -10.750 8.277 18.981 1.00 96.25 367 ALA A CA 1
ATOM 2973 C C . ALA A 1 367 ? -12.198 8.064 18.520 1.00 96.25 367 ALA A C 1
ATOM 2975 O O . ALA A 1 367 ? -12.882 7.157 18.994 1.00 96.25 367 ALA A O 1
ATOM 2976 N N . LYS A 1 368 ? -12.647 8.849 17.532 1.00 96.50 368 LYS A N 1
ATOM 2977 C CA . LYS A 1 368 ? -13.987 8.729 16.951 1.00 96.50 368 LYS A CA 1
ATOM 2978 C C . LYS A 1 368 ? -14.211 7.385 16.267 1.00 96.50 368 LYS A C 1
ATOM 2980 O O . LYS A 1 368 ? -15.234 6.754 16.521 1.00 96.50 368 LYS A O 1
ATOM 2985 N N . CYS A 1 369 ? -13.284 6.940 15.420 1.00 97.00 369 CYS A N 1
ATOM 2986 C CA . CYS A 1 369 ? -13.411 5.666 14.713 1.00 97.00 369 CYS A CA 1
ATOM 2987 C C . CYS A 1 369 ? -13.346 4.479 15.679 1.00 97.00 369 CYS A C 1
ATOM 2989 O O . CYS A 1 369 ? -14.144 3.551 15.545 1.00 97.00 369 CYS A O 1
ATOM 2991 N N . TRP A 1 370 ? -12.471 4.535 16.687 1.00 97.62 370 TRP A N 1
ATOM 2992 C CA . TRP A 1 370 ? -12.377 3.501 17.713 1.00 97.62 370 TRP A CA 1
ATOM 2993 C C . TRP A 1 370 ? -13.660 3.412 18.538 1.00 97.62 370 TRP A C 1
ATOM 2995 O O . TRP A 1 370 ? -14.234 2.333 18.663 1.00 97.62 370 TRP A O 1
ATOM 3005 N N . ALA A 1 371 ? -14.178 4.550 19.014 1.00 97.06 371 ALA A N 1
ATOM 3006 C CA . ALA A 1 371 ? -15.450 4.616 19.731 1.00 97.06 371 ALA A CA 1
ATOM 3007 C C . ALA A 1 371 ? -16.609 4.059 18.901 1.00 97.06 371 ALA A C 1
ATOM 3009 O O . ALA A 1 371 ? -17.462 3.342 19.432 1.00 97.06 371 ALA A O 1
ATOM 3010 N N . PHE A 1 372 ? -16.619 4.349 17.597 1.00 96.50 372 PHE A N 1
ATOM 3011 C CA . PHE A 1 372 ? -17.598 3.787 16.676 1.00 96.50 372 PHE A CA 1
ATOM 3012 C C . PHE A 1 372 ? -17.476 2.265 16.614 1.00 96.50 372 PHE A C 1
ATOM 3014 O O . PHE A 1 372 ? -18.467 1.592 16.860 1.00 96.50 372 PHE A O 1
ATOM 3021 N N . CYS A 1 373 ? -16.278 1.718 16.382 1.00 96.56 373 CYS A N 1
ATOM 3022 C CA . CYS A 1 373 ? -16.041 0.270 16.332 1.00 96.56 373 CYS A CA 1
ATOM 3023 C C . CYS A 1 373 ? -16.459 -0.431 17.636 1.00 96.56 373 CYS A C 1
ATOM 3025 O O . CYS A 1 373 ? -17.141 -1.455 17.606 1.00 96.56 373 CYS A O 1
ATOM 3027 N N . THR A 1 374 ? -16.108 0.146 18.790 1.00 96.19 374 THR A N 1
ATOM 3028 C CA . THR A 1 374 ? -16.486 -0.370 20.113 1.00 96.19 374 THR A CA 1
ATOM 3029 C C . THR A 1 374 ? -18.005 -0.396 20.296 1.00 96.19 374 THR A C 1
ATOM 3031 O O . THR A 1 374 ? -18.567 -1.408 20.718 1.00 96.19 374 THR A O 1
ATOM 3034 N N . CYS A 1 375 ? -18.692 0.698 19.959 1.00 95.75 375 CYS A N 1
ATOM 3035 C CA . CYS A 1 375 ? -20.148 0.780 20.059 1.00 95.75 375 CYS A CA 1
ATOM 3036 C C . CYS A 1 375 ? -20.851 -0.162 19.071 1.00 95.75 375 CYS A C 1
ATOM 3038 O O . CYS A 1 375 ? -21.845 -0.806 19.401 1.00 95.75 375 CYS A O 1
ATOM 3040 N N . ASP A 1 376 ? -20.315 -0.260 17.863 1.00 94.88 376 ASP A N 1
ATOM 3041 C CA . ASP A 1 376 ? -20.829 -1.072 16.772 1.00 94.88 376 ASP A CA 1
ATOM 3042 C C . ASP A 1 376 ? -20.754 -2.578 17.090 1.00 94.88 376 ASP A C 1
ATOM 3044 O O . ASP A 1 376 ? -21.727 -3.307 16.881 1.00 94.88 376 ASP A O 1
ATOM 3048 N N . ILE A 1 377 ? -19.667 -3.030 17.726 1.00 94.56 377 ILE A N 1
ATOM 3049 C CA . ILE A 1 377 ? -19.562 -4.383 18.297 1.00 94.56 377 ILE A CA 1
ATOM 3050 C C . ILE A 1 377 ? -20.528 -4.590 19.461 1.00 94.56 377 ILE A C 1
ATOM 3052 O O . ILE A 1 377 ? -21.164 -5.641 19.536 1.00 94.56 377 ILE A O 1
ATOM 3056 N N . ALA A 1 378 ? -20.688 -3.605 20.348 1.00 93.88 378 ALA A N 1
ATOM 3057 C CA . ALA A 1 378 ? -21.624 -3.713 21.468 1.00 93.88 378 ALA A CA 1
ATOM 3058 C C . ALA A 1 378 ? -23.076 -3.927 20.996 1.00 93.88 378 ALA A C 1
ATOM 3060 O O . ALA A 1 378 ? -23.833 -4.648 21.642 1.00 93.88 378 ALA A O 1
ATOM 3061 N N . ARG A 1 379 ? -23.452 -3.332 19.854 1.00 92.88 379 ARG A N 1
ATOM 3062 C CA . ARG A 1 379 ? -24.768 -3.502 19.209 1.00 92.88 379 ARG A CA 1
ATOM 3063 C C . ARG A 1 379 ? -24.907 -4.811 18.431 1.00 92.88 379 ARG A C 1
ATOM 3065 O O . ARG A 1 379 ? -26.025 -5.230 18.140 1.00 92.88 379 ARG A O 1
ATOM 3072 N N . SER A 1 380 ? -23.799 -5.447 18.057 1.00 90.00 380 SER A N 1
ATOM 3073 C CA . SER A 1 380 ? -23.828 -6.678 17.273 1.00 90.00 380 SER A CA 1
ATOM 3074 C C . SER A 1 380 ? -24.432 -7.810 18.099 1.00 90.00 380 SER A C 1
ATOM 3076 O O . SER A 1 380 ? -23.910 -8.152 19.153 1.00 90.00 380 SER A O 1
ATOM 3078 N N . THR A 1 381 ? -25.534 -8.413 17.652 1.00 82.94 381 THR A N 1
ATOM 3079 C CA . THR A 1 381 ? -26.191 -9.523 18.372 1.00 82.94 381 THR A CA 1
ATOM 3080 C C . THR A 1 381 ? -25.853 -10.891 17.793 1.00 82.94 381 THR A C 1
ATOM 3082 O O . THR A 1 381 ? -25.800 -11.858 18.545 1.00 82.94 381 THR A O 1
ATOM 3085 N N . LYS A 1 382 ? -25.599 -10.979 16.482 1.00 88.25 382 LYS A N 1
ATOM 3086 C CA . LYS A 1 382 ? -25.470 -12.251 15.750 1.00 88.25 382 LYS A CA 1
ATOM 3087 C C . LYS A 1 382 ? -24.091 -12.499 15.140 1.00 88.25 382 LYS A C 1
ATOM 3089 O O . LYS A 1 382 ? -23.903 -13.531 14.505 1.00 88.25 382 LYS A O 1
ATOM 3094 N N . ASN A 1 383 ? -23.143 -11.576 15.295 1.00 89.94 383 ASN A N 1
ATOM 3095 C CA . ASN A 1 383 ? -21.870 -11.650 14.570 1.00 89.94 383 ASN A CA 1
ATOM 3096 C C . ASN A 1 383 ? -20.688 -12.051 15.461 1.00 89.94 383 ASN A C 1
ATOM 3098 O O . ASN A 1 383 ? -19.706 -12.580 14.944 1.00 89.94 383 ASN A O 1
ATOM 3102 N N . VAL A 1 384 ? -20.768 -11.802 16.776 1.00 90.69 384 VAL A N 1
ATOM 3103 C CA . VAL A 1 384 ? -19.690 -12.056 17.751 1.00 90.69 384 VAL A CA 1
ATOM 3104 C C . VAL A 1 384 ? -20.243 -12.472 19.122 1.00 90.69 384 VAL A C 1
ATOM 3106 O O . VAL A 1 384 ? -21.375 -12.118 19.468 1.00 90.69 384 VAL A O 1
ATOM 3109 N N . SER A 1 385 ? -19.440 -13.186 19.920 1.00 90.88 385 SER A N 1
ATOM 3110 C CA . SER A 1 385 ? -19.817 -13.612 21.279 1.00 90.88 385 SER A CA 1
ATOM 3111 C C . SER A 1 385 ? -19.902 -12.447 22.270 1.00 90.88 385 SER A C 1
ATOM 3113 O O . SER A 1 385 ? -19.319 -11.383 22.059 1.00 90.88 385 SER A O 1
ATOM 3115 N N . GLU A 1 386 ? -20.604 -12.638 23.391 1.00 91.06 386 GLU A N 1
ATOM 3116 C CA . GLU A 1 386 ? -20.654 -11.636 24.467 1.00 91.06 386 GLU A CA 1
ATOM 3117 C C . GLU A 1 386 ? -19.275 -11.396 25.099 1.00 91.06 386 GLU A C 1
ATOM 3119 O O . GLU A 1 386 ? -18.892 -10.244 25.301 1.00 91.06 386 GLU A O 1
ATOM 3124 N N . SER A 1 387 ? -18.490 -12.454 25.326 1.00 89.31 387 SER A N 1
ATOM 3125 C CA . SER A 1 387 ? -17.125 -12.351 25.861 1.00 89.31 387 SER A CA 1
ATOM 3126 C C . SER A 1 387 ? -16.222 -11.470 24.993 1.00 89.31 387 SER A C 1
ATOM 3128 O O . SER A 1 387 ? -15.511 -10.612 25.513 1.00 89.31 387 SER A O 1
ATOM 3130 N N . PHE A 1 388 ? -16.306 -11.611 23.669 1.00 91.50 388 PHE A N 1
ATOM 3131 C CA . PHE A 1 388 ? -15.544 -10.798 22.726 1.00 91.50 388 PHE A CA 1
ATOM 3132 C C . PHE A 1 388 ? -15.932 -9.316 22.793 1.00 91.50 388 PHE A C 1
ATOM 3134 O O . PHE A 1 388 ? -15.057 -8.450 22.816 1.00 91.50 388 PHE A O 1
ATOM 3141 N N . LYS A 1 389 ? -17.237 -9.015 22.893 1.00 93.25 389 LYS A N 1
ATOM 3142 C CA . LYS A 1 389 ? -17.727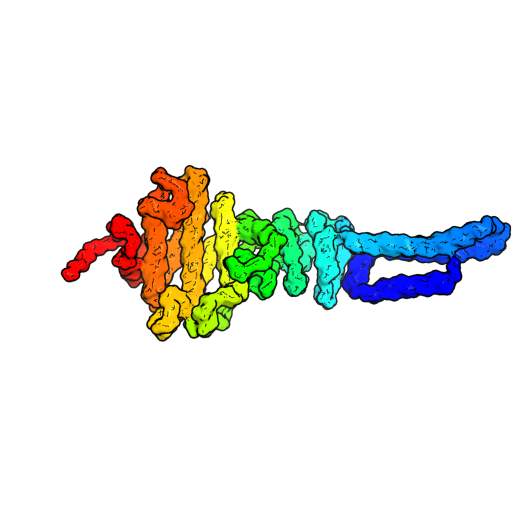 -7.634 23.066 1.00 93.25 389 LYS A CA 1
ATOM 3143 C C . LYS A 1 389 ? -17.166 -7.017 24.338 1.00 93.25 389 LYS A C 1
ATOM 3145 O O . LYS A 1 389 ? -16.646 -5.906 24.299 1.00 93.25 389 LYS A O 1
ATOM 3150 N N . LEU A 1 390 ? -17.271 -7.742 25.454 1.00 92.50 390 LEU A N 1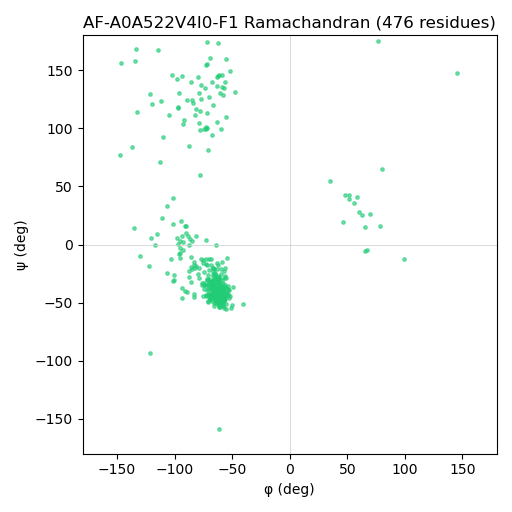
ATOM 3151 C CA . LEU A 1 390 ? -16.795 -7.271 26.750 1.00 92.50 390 LEU A CA 1
ATOM 3152 C C . LEU A 1 390 ? -15.293 -6.994 26.711 1.00 92.50 390 LEU A C 1
ATOM 3154 O O . LEU A 1 390 ? -14.882 -5.933 27.165 1.00 92.50 390 LEU A O 1
ATOM 3158 N N . ASN A 1 391 ? -14.494 -7.884 26.121 1.00 91.06 391 ASN A N 1
ATOM 3159 C CA . ASN A 1 391 ? -13.045 -7.703 26.022 1.00 91.06 391 ASN A CA 1
ATOM 3160 C C . ASN A 1 391 ? -12.671 -6.440 25.232 1.00 91.06 391 ASN A C 1
ATOM 3162 O O . ASN A 1 391 ? -11.936 -5.607 25.753 1.00 91.06 391 ASN A O 1
ATOM 3166 N N . LEU A 1 392 ? -13.241 -6.232 24.039 1.00 92.88 392 LEU A N 1
ATOM 3167 C CA . LEU A 1 392 ? -12.945 -5.037 23.235 1.00 92.88 392 LEU A CA 1
ATOM 3168 C C . LEU A 1 392 ? -13.363 -3.728 23.920 1.00 92.88 392 LEU A C 1
ATOM 3170 O O . LEU A 1 392 ? -12.673 -2.713 23.816 1.00 92.88 392 LEU A O 1
ATOM 3174 N N . ILE A 1 393 ? -14.500 -3.729 24.620 1.00 95.00 393 ILE A N 1
ATOM 3175 C CA . ILE A 1 393 ? -14.961 -2.549 25.362 1.00 95.00 393 ILE A CA 1
ATOM 3176 C C . ILE A 1 393 ? -14.056 -2.296 26.571 1.00 95.00 393 ILE A C 1
ATOM 3178 O O . ILE A 1 393 ? -13.685 -1.149 26.817 1.00 95.00 393 ILE A O 1
ATOM 3182 N N . LYS A 1 394 ? -13.675 -3.349 27.307 1.00 93.31 394 LYS A N 1
ATOM 3183 C CA . LYS A 1 394 ? -12.748 -3.242 28.439 1.00 93.31 394 LYS A CA 1
ATOM 3184 C C . LYS A 1 394 ? -11.409 -2.659 28.007 1.00 93.31 394 LYS A C 1
ATOM 3186 O O . LYS A 1 394 ? -10.951 -1.740 28.667 1.00 93.31 394 LYS A O 1
ATOM 3191 N N . GLU A 1 395 ? -10.825 -3.115 26.901 1.00 91.88 395 GLU A N 1
ATOM 3192 C CA . GLU A 1 395 ? -9.548 -2.587 26.393 1.00 91.88 395 GLU A CA 1
ATOM 3193 C C . GLU A 1 395 ? -9.620 -1.078 26.098 1.00 91.88 395 GLU A C 1
ATOM 3195 O O . GLU A 1 395 ? -8.709 -0.324 26.449 1.00 91.88 395 GLU A O 1
ATOM 3200 N N . HIS A 1 396 ? -10.725 -0.605 25.510 1.00 94.88 396 HIS A N 1
ATOM 3201 C CA . HIS A 1 396 ? -10.932 0.825 25.264 1.00 94.88 396 HIS A CA 1
ATOM 3202 C C . HIS A 1 396 ? -11.078 1.607 26.584 1.00 94.88 396 HIS A C 1
ATOM 3204 O O . HIS A 1 396 ? -10.437 2.641 26.778 1.00 94.88 396 HIS A O 1
ATOM 3210 N N . LEU A 1 397 ? -11.871 1.101 27.532 1.00 94.19 397 LEU A N 1
ATOM 3211 C CA . LEU A 1 397 ? -12.042 1.733 28.845 1.00 94.19 397 LEU A CA 1
ATOM 3212 C C . LEU A 1 397 ? -10.740 1.753 29.655 1.00 94.19 397 LEU A C 1
ATOM 3214 O O . LEU A 1 397 ? -10.426 2.766 30.275 1.00 94.19 397 LEU A O 1
ATOM 3218 N N . GLN A 1 398 ? -9.967 0.669 29.620 1.00 91.81 398 GLN A N 1
ATOM 3219 C CA . GLN A 1 398 ? -8.656 0.577 30.258 1.00 91.81 398 GLN A CA 1
ATOM 3220 C C . GLN A 1 398 ? -7.710 1.627 29.689 1.00 91.81 398 GLN A C 1
ATOM 3222 O O . GLN A 1 398 ? -7.110 2.365 30.461 1.00 91.81 398 GLN A O 1
ATOM 3227 N N . PHE A 1 399 ? -7.642 1.781 28.363 1.00 92.00 399 PHE A N 1
ATOM 3228 C CA . PHE A 1 399 ? -6.843 2.844 27.752 1.00 92.00 399 PHE A CA 1
ATOM 3229 C C . PHE A 1 399 ? -7.245 4.237 28.261 1.00 92.00 399 PHE A C 1
ATOM 3231 O O . PHE A 1 399 ? -6.380 5.019 28.651 1.00 92.00 399 PHE A O 1
ATOM 3238 N N . ILE A 1 400 ? -8.548 4.538 28.327 1.00 92.69 400 ILE A N 1
ATOM 3239 C CA . ILE A 1 400 ? -9.050 5.812 28.869 1.00 92.69 400 ILE A CA 1
ATOM 3240 C C . ILE A 1 400 ? -8.577 6.011 30.316 1.00 92.69 400 ILE A C 1
ATOM 3242 O O . ILE A 1 400 ? -8.092 7.087 30.663 1.00 92.69 400 ILE A O 1
ATOM 3246 N N . LEU A 1 401 ? -8.684 4.985 31.161 1.00 89.00 401 LEU A N 1
ATOM 3247 C CA . LEU A 1 401 ? -8.243 5.056 32.555 1.00 89.00 401 LEU A CA 1
ATOM 3248 C C . LEU A 1 401 ? -6.722 5.224 32.682 1.00 89.00 401 LEU A C 1
ATOM 3250 O O . LEU A 1 401 ? -6.268 6.010 33.518 1.00 89.00 401 LEU A O 1
ATOM 3254 N N . LEU A 1 402 ? -5.941 4.567 31.821 1.00 87.19 402 LEU A N 1
ATOM 3255 C CA . LEU A 1 402 ? -4.477 4.655 31.795 1.00 87.19 402 LEU A CA 1
ATOM 3256 C C . LEU A 1 402 ? -3.967 6.072 31.514 1.00 87.19 402 LEU A C 1
ATOM 3258 O O . LEU A 1 402 ? -2.915 6.457 32.026 1.00 87.19 402 LEU A O 1
ATOM 3262 N N . LEU A 1 403 ? -4.727 6.890 30.779 1.00 85.25 403 LEU A N 1
ATOM 3263 C CA . LEU A 1 403 ? -4.381 8.299 30.548 1.00 85.25 403 LEU A CA 1
ATOM 3264 C C . LEU A 1 403 ? -4.367 9.136 31.842 1.00 85.25 403 LEU A C 1
ATOM 3266 O O . LEU A 1 403 ? -3.776 10.214 31.858 1.00 85.25 403 LEU A O 1
ATOM 3270 N N . ASN A 1 404 ? -4.961 8.641 32.932 1.00 76.38 404 ASN A N 1
ATOM 3271 C CA . ASN A 1 404 ? -5.019 9.318 34.231 1.00 76.38 404 ASN A CA 1
ATOM 3272 C C . ASN A 1 404 ? -4.408 8.509 35.392 1.00 76.38 404 ASN A C 1
ATOM 3274 O O . ASN A 1 404 ? -4.058 9.086 36.418 1.00 76.38 404 ASN A O 1
ATOM 3278 N N . SER A 1 405 ? -4.227 7.192 35.258 1.00 64.25 405 SER A N 1
ATOM 3279 C CA . SER A 1 405 ? -3.915 6.306 36.394 1.00 64.25 405 SER A CA 1
ATOM 3280 C C . SER A 1 405 ? -2.495 6.423 36.970 1.00 64.25 405 SER A C 1
ATOM 3282 O O . SER A 1 405 ? -2.126 5.667 37.862 1.00 64.25 405 SER A O 1
ATOM 3284 N N . GLY A 1 406 ? -1.645 7.338 36.497 1.00 57.94 406 GLY A N 1
ATOM 3285 C CA . GLY A 1 406 ? -0.253 7.435 36.960 1.00 57.94 406 GLY A CA 1
ATOM 3286 C C . GLY A 1 406 ? 0.624 6.215 36.613 1.00 57.94 406 GLY A C 1
ATOM 3287 O O . GLY A 1 406 ? 1.840 6.288 36.797 1.00 57.94 406 GLY A O 1
ATOM 3288 N N . GLN A 1 407 ? 0.060 5.142 36.037 1.00 59.97 407 GLN A N 1
ATOM 3289 C CA . GLN A 1 407 ? 0.744 3.933 35.554 1.00 59.97 407 GLN A CA 1
ATOM 3290 C C . GLN A 1 407 ? 1.416 4.186 34.193 1.00 59.97 407 GLN A C 1
ATOM 3292 O O . GLN A 1 407 ? 1.142 3.562 33.173 1.00 59.97 407 GLN A O 1
ATOM 3297 N N . ARG A 1 408 ? 2.341 5.151 34.182 1.00 60.50 408 ARG A N 1
ATOM 3298 C CA . ARG A 1 408 ? 3.023 5.667 32.981 1.00 60.50 408 ARG A CA 1
ATOM 3299 C C . ARG A 1 408 ? 3.955 4.667 32.299 1.00 60.50 408 ARG A C 1
ATOM 3301 O O . ARG A 1 408 ? 4.268 4.838 31.122 1.00 60.50 408 ARG A O 1
ATOM 3308 N N . SER A 1 409 ? 4.386 3.636 33.024 1.00 57.66 409 SER A N 1
ATOM 3309 C CA . SER A 1 409 ? 5.192 2.540 32.482 1.00 57.66 409 SER A CA 1
ATOM 3310 C C . SER A 1 409 ? 4.442 1.749 31.413 1.00 57.66 409 SER A C 1
ATOM 3312 O O . SER A 1 409 ? 5.063 1.317 30.447 1.00 57.66 409 SER A O 1
ATOM 3314 N N . GLU A 1 410 ? 3.119 1.615 31.543 1.00 61.88 410 GLU A N 1
ATOM 3315 C CA . GLU A 1 410 ? 2.276 0.922 30.560 1.00 61.88 410 GLU A CA 1
ATOM 3316 C C . GLU A 1 410 ? 2.061 1.759 29.293 1.00 61.88 410 GLU A C 1
ATOM 3318 O O . GLU A 1 410 ? 1.889 1.201 28.216 1.00 61.88 410 GLU A O 1
ATOM 3323 N N . LEU A 1 411 ? 2.193 3.089 29.396 1.00 59.72 411 LEU A N 1
ATOM 3324 C CA . LEU A 1 411 ? 2.235 4.007 28.251 1.00 59.72 411 LEU A CA 1
ATOM 3325 C C . LEU A 1 411 ? 3.649 4.151 27.635 1.00 59.72 411 LEU A C 1
ATOM 3327 O O . LEU A 1 411 ? 3.885 4.968 26.740 1.00 59.72 411 LEU A O 1
ATOM 3331 N N . GLY A 1 412 ? 4.636 3.406 28.150 1.00 58.88 412 GLY A N 1
ATOM 3332 C CA . GLY A 1 412 ? 6.030 3.483 27.707 1.00 58.88 412 GLY A CA 1
ATOM 3333 C C . GLY A 1 412 ? 6.667 4.869 27.882 1.00 58.88 412 GLY A C 1
ATOM 3334 O O . GLY A 1 412 ? 7.561 5.227 27.106 1.00 58.88 412 GLY A O 1
ATOM 3335 N N . LEU A 1 413 ? 6.193 5.652 28.858 1.00 62.59 413 LEU A N 1
ATOM 3336 C CA . LEU A 1 413 ? 6.674 6.998 29.177 1.00 62.59 413 LEU A CA 1
ATOM 3337 C C . LEU A 1 413 ? 7.703 6.940 30.317 1.00 62.59 413 LEU A C 1
ATOM 3339 O O . LEU A 1 413 ? 7.453 6.346 31.365 1.00 62.59 413 LEU A O 1
ATOM 3343 N N . SER A 1 414 ? 8.858 7.586 30.140 1.00 53.75 414 SER A N 1
ATOM 3344 C CA . SER A 1 414 ? 9.908 7.690 31.164 1.00 53.75 414 SER A CA 1
ATOM 3345 C C . SER A 1 414 ? 9.806 9.015 31.935 1.00 53.75 414 SER A C 1
ATOM 3347 O O . SER A 1 414 ? 9.982 10.069 31.329 1.00 53.75 414 SER A O 1
ATOM 3349 N N . GLY A 1 415 ? 9.572 8.985 33.256 1.00 55.56 415 GLY A N 1
ATOM 3350 C CA . GLY A 1 415 ? 9.663 10.173 34.130 1.00 55.56 415 GLY A CA 1
ATOM 3351 C C . GLY A 1 415 ? 8.661 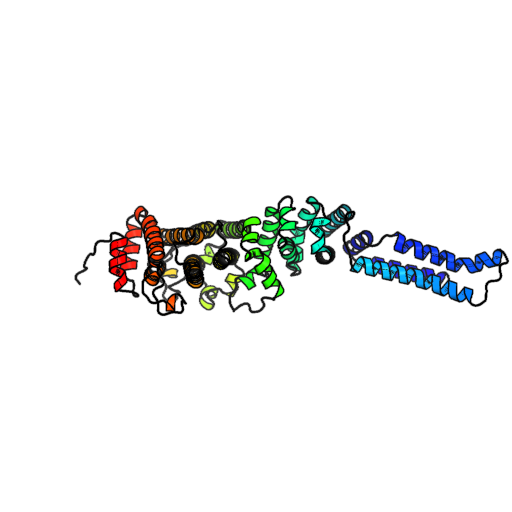10.220 35.299 1.00 55.56 415 GLY A C 1
ATOM 3352 O O . GLY A 1 415 ? 7.535 9.732 35.188 1.00 55.56 415 GLY A O 1
ATOM 3353 N N . GLN A 1 416 ? 9.071 10.824 36.427 1.00 46.31 416 GLN A N 1
ATOM 3354 C CA . GLN A 1 416 ? 8.281 10.913 37.673 1.00 46.31 416 GLN A CA 1
ATOM 3355 C C . GLN A 1 416 ? 7.239 12.055 37.694 1.00 46.31 416 GLN A C 1
ATOM 3357 O O . GLN A 1 416 ? 6.227 11.928 38.385 1.00 46.31 416 GLN A O 1
ATOM 3362 N N . ASP A 1 417 ? 7.349 13.094 36.860 1.00 52.44 417 ASP A N 1
ATOM 3363 C CA . ASP A 1 417 ? 6.446 14.259 36.934 1.00 52.44 417 ASP A CA 1
ATOM 3364 C C . ASP A 1 417 ? 5.131 14.106 36.154 1.00 52.44 417 ASP A C 1
ATOM 3366 O O . ASP A 1 417 ? 5.097 13.571 35.045 1.00 52.44 417 ASP A O 1
ATOM 3370 N N . ARG A 1 418 ? 4.018 14.578 36.744 1.00 57.81 418 ARG A N 1
ATOM 3371 C CA . ARG A 1 418 ? 2.704 14.674 36.077 1.00 57.81 418 ARG A CA 1
ATOM 3372 C C . ARG A 1 418 ? 2.841 15.481 34.791 1.00 57.81 418 ARG A C 1
ATOM 3374 O O . ARG A 1 418 ? 3.004 16.694 34.838 1.00 57.81 418 ARG A O 1
ATOM 3381 N N . ILE A 1 419 ? 2.728 14.801 33.652 1.00 64.06 419 ILE A N 1
ATOM 3382 C CA . ILE A 1 419 ? 2.619 15.460 32.356 1.00 64.06 419 ILE A CA 1
ATOM 3383 C C . ILE A 1 419 ? 1.213 16.067 32.287 1.00 64.06 419 ILE A C 1
ATOM 3385 O O . ILE A 1 419 ? 0.227 15.350 32.113 1.00 64.06 419 ILE A O 1
ATOM 3389 N N . GLY A 1 420 ? 1.108 17.378 32.516 1.00 68.38 420 GLY A N 1
ATOM 3390 C CA . GLY A 1 420 ? -0.172 18.089 32.467 1.00 68.38 420 GLY A CA 1
ATOM 3391 C C . GLY A 1 420 ? -0.830 17.953 31.093 1.00 68.38 420 GLY A C 1
ATOM 3392 O O . GLY A 1 420 ? -0.126 17.890 30.096 1.00 68.38 420 GLY A O 1
ATOM 3393 N N . GLY A 1 421 ? -2.161 17.889 31.026 1.00 77.81 421 GLY A N 1
ATOM 3394 C CA . GLY A 1 421 ? -2.910 17.842 29.760 1.00 77.81 421 GLY A CA 1
ATOM 3395 C C . GLY A 1 421 ? -3.379 16.454 29.306 1.00 77.81 421 GLY A C 1
ATOM 3396 O O . GLY A 1 421 ? -4.264 16.380 28.458 1.00 77.81 421 GLY A O 1
ATOM 3397 N N . LEU A 1 422 ? -2.899 15.357 29.911 1.00 85.81 422 LEU A N 1
ATOM 3398 C CA . LEU A 1 422 ? -3.438 14.012 29.642 1.00 85.81 422 LEU A CA 1
ATOM 3399 C C . LEU A 1 422 ? -4.899 13.844 30.092 1.00 85.81 422 LEU A C 1
ATOM 3401 O O . LEU A 1 422 ? -5.635 13.082 29.471 1.00 85.81 422 LEU A O 1
ATOM 3405 N N . ASP A 1 423 ? -5.351 14.611 31.088 1.00 86.19 423 ASP A N 1
ATOM 3406 C CA . ASP A 1 423 ? -6.770 14.682 31.463 1.00 86.19 423 ASP A CA 1
ATOM 3407 C C . ASP A 1 423 ? -7.643 15.127 30.283 1.00 86.19 423 ASP A C 1
ATOM 3409 O O . ASP A 1 423 ? -8.664 14.510 30.004 1.00 86.19 423 ASP A O 1
ATOM 3413 N N . THR A 1 424 ? -7.192 16.120 29.510 1.00 89.31 424 THR A N 1
ATOM 3414 C CA . THR A 1 424 ? -7.889 16.575 28.297 1.00 89.31 424 THR A CA 1
ATOM 3415 C C . THR A 1 424 ? -7.989 15.463 27.253 1.00 89.31 424 THR A C 1
ATOM 3417 O O . THR A 1 424 ? -8.974 15.380 26.522 1.00 89.31 424 THR A O 1
ATOM 3420 N N . TRP A 1 425 ? -6.974 14.599 27.163 1.00 91.88 425 TRP A N 1
ATOM 3421 C CA . TRP A 1 425 ? -7.002 13.439 26.274 1.00 91.88 425 TRP A CA 1
ATOM 3422 C C . TRP A 1 425 ? -7.976 12.383 26.794 1.00 91.88 425 TRP A C 1
ATOM 3424 O O . TRP A 1 425 ? -8.828 11.942 26.027 1.00 91.88 425 TRP A O 1
ATOM 3434 N N . ARG A 1 426 ? -7.906 12.029 28.086 1.00 91.88 426 ARG A N 1
ATOM 3435 C CA . ARG A 1 426 ? -8.859 11.118 28.741 1.00 91.88 426 ARG A CA 1
ATOM 3436 C C . ARG A 1 426 ? -10.291 11.562 28.479 1.00 91.88 426 ARG A C 1
ATOM 3438 O O . ARG A 1 426 ? -11.091 10.769 27.987 1.00 91.88 426 ARG A O 1
ATOM 3445 N N . ASP A 1 427 ? -10.591 12.815 28.800 1.00 92.38 427 ASP A N 1
ATOM 3446 C CA . ASP A 1 427 ? -11.931 13.381 28.690 1.00 92.38 427 ASP A CA 1
ATOM 3447 C C . ASP A 1 427 ? -12.388 13.362 27.231 1.00 92.38 427 ASP A C 1
ATOM 3449 O O . ASP A 1 427 ? -13.491 12.915 26.944 1.00 92.38 427 ASP A O 1
ATOM 3453 N N . HIS A 1 428 ? -11.503 13.688 26.282 1.00 94.88 428 HIS A N 1
ATOM 3454 C CA . HIS A 1 428 ? -11.826 13.592 24.861 1.00 94.88 428 HIS A CA 1
ATOM 3455 C C . HIS A 1 428 ? -12.189 12.166 24.407 1.00 94.88 428 HIS A C 1
ATOM 3457 O O . HIS A 1 428 ? -13.196 11.992 23.714 1.00 94.88 428 HIS A O 1
ATOM 3463 N N . TYR A 1 429 ? -11.406 11.142 24.772 1.00 95.88 429 TYR A N 1
ATOM 3464 C CA . TYR A 1 429 ? -11.737 9.750 24.426 1.00 95.88 429 TYR A CA 1
ATOM 3465 C C . TYR A 1 429 ? -13.039 9.301 25.101 1.00 95.88 429 TYR A C 1
ATOM 3467 O O . TYR A 1 429 ? -13.882 8.671 24.458 1.00 95.88 429 TYR A O 1
ATOM 3475 N N . ALA A 1 430 ? -13.232 9.654 26.372 1.00 95.31 430 ALA A N 1
ATOM 3476 C CA . ALA A 1 430 ? -14.416 9.278 27.132 1.00 95.31 430 ALA A CA 1
ATOM 3477 C C . ALA A 1 430 ? -15.691 9.945 26.608 1.00 95.31 430 ALA A C 1
ATOM 3479 O O . ALA A 1 430 ? -16.694 9.258 26.418 1.00 95.31 430 ALA A O 1
ATOM 3480 N N . ASP A 1 431 ? -15.646 11.243 26.308 1.00 95.31 431 ASP A N 1
ATOM 3481 C CA . ASP A 1 431 ? -16.763 11.983 25.720 1.00 95.31 431 ASP A CA 1
ATOM 3482 C C . ASP A 1 431 ? -17.110 11.432 24.338 1.00 95.31 431 ASP A C 1
ATOM 3484 O O . ASP A 1 431 ? -18.277 11.167 24.048 1.00 95.31 431 ASP A O 1
ATOM 3488 N N . THR A 1 432 ? -16.099 11.148 23.514 1.00 96.00 432 THR A N 1
ATOM 3489 C CA . THR A 1 432 ? -16.305 10.554 22.187 1.00 96.00 432 THR A CA 1
ATOM 3490 C C . THR A 1 432 ? -16.973 9.179 22.287 1.00 96.00 432 THR A C 1
ATOM 3492 O O . THR A 1 432 ? -17.915 8.889 21.548 1.00 96.00 432 THR A O 1
ATOM 3495 N N . LEU A 1 433 ? -16.536 8.332 23.226 1.00 96.31 433 LEU A N 1
ATOM 3496 C CA . LEU A 1 433 ? -17.160 7.034 23.486 1.00 96.31 433 LEU A CA 1
ATOM 3497 C C . LEU A 1 433 ? -18.596 7.195 24.002 1.00 96.31 433 LEU A C 1
ATOM 3499 O O . LEU A 1 433 ? -19.516 6.533 23.514 1.00 96.31 433 LEU A O 1
ATOM 3503 N N . LYS A 1 434 ? -18.813 8.113 24.945 1.00 95.56 434 LYS A N 1
ATOM 3504 C CA . LYS A 1 434 ? -20.126 8.434 25.511 1.00 95.56 434 LYS A CA 1
ATOM 3505 C C . LYS A 1 434 ? -21.111 8.866 24.433 1.00 95.56 434 LYS A C 1
ATOM 3507 O O . LYS A 1 434 ? -22.219 8.333 24.393 1.00 95.56 434 LYS A O 1
ATOM 3512 N N . GLU A 1 435 ? -20.715 9.763 23.536 1.00 94.44 435 GLU A N 1
ATOM 3513 C CA . GLU A 1 435 ? -21.544 10.213 22.415 1.00 94.44 435 GLU A CA 1
ATOM 3514 C C . GLU A 1 435 ? -22.036 9.045 21.547 1.00 94.44 435 GLU A C 1
ATOM 3516 O O . GLU A 1 435 ? -23.217 8.999 21.187 1.00 94.44 435 GLU A O 1
ATOM 3521 N N . GLN A 1 436 ? -21.174 8.059 21.263 1.00 94.56 436 GLN A N 1
ATOM 3522 C CA . GLN A 1 436 ? -21.575 6.880 20.484 1.00 94.56 436 GLN A CA 1
ATOM 3523 C C . GLN A 1 436 ? -22.585 5.999 21.232 1.00 94.56 436 GLN A C 1
ATOM 3525 O O . GLN A 1 436 ? -23.548 5.505 20.633 1.00 94.56 436 GLN A O 1
ATOM 3530 N N . PHE A 1 437 ? -22.408 5.829 22.545 1.00 93.00 437 PHE A N 1
ATOM 3531 C CA . PHE A 1 437 ? -23.274 4.984 23.370 1.00 93.00 437 PHE A CA 1
ATOM 3532 C C . PHE A 1 437 ? -24.600 5.641 23.774 1.00 93.00 437 PHE A C 1
ATOM 3534 O O . PHE A 1 437 ? -25.585 4.926 23.970 1.00 93.00 437 PHE A O 1
ATOM 3541 N N . ILE A 1 438 ? -24.687 6.976 23.844 1.00 88.81 438 ILE A N 1
ATOM 3542 C CA . ILE A 1 438 ? -25.947 7.689 24.133 1.00 88.81 438 ILE A CA 1
ATOM 3543 C C . ILE A 1 438 ? -27.049 7.253 23.159 1.00 88.81 438 ILE A C 1
ATOM 3545 O O . ILE A 1 438 ? -28.165 6.946 23.594 1.00 88.81 438 ILE A O 1
ATOM 3549 N N . ASN A 1 439 ? -26.696 7.130 21.879 1.00 83.81 439 ASN A N 1
ATOM 3550 C CA . ASN A 1 439 ? -27.607 6.814 20.778 1.00 83.81 439 ASN A CA 1
ATOM 3551 C C . ASN A 1 439 ? -27.686 5.309 20.446 1.00 83.81 439 ASN A C 1
ATOM 3553 O O . ASN A 1 439 ? -28.292 4.934 19.446 1.00 83.81 439 ASN A O 1
ATOM 3557 N N . ALA A 1 440 ? -27.069 4.434 21.248 1.00 83.88 440 ALA A N 1
ATOM 3558 C CA . ALA A 1 440 ? -26.843 3.031 20.888 1.00 83.88 440 ALA A CA 1
ATOM 3559 C C . ALA A 1 440 ? -27.954 2.036 21.224 1.00 83.88 440 ALA A C 1
ATOM 3561 O O . ALA A 1 440 ? -27.819 0.851 20.923 1.00 83.88 440 ALA A O 1
ATOM 3562 N N . GLY A 1 441 ? -29.042 2.505 21.831 1.00 86.38 441 GLY A N 1
ATOM 3563 C CA . GLY A 1 441 ? -30.070 1.633 22.395 1.00 86.38 441 GLY A CA 1
ATOM 3564 C C . GLY A 1 441 ? -29.647 1.003 23.727 1.00 86.38 441 GLY A C 1
ATOM 3565 O O . GLY A 1 441 ? -28.532 1.206 24.213 1.00 86.38 441 GLY A O 1
ATOM 3566 N N . ASN A 1 442 ? -30.572 0.273 24.351 1.00 88.44 442 ASN A N 1
ATOM 3567 C CA . ASN A 1 442 ? -30.381 -0.269 25.700 1.00 88.44 442 ASN A CA 1
ATOM 3568 C C . ASN A 1 442 ? -29.415 -1.459 25.733 1.00 88.44 442 ASN A C 1
ATOM 3570 O O . ASN A 1 442 ? -28.634 -1.563 26.674 1.00 88.44 442 ASN A O 1
ATOM 3574 N N . ASP A 1 443 ? -29.407 -2.299 24.696 1.00 88.19 443 ASP A N 1
ATOM 3575 C CA . ASP A 1 443 ? -28.564 -3.501 24.654 1.00 88.19 443 ASP A CA 1
ATOM 3576 C C . ASP A 1 443 ? -27.076 -3.140 24.704 1.00 88.19 443 ASP A C 1
ATOM 3578 O O . ASP A 1 443 ? -26.347 -3.608 25.575 1.00 88.19 443 ASP A O 1
ATOM 3582 N N . ALA A 1 444 ? -26.632 -2.215 23.848 1.00 90.69 444 ALA A N 1
ATOM 3583 C CA . ALA A 1 444 ? -25.250 -1.743 23.854 1.00 90.69 444 ALA A CA 1
ATOM 3584 C C . ALA A 1 444 ? -24.873 -1.070 25.185 1.00 90.69 444 ALA A C 1
ATOM 3586 O O . ALA A 1 444 ? -23.775 -1.287 25.698 1.00 90.69 444 ALA A O 1
ATOM 3587 N N . LYS A 1 445 ? -25.787 -0.291 25.785 1.00 91.44 445 LYS A N 1
ATOM 3588 C CA . LYS A 1 445 ? -25.574 0.318 27.110 1.00 91.44 445 LYS A CA 1
ATOM 3589 C C . LYS A 1 445 ? -25.428 -0.737 28.210 1.00 91.44 445 LYS A C 1
ATOM 3591 O O . LYS A 1 445 ? -24.575 -0.570 29.076 1.00 91.44 445 LYS A O 1
ATOM 3596 N N . CYS A 1 446 ? -26.201 -1.821 28.156 1.00 91.56 446 CYS A N 1
ATOM 3597 C CA . CYS A 1 446 ? -26.085 -2.942 29.087 1.00 91.56 446 CYS A CA 1
ATOM 3598 C C . CYS A 1 446 ? -24.723 -3.639 28.949 1.00 91.56 446 CYS A C 1
ATOM 3600 O O . CYS A 1 446 ? -24.059 -3.888 29.952 1.00 91.56 446 CYS A O 1
ATOM 3602 N N . VAL A 1 447 ? -24.250 -3.880 27.720 1.00 92.62 447 VAL A N 1
ATOM 3603 C CA . VAL A 1 447 ? -22.912 -4.454 27.494 1.00 92.62 447 VAL A CA 1
ATOM 3604 C C . VAL A 1 447 ? -21.817 -3.523 28.033 1.00 92.62 447 VAL A C 1
ATOM 3606 O O . VAL A 1 447 ? -20.890 -3.996 28.688 1.00 92.62 447 VAL A O 1
ATOM 3609 N N . LEU A 1 448 ? -21.937 -2.204 27.841 1.00 94.19 448 LEU A N 1
ATOM 3610 C CA . LEU A 1 448 ? -21.002 -1.227 28.414 1.00 94.19 448 LEU A CA 1
ATOM 3611 C C . LEU A 1 448 ? -21.018 -1.242 29.953 1.00 94.19 448 LEU A C 1
ATOM 3613 O O . LEU A 1 448 ? -19.957 -1.229 30.572 1.00 94.19 448 LEU A O 1
ATOM 3617 N N . GLN A 1 449 ? -22.200 -1.310 30.573 1.00 92.56 449 GLN A N 1
ATOM 3618 C CA . GLN A 1 449 ? -22.349 -1.438 32.029 1.00 92.56 449 GLN A CA 1
ATOM 3619 C C . GLN A 1 449 ? -21.672 -2.705 32.554 1.00 92.56 449 GLN A C 1
ATOM 3621 O O . GLN A 1 449 ? -20.897 -2.635 33.508 1.00 92.56 449 GLN A O 1
ATOM 3626 N N . LYS A 1 450 ? -21.911 -3.849 31.901 1.00 93.25 450 LYS A N 1
ATOM 3627 C CA . LYS A 1 450 ? -21.240 -5.112 32.227 1.00 93.25 450 LYS A CA 1
ATOM 3628 C C . LYS A 1 450 ? -19.727 -5.000 32.056 1.00 93.25 450 LYS A C 1
ATOM 3630 O O . LYS A 1 450 ? -18.993 -5.497 32.903 1.00 93.25 450 LYS A O 1
ATOM 3635 N N . ALA A 1 451 ? -19.243 -4.349 30.999 1.00 92.81 451 ALA A N 1
ATOM 3636 C CA . ALA A 1 451 ? -17.810 -4.162 30.784 1.00 92.81 451 ALA A CA 1
ATOM 3637 C C . ALA A 1 451 ? -17.177 -3.338 31.915 1.00 92.81 451 ALA A C 1
ATOM 3639 O O . ALA A 1 451 ? -16.179 -3.779 32.477 1.00 92.81 451 ALA A O 1
ATOM 3640 N N . ILE A 1 452 ? -17.799 -2.217 32.308 1.00 91.75 452 ILE A N 1
ATOM 3641 C CA . ILE A 1 452 ? -17.358 -1.378 33.438 1.00 91.75 452 ILE A CA 1
ATOM 3642 C C . ILE A 1 452 ? -17.368 -2.162 34.755 1.00 91.75 452 ILE A C 1
ATOM 3644 O O . ILE A 1 452 ? -16.439 -2.035 35.545 1.00 91.75 452 ILE A O 1
ATOM 3648 N N . GLY A 1 453 ? -18.400 -2.978 34.993 1.00 87.62 453 GLY A N 1
ATOM 3649 C CA . GLY A 1 453 ? -18.508 -3.806 36.198 1.00 87.62 453 GLY A CA 1
ATOM 3650 C C . GLY A 1 453 ? -17.454 -4.911 36.301 1.00 87.62 453 GLY A C 1
ATOM 3651 O O . GLY A 1 453 ? -17.192 -5.382 37.399 1.00 87.62 453 GLY A O 1
ATOM 3652 N N . ASN A 1 454 ? -16.832 -5.296 35.184 1.00 87.62 454 ASN A N 1
ATOM 3653 C CA . ASN A 1 454 ? -15.821 -6.350 35.119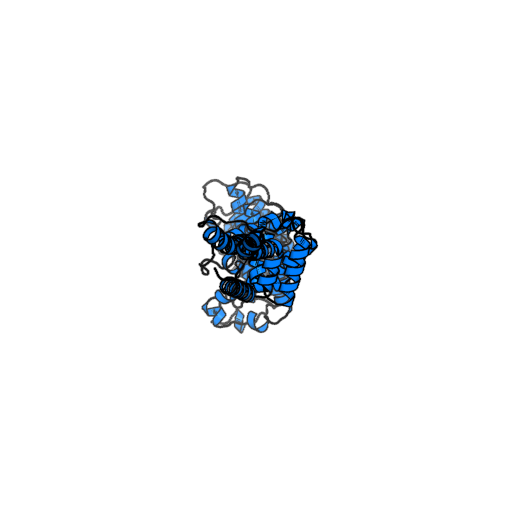 1.00 87.62 454 ASN A CA 1
ATOM 3654 C C . ASN A 1 454 ? -14.406 -5.802 34.814 1.00 87.62 454 ASN A C 1
ATOM 3656 O O . ASN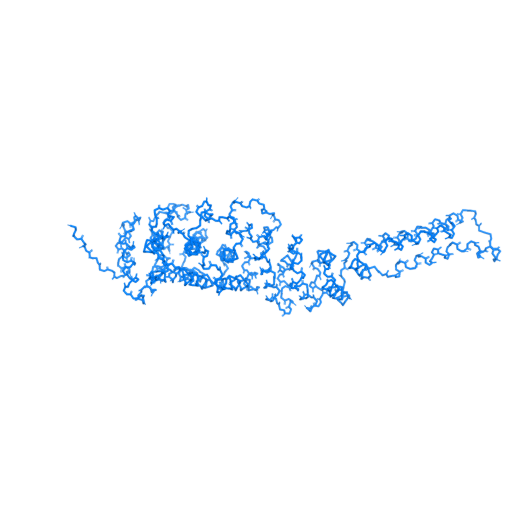 A 1 454 ? -13.587 -6.519 34.236 1.00 87.62 454 ASN A O 1
ATOM 3660 N N . LEU A 1 455 ? -14.124 -4.524 35.084 1.00 86.56 455 LEU A N 1
ATOM 3661 C CA . LEU A 1 455 ? -12.779 -3.960 34.919 1.00 86.56 455 LEU A CA 1
ATOM 3662 C C . LEU A 1 455 ? -11.883 -4.362 36.098 1.00 86.56 455 LEU A C 1
ATOM 3664 O O . LEU A 1 455 ? -12.108 -3.916 37.217 1.00 86.56 455 LEU A O 1
ATOM 3668 N N . ASP A 1 456 ? -10.845 -5.155 35.824 1.00 73.62 456 ASP A N 1
ATOM 3669 C CA . ASP A 1 456 ? -9.913 -5.659 36.849 1.00 73.62 456 ASP A CA 1
ATOM 3670 C C . ASP A 1 456 ? -8.801 -4.651 37.213 1.00 73.62 456 ASP A C 1
ATOM 3672 O O . ASP A 1 456 ? -8.142 -4.772 38.243 1.00 73.62 456 ASP A O 1
ATOM 3676 N N . LEU A 1 457 ? -8.569 -3.651 36.356 1.00 62.06 457 LEU A N 1
ATOM 3677 C CA . LEU A 1 457 ? -7.504 -2.655 36.487 1.00 62.06 457 LEU A CA 1
ATOM 3678 C C . LEU A 1 457 ? -8.141 -1.287 36.771 1.00 62.06 457 LEU A C 1
ATOM 3680 O O . LEU A 1 457 ? -8.952 -0.810 35.978 1.00 62.06 457 LEU A O 1
ATOM 3684 N N . CYS A 1 458 ? -7.745 -0.664 37.887 1.00 62.09 458 CYS A N 1
ATOM 3685 C CA . CYS A 1 458 ? -8.151 0.674 38.351 1.00 62.09 458 CYS A CA 1
ATOM 3686 C C . CYS A 1 458 ? -9.522 0.772 39.058 1.00 62.09 458 CYS A C 1
ATOM 3688 O O . CYS A 1 458 ? -10.398 1.514 38.609 1.00 62.09 458 CYS A O 1
ATOM 3690 N N . GLU A 1 459 ? -9.673 0.135 40.230 1.00 67.56 459 GLU A N 1
ATOM 3691 C CA . GLU A 1 459 ? -10.848 0.321 41.111 1.00 67.56 459 GLU A CA 1
ATOM 3692 C C . GLU A 1 459 ? -11.172 1.808 41.370 1.00 67.56 459 GLU A C 1
ATOM 3694 O O . GLU A 1 459 ? -12.338 2.202 41.369 1.00 67.56 459 GLU A O 1
ATOM 3699 N N . GLU A 1 460 ? -10.148 2.662 41.488 1.00 72.44 460 GLU A N 1
ATOM 3700 C CA . GLU A 1 460 ? -10.298 4.114 41.683 1.00 72.44 460 GLU A CA 1
ATOM 3701 C C . GLU A 1 460 ? -10.922 4.844 40.476 1.00 72.44 460 GLU A C 1
ATOM 3703 O O . GLU A 1 460 ? -11.548 5.893 40.632 1.00 72.44 460 GLU A O 1
ATOM 3708 N N . GLY A 1 461 ? -10.783 4.296 39.264 1.00 82.62 461 GLY A N 1
ATOM 3709 C CA . GLY A 1 461 ? -11.308 4.878 38.024 1.00 82.62 461 GLY A CA 1
ATOM 3710 C C . GLY A 1 461 ? -12.762 4.504 37.723 1.00 82.62 461 GLY A C 1
ATOM 3711 O O . GLY A 1 461 ? -13.441 5.205 36.968 1.00 82.62 461 GLY A O 1
ATOM 3712 N N . ILE A 1 462 ? -13.272 3.427 38.332 1.00 85.25 462 ILE A N 1
ATOM 3713 C CA . ILE A 1 462 ? -14.633 2.920 38.097 1.00 85.25 462 ILE A CA 1
ATOM 3714 C C . ILE A 1 462 ? -15.715 3.943 38.497 1.00 85.25 462 ILE A C 1
ATOM 3716 O O . ILE A 1 462 ? -16.635 4.153 37.699 1.00 85.25 462 ILE A O 1
ATOM 3720 N N . PRO A 1 463 ? -15.651 4.619 39.668 1.00 88.12 463 PRO A N 1
ATOM 3721 C CA . PRO A 1 463 ? -16.624 5.652 40.024 1.00 88.12 463 PRO A CA 1
ATOM 3722 C C . PRO A 1 463 ? -16.680 6.790 39.003 1.00 88.12 463 PRO A C 1
ATOM 3724 O O . PRO A 1 463 ? -17.769 7.247 38.652 1.00 88.12 463 PRO A O 1
ATOM 3727 N N . TRP A 1 464 ? -15.520 7.206 38.483 1.00 89.94 464 TRP A N 1
ATOM 3728 C CA . TRP A 1 464 ? -15.439 8.240 37.454 1.00 89.94 464 TRP A CA 1
ATOM 3729 C C . TRP A 1 464 ? -16.097 7.782 36.150 1.00 89.94 464 TRP A C 1
ATOM 3731 O O . TRP A 1 464 ? -16.941 8.501 35.626 1.00 89.94 464 TRP A O 1
ATOM 3741 N N . LEU A 1 465 ? -15.817 6.563 35.668 1.00 89.69 465 LEU A N 1
ATOM 3742 C CA . LEU A 1 465 ? -16.497 6.018 34.485 1.00 89.69 465 LEU A CA 1
ATOM 3743 C C . LEU A 1 465 ? -18.017 5.951 34.682 1.00 89.69 465 LEU A C 1
ATOM 3745 O O . LEU A 1 465 ? -18.769 6.411 33.824 1.00 89.69 465 LEU A O 1
ATOM 3749 N N . LYS A 1 466 ? -18.491 5.432 35.822 1.00 89.00 466 LYS A N 1
ATOM 3750 C CA . LYS A 1 466 ? -19.934 5.364 36.117 1.00 89.00 466 LYS A CA 1
ATOM 3751 C C . LYS A 1 466 ? -20.584 6.750 36.072 1.00 89.00 466 LYS A C 1
ATOM 3753 O O . LYS A 1 466 ? -21.651 6.891 35.473 1.00 89.00 466 LYS A O 1
ATOM 3758 N N . ALA A 1 467 ? -19.927 7.765 36.636 1.00 89.19 467 ALA A N 1
ATOM 3759 C CA . ALA A 1 467 ? -20.385 9.150 36.572 1.00 89.19 467 ALA A CA 1
ATOM 3760 C C . ALA A 1 467 ? -20.386 9.689 35.131 1.00 89.19 467 ALA A C 1
ATOM 3762 O O . ALA A 1 467 ? -21.402 10.205 34.669 1.00 89.19 467 ALA A O 1
ATOM 3763 N N . THR A 1 468 ? -19.292 9.506 34.386 1.00 90.31 468 THR A N 1
ATOM 3764 C CA . THR A 1 468 ? -19.149 9.974 33.000 1.00 90.31 468 THR A CA 1
ATOM 3765 C C . THR A 1 468 ? -20.235 9.402 32.092 1.00 90.31 468 THR A C 1
ATOM 3767 O O . THR A 1 468 ? -20.834 10.141 31.309 1.00 90.31 468 THR A O 1
ATOM 3770 N N . PHE A 1 469 ? -20.559 8.115 32.229 1.00 88.81 469 PHE A N 1
ATOM 3771 C CA . PHE A 1 469 ? -21.571 7.440 31.413 1.00 88.81 469 PHE A CA 1
ATOM 3772 C C . PHE A 1 469 ? -22.999 7.499 31.993 1.00 88.81 469 PHE A C 1
ATOM 3774 O O . PHE A 1 469 ? -23.891 6.842 31.454 1.00 88.81 469 PHE A O 1
ATOM 3781 N N . ASN A 1 470 ? -23.248 8.303 33.038 1.00 85.94 470 ASN A N 1
ATOM 3782 C CA . ASN A 1 470 ? -24.550 8.442 33.713 1.00 85.94 470 ASN A CA 1
ATOM 3783 C C . ASN A 1 470 ? -25.164 7.094 34.139 1.00 85.94 470 ASN A C 1
ATOM 3785 O O . ASN A 1 470 ? -26.368 6.866 33.997 1.00 85.94 470 ASN A O 1
ATOM 3789 N N . MET A 1 471 ? -24.337 6.173 34.627 1.00 79.50 471 MET A N 1
ATOM 3790 C CA . MET A 1 471 ? -24.789 4.856 35.059 1.00 79.50 471 MET A CA 1
ATOM 3791 C C . MET A 1 471 ? -25.174 4.912 36.535 1.00 79.50 471 MET A C 1
ATOM 3793 O O . MET A 1 471 ? -24.369 5.303 37.379 1.00 79.50 471 MET A O 1
ATOM 3797 N N . SER A 1 472 ? -26.409 4.523 36.857 1.00 62.44 472 SER A N 1
ATOM 3798 C CA . SER A 1 472 ? -26.853 4.403 38.246 1.00 62.44 472 SER A CA 1
ATOM 3799 C C . SER A 1 472 ? -25.957 3.416 38.991 1.00 62.44 472 SER A C 1
ATOM 3801 O O . SER A 1 472 ? -25.759 2.291 38.530 1.00 62.44 472 SER A O 1
ATOM 3803 N N . VAL A 1 473 ? -25.437 3.821 40.151 1.00 51.00 473 VAL A N 1
ATOM 3804 C CA . VAL A 1 473 ? -24.760 2.918 41.088 1.00 51.00 473 VAL A CA 1
ATOM 3805 C C . VAL A 1 473 ? -25.833 2.027 41.710 1.00 51.00 473 VAL A C 1
ATOM 3807 O O . VAL A 1 473 ? -26.349 2.308 42.786 1.00 51.00 473 VAL A O 1
ATOM 3810 N N . THR A 1 474 ? -26.238 0.973 41.010 1.00 48.28 474 THR A N 1
ATOM 3811 C CA . THR A 1 474 ? -26.972 -0.113 41.649 1.00 48.28 474 THR A CA 1
ATOM 3812 C C . THR A 1 474 ? -25.959 -0.860 42.502 1.00 48.28 474 THR A C 1
ATOM 3814 O O . THR A 1 474 ? -25.125 -1.602 41.988 1.00 48.28 474 THR A O 1
ATOM 3817 N N . HIS A 1 475 ? -25.968 -0.588 43.807 1.00 39.28 475 HIS A N 1
ATOM 3818 C CA . HIS A 1 475 ? -25.386 -1.499 44.780 1.00 39.28 475 HIS A CA 1
ATOM 3819 C C . HIS A 1 475 ? -26.143 -2.822 44.647 1.00 39.28 475 HIS A C 1
ATOM 3821 O O . HIS A 1 475 ? -27.259 -2.949 45.144 1.00 39.28 475 HIS A O 1
ATOM 3827 N N . GLU A 1 476 ? -25.566 -3.787 43.934 1.00 35.69 476 GLU A N 1
ATOM 3828 C CA . GLU A 1 476 ? -25.939 -5.183 44.120 1.00 35.69 476 GLU A CA 1
ATOM 3829 C C . GLU A 1 476 ? -25.456 -5.562 45.520 1.00 35.69 476 GLU A C 1
ATOM 3831 O O . GLU A 1 476 ? -24.281 -5.829 45.764 1.00 35.69 476 GLU A O 1
ATOM 3836 N N . THR A 1 477 ? -26.365 -5.450 46.485 1.00 33.28 477 THR A N 1
ATOM 3837 C CA . THR A 1 477 ? -26.238 -6.114 47.777 1.00 33.28 477 THR A CA 1
ATOM 3838 C C . THR A 1 477 ? -26.265 -7.613 47.505 1.00 33.28 477 THR A C 1
ATOM 3840 O O . THR A 1 477 ? -27.321 -8.143 47.156 1.00 33.28 477 THR A O 1
ATOM 3843 N N . HIS A 1 478 ? -25.095 -8.247 47.592 1.00 36.00 478 HIS A N 1
ATOM 3844 C CA . HIS A 1 478 ? -24.958 -9.701 47.649 1.00 36.00 478 HIS A CA 1
ATOM 3845 C C . HIS A 1 478 ? -25.642 -10.286 48.883 1.00 36.00 478 HIS A C 1
ATOM 3847 O O . HIS A 1 478 ? -25.577 -9.636 49.956 1.00 36.00 478 HIS A O 1
#

Sequence (478 aa):
MSLDGFLTFIGIVIAIYAIPSLAQRRSMFMFVSWHLLLIPVLLSVILLMSPKVLSIFGYELLSWSGSLFDLLAFVLPVAALSVGMFQWYRARLDDGDDSKFRNFLMSCLRENVYDEAERILRANKHRLQSVLTPDTLQLIFDRKIVNRLFQSRSWLHLDILADEQLLSRLPDPHAAVNTVIREMLVSDESPLRAAVGGEEHRNYSKEQKTLIEATLQKPKWYHVSNAHYPLVISAMEQLNSGKLDSIYNRNDQNYMAVQGVRSRTKCVIWLAIKTHVSAIRSAIKQNYEKDFYISDLLQLFQVIRDHSVYDSTIWEGEKSNFTCPTPYSYLLYQISQDFHELSHDAVKSATNNGKTDSPNQIVRQIAKCWAFCTCDIARSTKNVSESFKLNLIKEHLQFILLLNSGQRSELGLSGQDRIGGLDTWRDHYADTLKEQFINAGNDAKCVLQKAIGNLDLCEEGIPWLKATFNMSVTHETH

Secondary structure (DSSP, 8-state):
--HHHHHHHHHHHHHHHHSS-HHHHHHHHHHS-HHHHHHHHHHHHHHHHHHHHHHHTT----TTHHHHHHHHHHHHHHHHHHHHHHHHHH----TT-HHHHHHHHHHHHHHT--HHHHHHHHHHGGGHHHHS-HHHHHHHT-HHHHHHHHHTT--HHHHHHT-HHHHHHSS-HHHHHHHHHHHHHH-TT-HHHHHHS-TT-----HHHHHHHHHTTT-HHHHHHHTTHHHHHHHHHHHHHT-TTHHHHTS--HHHHHHTTHHHHTT-HHHHHHHHHHHHHHHHHHTT--S---THHHHHHHHHHHHH----HHHHS-TTS-TT--SHHHHHHHHHHHHHHHHHHHHHHHHHHTT--SSP-HHHHHHHHHHHHHHHHHHH-SSSS-HHHHHHHHHHHHHHHHHTTSS-TTTTT---SS--TTHHHHHHHHHHHHHHHHHTSHHHHHHHHHHHHHT--S-GGGHHHHHHHTT--------

Solvent-accessible surface area (backbone atoms only — not comparable to full-atom values): 26189 Å² total; per-residue (Å²): 115,54,70,68,58,52,52,51,50,50,50,51,51,52,51,60,68,62,70,51,52,74,64,51,47,55,50,37,62,70,56,28,60,66,60,57,57,49,51,34,47,52,49,19,55,48,41,65,44,42,67,66,54,39,48,75,74,70,50,86,74,60,85,66,52,62,61,49,31,36,49,49,33,53,47,42,40,54,51,35,48,51,50,37,52,51,43,39,72,56,32,72,79,48,78,83,38,39,69,58,51,42,55,47,52,57,45,25,68,74,70,75,51,53,71,63,56,52,53,39,49,66,63,27,58,92,46,47,64,82,33,39,48,41,70,52,55,49,56,63,44,34,60,69,56,48,50,50,36,48,75,72,73,45,62,60,67,61,60,54,56,45,36,64,70,48,41,74,54,35,82,53,42,51,62,37,47,33,42,55,51,45,48,42,55,70,40,91,83,25,60,60,37,36,74,62,34,60,89,87,43,80,81,58,47,70,67,51,50,53,47,42,48,54,25,58,39,23,47,68,51,27,57,76,44,47,55,59,54,37,31,51,51,54,25,48,56,51,59,75,62,53,77,48,45,78,61,32,57,35,74,43,70,66,38,70,76,54,74,26,58,82,55,43,59,67,30,47,51,52,51,28,52,46,48,50,52,46,23,48,49,34,18,51,73,67,69,55,93,58,87,79,58,68,62,54,58,43,52,51,44,52,53,47,45,73,63,26,57,54,45,65,74,44,55,67,27,94,88,38,48,67,82,46,36,22,58,37,49,39,51,50,51,48,56,54,48,48,40,52,52,47,52,48,51,42,52,45,45,29,55,75,68,74,46,40,65,72,71,52,74,60,52,51,50,44,42,44,43,43,25,44,54,46,42,52,47,38,55,45,78,62,32,50,53,72,69,46,37,33,51,57,43,36,54,54,51,48,53,40,45,50,48,68,63,77,54,41,68,82,65,72,51,90,77,92,72,85,70,68,43,35,60,55,43,26,50,50,45,49,51,43,35,42,60,46,42,74,77,45,52,66,66,22,44,49,46,51,52,53,21,64,75,66,55,90,73,55,77,83,48,47,65,54,51,34,58,76,66,72,50,79,84,74,77,79,80,126

=== Feature glossary ===
Legend for the data blocks above and below:

— What the protein is —

The amino-acid sequence is the protein's primary structure: the linear order of residues from the N-terminus to the C-terminus, written in one-letter code. Everything else here — the 3D coordinates, the secondary structure, the domain annotations — is ultimately a consequence of this string.

Database cross-references. InterPro integrates a dozen domain/family signature databases into unified entries with residue-range hits. GO terms attach function/process/location labels with evidence codes. CATH codes position the fold in a four-level structural taxonomy. Organism is the NCBI-taxonomy species name.

— Where its atoms are —

The mmCIF block holds the 3D Cartesian coordinates of each backbone atom (N, Cα, C, O) in ångströms. mmCIF is the PDB's canonical archive format — a tagged-loop text representation of the atomic model.

The six renders are orthographic views along the three Cartesian axes in both directions. Representation (cartoon, sticks, or surface) and color scheme (sequence-rainbow or by-chain) vary across proteins so the training set covers all the common visualization conventions.

— Local backbone conformation —

Secondary structure is the local, repeating backbone conformation. DSSP classifies it into eight states by reading the hydrogen-bond network: three helix types (H, G, I), two β types (E, B), two non-regular types (T, S), and unstructured coil (-).

SS3 is a coarse helix/strand/coil call (letters a/b/c) made by the P-SEA algorithm from inter-Cα distances and dihedrals. It is less detailed than DSSP but needs only Cα positions.

Backbone dihedral angles. Every residue except chain termini has a φ (preceding-C → N → Cα → C) and a ψ (N → Cα → C → next-N). They are reported in degrees following the IUPAC sign convention. Secondary structure is essentially a statement about which (φ, ψ) basin each residue occupies.

— Global shape and packing —

The geometric summary reports three shape descriptors. Rg (radius of gyration) measures how spread out the Cα atoms are about their centre of mass; compact globular proteins have small Rg, elongated or unfolded ones large. Cα contacts (<8 Å, |i−j|>4) count long-range residue pairs in spatial proximity — high for tightly packed folds, near zero for rods or random coil. The bounding-box extents give the protein's footprint along x, y, z in Å.

Solvent accessibility: the surface area of each residue that a 1.4 Å water probe can touch, in Å². When only backbone atoms are present the absolute values are lower than full-atom SASA (side chains contribute most of the area) and are flagged as backbone-only.

Plot images: a contact map (which residues are close in 3D, as an N×N binary image), a Ramachandran scatter (backbone torsion angles, revealing secondary-structure composition at a glance), and — for AlphaFold structures — a PAE heatmap (pairwise prediction confidence).

— Structural neighborhood —

Foldseek's 3Di representation compresses backbone geometry into a per-residue letter drawn from a learned twenty-state alphabet. It captures the tertiary interaction pattern around each residue — which residues are packed against it in space, regardless of where they are in sequence.

Structural nearest neighbors (via Foldseek easy-search vs the PDB). Reported per hit: target PDB id, E-value, and alignment TM-score. A TM-score above ~0.5 is the conventional threshold for 'same fold'.

— Confidence and disorder —

pLDDT (predicted Local Distance Difference Test) is AlphaFold's per-residue confidence score, ranging from 0 to 100. Values above 90 indicate high confidence (typically well-packed cores); 70–90 is confident; 50–70 low confidence; below 50 usually means the region is disordered or the prediction is unreliable there. AlphaFold stores pLDDT in the mmCIF B-factor column.

For experimental (PDB) structures, the B-factor (temperature factor) quantifies the positional spread of each atom in the crystal — a combination of thermal vibration and static disorder — in units of Å². High B-factors mark flexible loops or poorly resolved regions; low B-factors mark the rigid, well-ordered core.

Predicted Aligned Error (PAE) is an AlphaFold confidence matrix: entry (i, j) is the expected error in the position of residue j, in ångströms, when the prediction is superimposed on the true structure at residue i. Low PAE within a block of residues means that block is internally rigid and well-predicted; high PAE between two blocks means their relative placement is uncertain even if each block individually is confident.